Protein AF-A0AAE1E9Z6-F1 (afdb_monomer_lite)

Organism: NCBI:txid231223

Radius of gyration: 25.45 Å; chains: 1; bounding box: 71×46×64 Å

Foldseek 3Di:
DLLVLQCVLCVVLVDPQLNVLSPDQDPDLQDVVNLVSLVSNLVSLLPRDDDPPDPNLVSSLSSNVVSLLSNLVNVLSNLVLQFQLVLSLVSVCLSCVCLDCVNCVPHDPVSVVVVVVSVVVVVVSVVVNPDDNVLLVVVVVVCCVDPLVHDVLAAEEEEDAALSNLVRSLVCQCPVPPPSSVQLNEDEAEDQPDDVSRNHAHPVRNVVQQVCCVVSSHRYYHYYPVVQDDDPRAAGQEYEHRQDDDALSSVVSSQVSNPPVNRDYYYDHDPVSVVRVVVRVVVNVVVVVVVVVLVPDDPVVNVVVVVVVVVVVVVVVVVVVVVVVVVCVVCVPDKDFDAFSNRRPTQATPVQWDDDPNFFIDGNDPPRPCPPVPGPDRPGD

Sequence (381 aa):
MVLAQTQQASRKQNDANVLHCAKHPCSSKKDPEYCHWVKRLHKAVMELKIEDGAQRTFEFRYLDIITDYLQAYHFSLETLALAQIEDVMKFLEQSFSSFSPETNPDTTEPEQNFYELFLTLKEMANRQRNFVNPNLEILAEKLRENVVNGRHDARAIVFVRTRVLAEAVASWLCKCGDVDLMRLNARKFTGSQASEEQGGTSAAEQKWVVENFRSGEVRVLIATSVAEEGIDIPECNLVIRYNYTRNEVSKVQTRGRSRTSGGISILLAMPAVFQLERKNCVRERLMESALHQISEMSSAQFSEKVNAHQRKLFQDWDLEAIINERRRSELENVKFSVLCCGCRKISVHSSEIRTINETHRISISRNLDLENQSYVLWIVM

pLDDT: mean 83.19, std 14.52, range [24.47, 97.88]

Structure (mmCIF, N/CA/C/O backbone):
data_AF-A0AAE1E9Z6-F1
#
_entry.id   AF-A0AAE1E9Z6-F1
#
loop_
_atom_site.group_PDB
_atom_site.id
_atom_site.type_symbol
_atom_site.label_atom_id
_atom_site.label_alt_id
_atom_site.label_comp_id
_atom_site.label_asym_id
_atom_site.label_entity_id
_atom_site.label_seq_id
_atom_site.pdbx_PDB_ins_code
_atom_site.Cartn_x
_atom_site.Cartn_y
_atom_site.Cartn_z
_atom_site.occupancy
_atom_site.B_iso_or_equiv
_atom_site.auth_seq_id
_atom_site.auth_comp_id
_atom_site.auth_asym_id
_atom_site.auth_atom_id
_atom_site.pdbx_PDB_model_num
ATOM 1 N N . MET A 1 1 ? 18.010 22.416 -11.884 1.00 46.94 1 MET A N 1
ATOM 2 C CA . MET A 1 1 ? 19.306 21.739 -12.081 1.00 46.94 1 MET A CA 1
ATOM 3 C C . MET A 1 1 ? 19.128 20.435 -12.850 1.00 46.94 1 MET A C 1
ATOM 5 O O . MET A 1 1 ? 19.424 20.447 -14.034 1.00 46.94 1 MET A O 1
ATOM 9 N N . VAL A 1 2 ? 18.490 19.413 -12.258 1.00 51.84 2 VAL A N 1
ATOM 10 C CA . VAL A 1 2 ? 18.180 18.115 -12.900 1.00 51.84 2 VAL A CA 1
ATOM 11 C C . VAL A 1 2 ? 17.572 18.271 -14.297 1.00 51.84 2 VAL A C 1
ATOM 13 O O . VAL A 1 2 ? 18.172 17.834 -15.258 1.00 51.84 2 VAL A O 1
ATOM 16 N N . LEU A 1 3 ? 16.468 19.010 -14.460 1.00 53.66 3 LEU A N 1
ATOM 17 C CA . LEU A 1 3 ? 15.828 19.200 -15.776 1.00 53.66 3 LEU A CA 1
ATOM 18 C C . LEU A 1 3 ? 16.727 19.869 -16.828 1.00 53.66 3 LEU A C 1
ATOM 20 O O . LEU A 1 3 ? 16.638 19.531 -18.002 1.00 53.66 3 LEU A O 1
ATOM 24 N N . ALA A 1 4 ? 17.595 20.801 -16.426 1.00 55.12 4 ALA A N 1
ATOM 25 C CA . ALA A 1 4 ? 18.513 21.471 -17.346 1.00 55.12 4 ALA A CA 1
ATOM 26 C C . ALA A 1 4 ? 19.635 20.518 -17.790 1.00 55.12 4 ALA A C 1
ATOM 28 O O . ALA A 1 4 ? 19.976 20.481 -18.968 1.00 55.12 4 ALA A O 1
ATOM 29 N N . GLN A 1 5 ? 20.138 19.690 -16.869 1.00 56.97 5 GLN A N 1
ATOM 30 C CA . GLN A 1 5 ? 21.137 18.660 -17.153 1.00 56.97 5 GLN A CA 1
ATOM 31 C C . GLN A 1 5 ? 20.536 17.480 -17.940 1.00 56.97 5 GLN A C 1
ATOM 33 O O . GLN A 1 5 ? 21.143 17.029 -18.904 1.00 56.97 5 GLN A O 1
ATOM 38 N N . THR A 1 6 ? 19.305 17.054 -17.635 1.00 54.75 6 THR A N 1
ATOM 39 C CA . THR A 1 6 ? 18.511 16.084 -18.412 1.00 54.75 6 THR A CA 1
ATOM 40 C C . THR A 1 6 ? 18.266 16.589 -19.833 1.00 54.75 6 THR A C 1
ATOM 42 O O . THR A 1 6 ? 18.446 15.842 -20.787 1.00 54.75 6 THR A O 1
ATOM 45 N N . GLN A 1 7 ? 17.900 17.864 -20.010 1.00 56.62 7 GLN A N 1
ATOM 46 C CA . GLN A 1 7 ? 17.721 18.465 -21.336 1.00 56.62 7 GLN A CA 1
ATOM 47 C C . GLN A 1 7 ? 19.048 18.599 -22.091 1.00 56.62 7 GLN A C 1
ATOM 49 O O . GLN A 1 7 ? 19.067 18.421 -23.306 1.00 56.62 7 GLN A O 1
ATOM 54 N N . GLN A 1 8 ? 20.155 18.884 -21.404 1.00 57.72 8 GLN A N 1
ATOM 55 C CA . GLN A 1 8 ? 21.486 18.950 -22.009 1.00 57.72 8 GLN A CA 1
ATOM 56 C C . GLN A 1 8 ? 21.994 17.560 -22.429 1.00 57.72 8 GLN A C 1
ATOM 58 O O . GLN A 1 8 ? 22.501 17.426 -23.539 1.00 57.72 8 GLN A O 1
ATOM 63 N N . ALA A 1 9 ? 21.796 16.530 -21.600 1.00 55.09 9 ALA A N 1
ATOM 64 C CA . ALA A 1 9 ? 22.112 15.135 -21.916 1.00 55.09 9 ALA A CA 1
ATOM 65 C C . ALA A 1 9 ? 21.221 14.595 -23.051 1.00 55.09 9 ALA A C 1
ATOM 67 O O . ALA A 1 9 ? 21.716 14.050 -24.030 1.00 55.09 9 ALA A O 1
ATOM 68 N N . SER A 1 10 ? 19.911 14.853 -23.000 1.00 52.97 10 SER A N 1
ATOM 69 C CA . SER A 1 10 ? 18.964 14.439 -24.046 1.00 52.97 10 SER A CA 1
ATOM 70 C C . SER A 1 10 ? 19.230 15.121 -25.396 1.00 52.97 10 SER A C 1
ATOM 72 O O . SER A 1 10 ? 19.138 14.476 -26.439 1.00 52.97 10 SER A O 1
ATOM 74 N N . ARG A 1 11 ? 19.632 16.404 -25.403 1.00 57.56 11 ARG A N 1
ATOM 75 C CA . ARG A 1 11 ? 20.050 17.110 -26.630 1.00 57.56 11 ARG A CA 1
ATOM 76 C C . ARG A 1 11 ? 21.314 16.513 -27.256 1.00 57.56 11 ARG A C 1
ATOM 78 O O . ARG A 1 11 ? 21.427 16.542 -28.476 1.00 57.56 11 ARG A O 1
ATOM 85 N N . LYS A 1 12 ? 22.235 15.962 -26.457 1.00 54.41 12 LYS A N 1
ATOM 86 C CA . LYS A 1 12 ? 23.425 15.248 -26.957 1.00 54.41 12 LYS A CA 1
ATOM 87 C C . LYS A 1 12 ? 23.088 13.870 -27.544 1.00 54.41 12 LYS A C 1
ATOM 89 O O . LYS A 1 12 ? 23.765 13.426 -28.465 1.00 54.41 12 LYS A O 1
ATOM 94 N N . GLN A 1 13 ? 22.015 13.237 -27.066 1.00 55.12 13 GLN A N 1
ATOM 95 C CA . GLN A 1 13 ? 21.568 11.907 -27.502 1.00 55.12 13 GLN A CA 1
ATOM 96 C C . GLN A 1 13 ? 20.666 11.906 -28.749 1.00 55.12 13 GLN A C 1
ATOM 98 O O . GLN A 1 13 ? 20.423 10.845 -29.315 1.00 55.12 13 GLN A O 1
ATOM 103 N N . ASN A 1 14 ? 20.190 13.075 -29.197 1.00 54.69 14 ASN A N 1
ATOM 104 C CA . ASN A 1 14 ? 19.317 13.244 -30.368 1.00 54.69 14 ASN A CA 1
ATOM 105 C C . ASN A 1 14 ? 18.021 12.396 -30.327 1.00 54.69 14 ASN A C 1
ATOM 107 O O . ASN A 1 14 ? 17.486 12.022 -31.370 1.00 54.69 14 ASN A O 1
ATOM 111 N N . ASP A 1 15 ? 17.505 12.102 -29.125 1.00 62.12 15 ASP A N 1
ATOM 112 C CA . ASP A 1 15 ? 16.269 11.336 -28.932 1.00 62.12 15 ASP A CA 1
ATOM 113 C C . ASP A 1 15 ? 15.092 12.260 -28.578 1.00 62.12 15 ASP A C 1
ATOM 115 O O . ASP A 1 15 ? 15.055 12.921 -27.531 1.00 62.12 15 ASP A O 1
ATOM 119 N N . ALA A 1 16 ? 14.111 12.317 -29.482 1.00 66.19 16 ALA A N 1
ATOM 120 C CA . ALA A 1 16 ? 12.943 13.180 -29.351 1.00 66.19 16 ALA A CA 1
ATOM 121 C C . ALA A 1 16 ? 11.994 12.755 -28.216 1.00 66.19 16 ALA A C 1
ATOM 123 O O . ALA A 1 16 ? 11.272 13.608 -27.696 1.00 66.19 16 ALA A O 1
ATOM 124 N N . ASN A 1 17 ? 11.991 11.478 -27.818 1.00 71.62 17 ASN A N 1
ATOM 125 C CA . ASN A 1 17 ? 11.063 10.917 -26.838 1.00 71.62 17 ASN A CA 1
ATOM 126 C C . ASN A 1 17 ? 11.465 11.302 -25.407 1.00 71.62 17 ASN A C 1
ATOM 128 O O . ASN A 1 17 ? 10.656 11.861 -24.662 1.00 71.62 17 ASN A O 1
ATOM 132 N N . VAL A 1 18 ? 12.742 11.129 -25.045 1.00 72.25 18 VAL A N 1
ATOM 133 C CA . VAL A 1 18 ? 13.258 11.594 -23.740 1.00 72.25 18 VAL A CA 1
ATOM 134 C C . VAL A 1 18 ? 13.125 13.112 -23.621 1.00 72.25 18 VAL A C 1
ATOM 136 O O . VAL A 1 18 ? 12.665 13.619 -22.593 1.00 72.25 18 VAL A O 1
ATOM 139 N N . LEU A 1 19 ? 13.432 13.849 -24.694 1.00 71.12 19 LEU A N 1
ATOM 140 C CA . LEU A 1 19 ? 13.292 15.303 -24.715 1.00 71.12 19 LEU A CA 1
ATOM 141 C C . LEU A 1 19 ? 11.827 15.740 -24.563 1.00 71.12 19 LEU A C 1
ATOM 143 O O . LEU A 1 19 ? 11.548 16.735 -23.895 1.00 71.12 19 LEU A O 1
ATOM 147 N N . HIS A 1 20 ? 10.888 15.019 -25.180 1.00 76.25 20 HIS A N 1
ATOM 148 C CA . HIS A 1 20 ? 9.456 15.279 -25.052 1.00 76.25 20 HIS A CA 1
ATOM 149 C C . HIS A 1 20 ? 8.975 15.052 -23.614 1.00 76.25 20 HIS A C 1
ATOM 151 O O . HIS A 1 20 ? 8.361 15.949 -23.029 1.00 76.25 20 HIS A O 1
ATOM 157 N N . CYS A 1 21 ? 9.334 13.913 -23.012 1.00 73.44 21 CYS A N 1
ATOM 158 C CA . CYS A 1 21 ? 9.027 13.601 -21.616 1.00 73.44 21 CYS A CA 1
ATOM 159 C C . CYS A 1 21 ? 9.618 14.642 -20.650 1.00 73.44 21 CYS A C 1
ATOM 161 O O . CYS A 1 21 ? 8.940 15.073 -19.719 1.00 73.44 21 CYS A O 1
ATOM 163 N N . ALA A 1 22 ? 10.842 15.120 -20.891 1.00 72.69 22 ALA A N 1
ATOM 164 C CA . ALA A 1 22 ? 11.531 16.072 -20.016 1.00 72.69 22 ALA A CA 1
ATOM 165 C C . ALA A 1 22 ? 11.025 17.530 -20.105 1.00 72.69 22 ALA A C 1
ATOM 167 O O . ALA A 1 22 ? 11.388 18.354 -19.262 1.00 72.69 22 ALA A O 1
ATOM 168 N N . LYS A 1 23 ? 10.217 17.892 -21.114 1.00 69.75 23 LYS A N 1
ATOM 169 C CA . LYS A 1 23 ? 9.780 19.286 -21.340 1.00 69.75 23 LYS A CA 1
ATOM 170 C C . LYS A 1 23 ? 8.653 19.757 -20.413 1.00 69.75 23 LYS A C 1
ATOM 172 O O . LYS A 1 23 ? 8.501 20.962 -20.246 1.00 69.75 23 LYS A O 1
ATOM 177 N N . HIS A 1 24 ? 7.892 18.843 -19.808 1.00 70.44 24 HIS A N 1
ATOM 178 C CA . HIS A 1 24 ? 6.686 19.189 -19.042 1.00 70.44 24 HIS A CA 1
ATOM 179 C C . HIS A 1 24 ? 6.581 18.373 -17.743 1.00 70.44 24 HIS A C 1
ATOM 181 O O . HIS A 1 24 ? 5.720 17.496 -17.634 1.00 70.44 24 HIS A O 1
ATOM 187 N N . PRO A 1 25 ? 7.46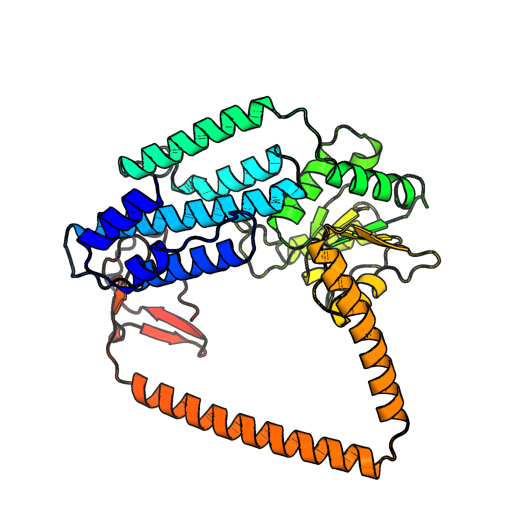3 18.609 -16.756 1.00 71.38 25 PRO A N 1
ATOM 188 C CA . PRO A 1 25 ? 7.265 18.044 -15.427 1.00 71.38 25 PRO A CA 1
ATOM 189 C C . PRO A 1 25 ? 5.957 18.571 -14.822 1.00 71.38 25 PRO A C 1
ATOM 191 O O . PRO A 1 25 ? 5.582 19.726 -15.034 1.00 71.38 25 PRO A O 1
ATOM 194 N N . CYS A 1 26 ? 5.274 17.728 -14.047 1.00 75.62 26 CYS A N 1
ATOM 195 C CA . CYS A 1 26 ? 4.107 18.156 -13.275 1.00 75.62 26 CYS A CA 1
ATOM 196 C C . CYS A 1 26 ? 4.506 19.287 -12.304 1.00 75.62 26 CYS A C 1
ATOM 198 O O . CYS A 1 26 ? 5.617 19.293 -11.765 1.00 75.62 26 CYS A O 1
ATOM 200 N N . SER A 1 27 ? 3.610 20.252 -12.090 1.00 73.88 27 SER A N 1
ATOM 201 C CA . SER A 1 27 ? 3.874 21.452 -11.284 1.00 73.88 27 SER A CA 1
ATOM 202 C C . SER A 1 27 ? 4.124 21.130 -9.806 1.00 73.88 27 SER A C 1
ATOM 204 O O . SER A 1 27 ? 4.985 21.746 -9.173 1.00 73.88 27 SER A O 1
ATOM 206 N N . SER A 1 28 ? 3.422 20.134 -9.262 1.00 82.62 28 SER A N 1
ATOM 207 C CA . SER A 1 28 ? 3.569 19.663 -7.885 1.00 82.62 28 SER A CA 1
ATOM 208 C C . SER A 1 28 ? 4.294 18.320 -7.842 1.00 82.62 28 SER A C 1
ATOM 210 O O . SER A 1 28 ? 3.858 17.329 -8.421 1.00 82.62 28 SER A O 1
ATOM 212 N N . LYS A 1 29 ? 5.385 18.257 -7.070 1.00 83.19 29 LYS A N 1
ATOM 213 C CA . LYS A 1 29 ? 6.143 17.011 -6.845 1.00 83.19 29 LYS A CA 1
ATOM 214 C C . LYS A 1 29 ? 5.407 16.003 -5.956 1.00 83.19 29 LYS A C 1
ATOM 216 O O . LYS A 1 29 ? 5.860 14.870 -5.833 1.00 83.19 29 LYS A O 1
ATOM 221 N N . LYS A 1 30 ? 4.312 16.416 -5.311 1.00 73.94 30 LYS A N 1
ATOM 222 C CA . LYS A 1 30 ? 3.494 15.578 -4.419 1.00 73.94 30 LYS A CA 1
ATOM 223 C C . LYS A 1 30 ? 2.349 14.886 -5.156 1.00 73.94 30 LYS A C 1
ATOM 225 O O . LYS A 1 30 ? 1.750 13.962 -4.614 1.00 73.94 30 LYS A O 1
ATOM 230 N N . ASP A 1 31 ? 2.041 15.324 -6.372 1.00 78.81 31 ASP A N 1
ATOM 231 C CA . ASP A 1 31 ? 0.854 14.861 -7.077 1.00 78.81 31 ASP A CA 1
ATOM 232 C C . ASP A 1 31 ? 1.092 13.476 -7.693 1.00 78.81 31 ASP A C 1
ATOM 234 O O . ASP A 1 31 ? 2.183 13.209 -8.204 1.00 78.81 31 ASP A O 1
ATOM 238 N N . PRO A 1 32 ? 0.080 12.590 -7.730 1.00 75.69 32 PRO A N 1
ATOM 239 C CA . PRO A 1 32 ? 0.213 11.274 -8.358 1.00 75.69 32 PRO A CA 1
ATOM 240 C C . PRO A 1 32 ? 0.633 11.335 -9.836 1.00 75.69 32 PRO A C 1
ATOM 242 O O . PRO A 1 32 ? 1.270 10.416 -10.349 1.00 75.69 32 PRO A O 1
ATOM 245 N N . GLU A 1 33 ? 0.299 12.419 -10.540 1.00 82.50 33 GLU A N 1
ATOM 246 C CA . GLU A 1 33 ? 0.737 12.658 -11.919 1.00 82.50 33 GLU A CA 1
ATOM 247 C C . GLU A 1 33 ? 2.256 12.805 -12.043 1.00 82.50 33 GLU A C 1
ATOM 249 O O . GLU A 1 33 ? 2.827 12.403 -13.059 1.00 82.50 33 GLU A O 1
ATOM 254 N N . TYR A 1 34 ? 2.925 13.301 -10.999 1.00 85.88 34 TYR A N 1
ATOM 255 C CA . TYR A 1 34 ? 4.379 13.370 -10.950 1.00 85.88 34 TYR A CA 1
ATOM 256 C C . TYR A 1 34 ? 4.999 11.968 -10.975 1.00 85.88 34 TYR A C 1
ATOM 258 O O . TYR A 1 34 ? 5.920 11.732 -11.751 1.00 85.88 34 TYR A O 1
ATOM 266 N N . CYS A 1 35 ? 4.448 11.007 -10.221 1.00 82.56 35 CYS A N 1
ATOM 267 C CA . CYS A 1 35 ? 4.890 9.607 -10.278 1.00 82.56 35 CYS A CA 1
ATOM 268 C C . CYS A 1 35 ? 4.767 9.035 -11.696 1.00 82.56 35 CYS A C 1
ATOM 270 O O . CYS A 1 35 ? 5.709 8.441 -12.219 1.00 82.56 35 CYS A O 1
ATOM 272 N N . HIS A 1 36 ? 3.619 9.247 -12.347 1.00 84.25 36 HIS A N 1
ATOM 273 C CA . HIS A 1 36 ? 3.409 8.797 -13.725 1.00 84.25 36 HIS A CA 1
ATOM 274 C C . HIS A 1 36 ? 4.380 9.464 -14.701 1.00 84.25 36 HIS A C 1
ATOM 276 O O . HIS A 1 36 ? 4.848 8.829 -15.644 1.00 84.25 36 HIS A O 1
ATOM 282 N N . TRP A 1 37 ? 4.697 10.741 -14.491 1.00 88.12 37 TRP A N 1
ATOM 283 C CA . TRP A 1 37 ? 5.704 11.445 -15.273 1.00 88.12 37 TRP A CA 1
ATOM 284 C C . TRP A 1 37 ? 7.106 10.847 -15.082 1.00 88.12 37 TRP A C 1
ATOM 286 O O . TRP A 1 37 ? 7.732 10.512 -16.085 1.00 88.12 37 TRP A O 1
ATOM 296 N N . VAL A 1 38 ? 7.556 10.616 -13.841 1.00 86.31 38 VAL A N 1
ATOM 297 C CA . VAL A 1 38 ? 8.865 9.988 -13.568 1.00 86.31 38 VAL A CA 1
ATOM 298 C C . VAL A 1 38 ? 8.939 8.588 -14.180 1.00 86.31 38 VAL A C 1
ATOM 300 O O . VAL A 1 38 ? 9.914 8.279 -14.853 1.00 86.31 38 VAL A O 1
ATOM 303 N N . LYS A 1 39 ? 7.888 7.767 -14.052 1.00 85.44 39 LYS A N 1
ATOM 304 C CA . LYS A 1 39 ? 7.845 6.424 -14.660 1.00 85.44 39 LYS A CA 1
ATOM 305 C C . LYS A 1 39 ? 7.909 6.455 -16.185 1.00 85.44 39 LYS A C 1
ATOM 307 O O . LYS A 1 39 ? 8.576 5.619 -16.786 1.00 85.44 39 LYS A O 1
ATOM 312 N N . ARG A 1 40 ? 7.226 7.411 -16.827 1.00 86.31 40 ARG A N 1
ATOM 313 C CA . ARG A 1 40 ? 7.324 7.606 -18.284 1.00 86.31 40 ARG A CA 1
ATOM 314 C C . ARG A 1 40 ? 8.723 8.045 -18.695 1.00 86.31 40 ARG A C 1
ATOM 316 O O . ARG A 1 40 ? 9.222 7.557 -19.702 1.00 86.31 40 ARG A O 1
ATOM 323 N N . LEU A 1 41 ? 9.348 8.930 -17.917 1.00 85.06 41 LEU A N 1
ATOM 324 C CA . LEU A 1 41 ? 10.724 9.354 -18.151 1.00 85.06 41 LEU A CA 1
ATOM 325 C C . LEU A 1 41 ? 11.691 8.173 -18.013 1.00 85.06 41 LEU A C 1
ATOM 327 O O . LEU A 1 41 ? 12.451 7.930 -18.940 1.00 85.06 41 LEU A O 1
ATOM 331 N N . HIS A 1 42 ? 11.604 7.402 -16.926 1.00 84.25 42 HIS A N 1
ATOM 332 C CA . HIS A 1 42 ? 12.418 6.204 -16.708 1.00 84.25 42 HIS A CA 1
ATOM 333 C C . HIS A 1 42 ? 12.251 5.194 -17.847 1.00 84.25 42 HIS A C 1
ATOM 335 O O . HIS A 1 42 ? 13.231 4.742 -18.426 1.00 84.25 42 HIS A O 1
ATOM 341 N N . LYS A 1 43 ? 11.007 4.913 -18.258 1.00 84.44 43 LYS A N 1
ATOM 342 C CA . LYS A 1 43 ? 10.735 4.041 -19.407 1.00 84.44 43 LYS A CA 1
ATOM 343 C C . LYS A 1 43 ? 11.380 4.566 -20.695 1.00 84.44 43 LYS A C 1
ATOM 345 O O . LYS A 1 43 ? 12.032 3.801 -21.394 1.00 84.44 43 LYS A O 1
ATOM 350 N N . ALA A 1 44 ? 11.239 5.859 -20.990 1.00 83.00 44 ALA A N 1
ATOM 351 C CA . ALA A 1 44 ? 11.851 6.462 -22.172 1.00 83.00 44 ALA A CA 1
ATOM 352 C C . ALA A 1 44 ? 13.389 6.381 -22.131 1.00 83.00 44 ALA A C 1
ATOM 354 O O . ALA A 1 44 ? 14.011 6.107 -23.151 1.00 83.00 44 ALA A O 1
ATOM 355 N N . VAL A 1 45 ? 13.998 6.562 -20.953 1.00 80.31 45 VAL A N 1
ATOM 356 C CA . VAL A 1 45 ? 15.443 6.380 -20.737 1.00 80.31 45 VAL A CA 1
ATOM 357 C C . VAL A 1 45 ? 15.843 4.921 -20.988 1.00 80.31 45 VAL A C 1
ATOM 359 O O . VAL A 1 45 ? 16.799 4.658 -21.717 1.00 80.31 45 VAL A O 1
ATOM 362 N N . MET A 1 46 ? 15.067 3.964 -20.474 1.00 76.94 46 MET A N 1
ATOM 363 C CA . MET A 1 46 ? 15.279 2.524 -20.663 1.00 76.94 46 MET A CA 1
ATOM 364 C C . MET A 1 46 ? 15.089 2.037 -22.104 1.00 76.94 46 MET A C 1
ATOM 366 O O . MET A 1 46 ? 15.617 0.983 -22.463 1.00 76.94 46 MET A O 1
ATOM 370 N N . GLU A 1 47 ? 14.419 2.807 -22.953 1.00 77.88 47 GLU A N 1
ATOM 371 C CA . GLU A 1 47 ? 14.220 2.504 -24.376 1.00 77.88 47 GLU A CA 1
ATOM 372 C C . GLU A 1 47 ? 15.249 3.188 -25.296 1.00 77.88 47 GLU A C 1
ATOM 374 O O . GLU A 1 47 ? 15.233 2.961 -26.508 1.00 77.88 47 GLU A O 1
ATOM 379 N N . LEU A 1 48 ? 16.174 3.987 -24.743 1.00 75.38 48 LEU A N 1
ATOM 380 C CA . LEU A 1 48 ? 17.235 4.635 -25.517 1.00 75.38 48 LEU A CA 1
ATOM 381 C C . LEU A 1 48 ? 18.091 3.602 -26.261 1.00 75.38 48 LEU A C 1
ATOM 383 O O . LEU A 1 48 ? 18.694 2.713 -25.653 1.00 75.38 48 LEU A O 1
ATOM 387 N N . LYS A 1 49 ? 18.188 3.760 -27.585 1.00 69.50 49 LYS A N 1
ATOM 388 C CA . LYS A 1 49 ? 19.064 2.948 -28.438 1.00 69.50 49 LYS A CA 1
ATOM 389 C C . LYS A 1 49 ? 20.509 3.418 -28.278 1.00 69.50 49 LYS A C 1
ATOM 391 O O . LYS A 1 49 ? 20.845 4.540 -28.652 1.00 69.50 49 LYS A O 1
ATOM 396 N N . ILE A 1 50 ? 21.361 2.556 -27.732 1.00 65.12 50 ILE A N 1
ATOM 397 C CA . ILE A 1 50 ? 22.783 2.836 -27.511 1.00 65.12 50 ILE A CA 1
ATOM 398 C C . ILE A 1 50 ? 23.589 1.964 -28.477 1.00 65.12 50 ILE A C 1
ATOM 400 O O . ILE A 1 50 ? 23.392 0.753 -28.526 1.00 65.12 50 ILE A O 1
ATOM 404 N N . GLU A 1 51 ? 24.459 2.589 -29.271 1.00 57.09 51 GLU A N 1
ATOM 405 C CA . GLU A 1 51 ? 25.439 1.874 -30.097 1.00 57.09 51 GLU A CA 1
ATOM 406 C C . GLU A 1 51 ? 26.562 1.327 -29.204 1.00 57.09 51 GLU A C 1
ATOM 408 O O . GLU A 1 51 ? 26.987 1.992 -28.254 1.00 57.09 51 GLU A O 1
ATOM 413 N N . ASP A 1 52 ? 27.012 0.107 -29.497 1.00 52.53 52 ASP A N 1
ATOM 414 C CA . ASP A 1 52 ? 27.962 -0.639 -28.671 1.00 52.53 52 ASP A CA 1
ATOM 415 C C . ASP A 1 52 ? 29.295 0.121 -28.500 1.00 52.53 52 ASP A C 1
ATOM 417 O O . ASP A 1 52 ? 29.861 0.645 -29.460 1.00 52.53 52 ASP A O 1
ATOM 421 N N . GLY A 1 53 ? 29.789 0.209 -27.262 1.00 53.22 53 GLY A N 1
ATOM 422 C CA . GLY A 1 53 ? 31.114 0.760 -26.945 1.00 53.22 53 GLY A CA 1
ATOM 423 C C . GLY A 1 53 ? 31.291 2.290 -26.927 1.00 53.22 53 GLY A C 1
ATOM 424 O O . GLY A 1 53 ? 32.405 2.748 -26.677 1.00 53.22 53 GLY A O 1
ATOM 425 N N . ALA A 1 54 ? 30.256 3.111 -27.139 1.00 50.72 54 ALA A N 1
ATOM 426 C CA . ALA A 1 54 ? 30.409 4.574 -27.144 1.00 50.72 54 ALA A CA 1
ATOM 427 C C . ALA A 1 54 ? 30.204 5.236 -25.761 1.00 50.72 54 ALA A C 1
ATOM 429 O O . ALA A 1 54 ? 29.397 4.789 -24.948 1.00 50.72 54 ALA A O 1
ATOM 430 N N . GLN A 1 55 ? 30.846 6.399 -25.560 1.00 50.47 55 GLN A N 1
ATOM 431 C CA . GLN A 1 55 ? 30.711 7.382 -24.455 1.00 50.47 55 GLN A CA 1
ATOM 432 C C . GLN A 1 55 ? 29.269 7.709 -23.980 1.00 50.47 55 GLN A C 1
ATOM 434 O O . GLN A 1 55 ? 29.092 8.375 -22.960 1.00 50.47 55 GLN A O 1
ATOM 439 N N . ARG A 1 56 ? 28.234 7.238 -24.689 1.00 52.50 56 ARG A N 1
ATOM 440 C CA . ARG A 1 56 ? 26.801 7.405 -24.385 1.00 52.50 56 ARG A CA 1
ATOM 441 C C . ARG A 1 56 ? 26.317 6.601 -23.169 1.00 52.50 56 ARG A C 1
ATOM 443 O O . ARG A 1 56 ? 25.229 6.877 -22.666 1.00 52.50 56 ARG A O 1
ATOM 450 N N . THR A 1 57 ? 27.107 5.654 -22.658 1.00 62.38 57 THR A N 1
ATOM 451 C CA . THR A 1 57 ? 26.813 4.929 -21.405 1.00 62.38 57 THR A CA 1
ATOM 452 C C . THR A 1 57 ? 26.746 5.855 -20.192 1.00 62.38 57 THR A C 1
ATOM 454 O O . THR A 1 57 ? 25.879 5.668 -19.344 1.00 62.38 57 THR A O 1
ATOM 457 N N . PHE A 1 58 ? 27.589 6.891 -20.131 1.00 65.56 58 PHE A N 1
ATOM 458 C CA . PHE A 1 58 ? 27.583 7.860 -19.029 1.00 65.56 58 PHE A CA 1
ATOM 459 C C . PHE A 1 58 ? 26.287 8.676 -18.979 1.00 65.56 58 PHE A C 1
ATOM 461 O O . PHE A 1 58 ? 25.694 8.855 -17.920 1.00 65.56 58 PHE A O 1
ATOM 468 N N . GLU A 1 59 ? 25.818 9.154 -20.132 1.00 67.38 59 GLU A N 1
ATOM 469 C CA . GLU A 1 59 ? 24.600 9.963 -20.222 1.00 67.38 59 GLU A CA 1
ATOM 470 C C . GLU A 1 59 ? 23.350 9.132 -19.917 1.00 67.38 59 GLU A C 1
ATOM 472 O O . GLU A 1 59 ? 22.439 9.619 -19.252 1.00 67.38 59 GLU A O 1
ATOM 477 N N . PHE A 1 60 ? 23.318 7.870 -20.359 1.00 72.62 60 PHE A N 1
ATOM 478 C CA . PHE A 1 60 ? 22.271 6.928 -19.970 1.00 72.62 60 PHE A CA 1
ATOM 479 C C . PHE A 1 60 ? 22.284 6.666 -18.455 1.00 72.62 60 PHE A C 1
ATOM 481 O O . PHE A 1 60 ? 21.254 6.851 -17.814 1.00 72.62 60 PHE A O 1
ATOM 488 N N . ARG A 1 61 ? 23.447 6.316 -17.880 1.00 76.38 61 ARG A N 1
ATOM 489 C CA . ARG A 1 61 ? 23.611 6.054 -16.437 1.00 76.38 61 ARG A CA 1
ATOM 490 C C . ARG A 1 61 ? 23.170 7.256 -15.602 1.00 76.38 61 ARG A C 1
ATOM 492 O O . ARG A 1 61 ? 22.431 7.107 -14.640 1.00 76.38 61 ARG A O 1
ATOM 499 N N . TYR A 1 62 ? 23.538 8.461 -16.024 1.00 77.25 62 TYR A N 1
ATOM 500 C CA . TYR A 1 62 ? 23.104 9.697 -15.379 1.00 77.25 62 TYR A CA 1
ATOM 501 C C . TYR A 1 62 ? 21.575 9.874 -15.381 1.00 77.25 62 TYR A C 1
ATOM 503 O O . TYR A 1 62 ? 20.988 10.244 -14.364 1.00 77.25 62 TYR A O 1
ATOM 511 N N . LEU A 1 63 ? 20.921 9.622 -16.521 1.00 78.00 63 LEU A N 1
ATOM 512 C CA . LEU A 1 63 ? 19.468 9.741 -16.647 1.00 78.00 63 LEU A CA 1
ATOM 513 C C . LEU A 1 63 ? 18.726 8.687 -15.822 1.00 78.00 63 LEU A C 1
ATOM 515 O O . LEU A 1 63 ? 17.721 9.021 -15.198 1.00 78.00 63 LEU A O 1
ATOM 519 N N . ASP A 1 64 ? 19.230 7.456 -15.808 1.00 77.69 64 ASP A N 1
ATOM 520 C CA . ASP A 1 64 ? 18.674 6.356 -15.024 1.00 77.69 64 ASP A CA 1
ATOM 521 C C . ASP A 1 64 ? 18.688 6.688 -13.525 1.00 77.69 64 ASP A C 1
ATOM 523 O O . ASP A 1 64 ? 17.640 6.775 -12.879 1.00 77.69 64 ASP A O 1
ATOM 527 N N . ILE A 1 65 ? 19.859 7.075 -13.017 1.00 80.94 65 ILE A N 1
ATOM 528 C CA . ILE A 1 65 ? 20.052 7.454 -11.615 1.00 80.94 65 ILE A CA 1
ATOM 529 C C . ILE A 1 65 ? 19.152 8.625 -11.232 1.00 80.94 65 ILE A C 1
ATOM 531 O O . ILE A 1 65 ? 18.484 8.589 -10.201 1.00 80.94 65 ILE A O 1
ATOM 535 N N . ILE A 1 66 ? 19.049 9.658 -12.075 1.00 83.75 66 ILE A N 1
ATOM 536 C CA . ILE A 1 66 ? 18.111 10.756 -11.818 1.00 83.75 66 ILE A CA 1
ATOM 537 C C . ILE A 1 66 ? 16.692 10.235 -11.622 1.00 83.75 66 ILE A C 1
ATOM 539 O O . ILE A 1 66 ? 15.993 10.706 -10.724 1.00 83.75 66 ILE A O 1
ATOM 543 N N . THR A 1 67 ? 16.235 9.313 -12.468 1.00 84.44 67 THR A N 1
ATOM 544 C CA . THR A 1 67 ? 14.866 8.812 -12.354 1.00 84.44 67 THR A CA 1
ATOM 545 C C . THR A 1 67 ? 14.634 8.047 -11.056 1.00 84.44 67 THR A C 1
ATOM 547 O O . THR A 1 67 ? 13.587 8.263 -10.438 1.00 84.44 67 THR A O 1
ATOM 550 N N . ASP A 1 68 ? 15.627 7.300 -10.572 1.00 84.06 68 ASP A N 1
ATOM 551 C CA . ASP A 1 68 ? 15.579 6.636 -9.266 1.00 84.06 68 ASP A CA 1
ATOM 552 C C . ASP A 1 68 ? 15.487 7.644 -8.114 1.00 84.06 68 ASP A C 1
ATOM 554 O O . ASP A 1 68 ? 14.587 7.550 -7.272 1.00 84.06 68 ASP A O 1
ATOM 558 N N . TYR A 1 69 ? 16.331 8.683 -8.118 1.00 88.56 69 TYR A N 1
ATOM 559 C CA . TYR A 1 69 ? 16.268 9.760 -7.122 1.00 88.56 69 TYR A CA 1
ATOM 560 C C . TYR A 1 69 ? 14.912 10.475 -7.140 1.00 88.56 69 TYR A C 1
ATOM 562 O O . TYR A 1 69 ? 14.295 10.678 -6.092 1.00 88.56 69 TYR A O 1
ATOM 570 N N . LEU A 1 70 ? 14.411 10.855 -8.320 1.00 88.88 70 LEU A N 1
ATOM 571 C CA . LEU A 1 70 ? 13.124 11.546 -8.449 1.00 88.88 70 LEU A CA 1
ATOM 572 C C . LEU A 1 70 ? 11.960 10.680 -7.957 1.00 88.88 70 LEU A C 1
ATOM 574 O O . LEU A 1 70 ? 11.030 11.207 -7.338 1.00 88.88 70 LEU A O 1
ATOM 578 N N . GLN A 1 71 ? 12.011 9.375 -8.219 1.00 86.94 71 GLN A N 1
ATOM 579 C CA . GLN A 1 71 ? 11.011 8.420 -7.766 1.00 86.94 71 GLN A CA 1
ATOM 580 C C . GLN A 1 71 ? 11.049 8.257 -6.241 1.00 86.94 71 GLN A C 1
ATOM 582 O O . GLN A 1 71 ? 10.005 8.385 -5.596 1.00 86.94 71 GLN A O 1
ATOM 587 N N . ALA A 1 72 ? 12.233 8.057 -5.657 1.00 89.25 72 ALA A N 1
ATOM 588 C CA . ALA A 1 72 ? 12.411 7.956 -4.210 1.00 89.25 72 ALA A CA 1
ATOM 589 C C . ALA A 1 72 ? 11.946 9.234 -3.492 1.00 89.25 72 ALA A C 1
ATOM 591 O O . ALA A 1 72 ? 11.152 9.164 -2.555 1.00 89.25 72 ALA A O 1
ATOM 592 N N . TYR A 1 73 ? 12.334 10.419 -3.978 1.00 91.12 73 TYR A N 1
ATOM 593 C CA . TYR A 1 73 ? 11.886 11.688 -3.397 1.00 91.12 73 TYR A CA 1
ATOM 594 C C . TYR A 1 73 ? 10.376 11.899 -3.498 1.00 91.12 73 TYR A C 1
ATOM 596 O O . TYR A 1 73 ? 9.774 12.411 -2.554 1.00 91.12 73 TYR A O 1
ATOM 604 N N . HIS A 1 74 ? 9.746 11.514 -4.611 1.00 88.62 74 HIS A N 1
ATOM 605 C CA . HIS A 1 74 ? 8.292 11.590 -4.736 1.00 88.62 74 HIS A CA 1
ATOM 606 C C . HIS A 1 74 ? 7.595 10.733 -3.670 1.00 88.62 74 HIS A C 1
ATOM 608 O O . HIS A 1 74 ? 6.738 11.240 -2.944 1.00 88.62 74 HIS A O 1
ATOM 614 N N . PHE A 1 75 ? 8.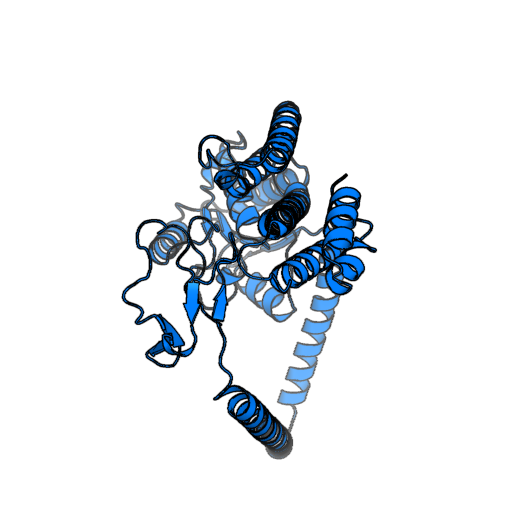003 9.467 -3.524 1.00 85.75 75 PHE A N 1
ATOM 615 C CA . PHE A 1 75 ? 7.437 8.575 -2.508 1.00 85.75 75 PHE A CA 1
ATOM 616 C C . PHE A 1 75 ? 7.682 9.080 -1.083 1.00 85.75 75 PHE A C 1
ATOM 618 O O . PHE A 1 75 ? 6.787 9.002 -0.237 1.00 85.75 75 PHE A O 1
ATOM 625 N N . SER A 1 76 ? 8.850 9.666 -0.822 1.00 90.44 76 SER A N 1
ATOM 626 C CA . SER A 1 76 ? 9.163 10.301 0.459 1.00 90.44 76 SER A CA 1
ATOM 627 C C . SER A 1 76 ? 8.267 11.495 0.752 1.00 90.44 76 SER A C 1
ATOM 629 O O . SER A 1 76 ? 7.784 11.633 1.871 1.00 90.44 76 SER A O 1
ATOM 631 N N . LEU A 1 77 ? 7.979 12.335 -0.243 1.00 89.12 77 LEU A N 1
ATOM 632 C CA . LEU A 1 77 ? 7.068 13.468 -0.080 1.00 89.12 77 LEU A CA 1
ATOM 633 C C . LEU A 1 77 ? 5.616 13.031 0.162 1.00 89.12 77 LEU A C 1
ATOM 635 O O . LEU A 1 77 ? 4.925 13.678 0.950 1.00 89.12 77 LEU A O 1
ATOM 639 N N . GLU A 1 78 ? 5.157 11.957 -0.490 1.00 83.94 78 GLU A N 1
ATOM 640 C CA . GLU A 1 78 ? 3.837 11.361 -0.228 1.00 83.94 78 GLU A CA 1
ATOM 641 C C . GLU A 1 78 ? 3.767 10.805 1.205 1.00 83.94 78 GLU A C 1
ATOM 643 O O . GLU A 1 78 ? 2.802 11.054 1.930 1.00 83.94 78 GLU A O 1
ATOM 648 N N . THR A 1 79 ? 4.821 10.110 1.638 1.00 89.12 79 THR A N 1
ATOM 649 C CA . THR A 1 79 ? 4.900 9.467 2.958 1.00 89.12 79 THR A CA 1
ATOM 650 C C . THR A 1 79 ? 5.056 10.487 4.089 1.00 89.12 79 THR A C 1
ATOM 652 O O . THR A 1 79 ? 4.438 10.329 5.139 1.00 89.12 79 THR A O 1
ATOM 655 N N . LEU A 1 80 ? 5.800 11.578 3.873 1.00 91.44 80 LEU A N 1
ATOM 656 C CA . LEU A 1 80 ? 6.051 12.631 4.867 1.00 91.44 80 LEU A CA 1
ATOM 657 C C . LEU A 1 80 ? 4.769 13.293 5.381 1.00 91.44 80 LEU A C 1
ATOM 659 O O . LEU A 1 80 ? 4.729 13.750 6.517 1.00 91.44 80 LEU A O 1
ATOM 663 N N . ALA A 1 81 ? 3.701 13.322 4.580 1.00 90.44 81 ALA A N 1
ATOM 664 C CA . ALA A 1 81 ? 2.412 13.831 5.039 1.00 90.44 81 ALA A CA 1
ATOM 665 C C . ALA A 1 81 ? 1.803 12.975 6.165 1.00 90.44 81 ALA A C 1
ATOM 667 O O . ALA A 1 81 ? 0.995 13.479 6.939 1.00 90.44 81 ALA A O 1
ATOM 668 N N . LEU A 1 82 ? 2.184 11.700 6.272 1.00 94.19 82 LEU A N 1
ATOM 669 C CA . LEU A 1 82 ? 1.537 10.695 7.119 1.00 94.19 82 LEU A CA 1
ATOM 670 C C . LEU A 1 82 ? 2.487 10.018 8.116 1.00 94.19 82 LEU A C 1
ATOM 672 O O . LEU A 1 82 ? 2.011 9.293 8.986 1.00 94.19 82 LEU A O 1
ATOM 676 N N . ALA A 1 83 ? 3.794 10.230 7.985 1.00 94.38 83 ALA A N 1
ATOM 677 C CA . ALA A 1 83 ? 4.835 9.603 8.789 1.00 94.38 83 ALA A CA 1
ATOM 678 C C . ALA A 1 83 ? 5.760 10.639 9.440 1.00 94.38 83 ALA A C 1
ATOM 680 O O . ALA A 1 83 ? 5.735 11.827 9.099 1.00 94.38 83 ALA A O 1
ATOM 681 N N . GLN A 1 84 ? 6.597 10.171 10.364 1.00 93.25 84 GLN A N 1
ATOM 682 C CA . GLN A 1 84 ? 7.631 10.980 10.991 1.00 93.25 84 GLN A CA 1
ATOM 683 C C . GLN A 1 84 ? 8.812 11.163 10.031 1.00 93.25 84 GLN A C 1
ATOM 685 O O . GLN A 1 84 ? 9.137 10.272 9.244 1.00 93.25 84 GLN A O 1
ATOM 690 N N . ILE A 1 85 ? 9.473 12.324 10.098 1.00 92.31 85 ILE A N 1
ATOM 691 C CA . ILE A 1 85 ? 10.584 12.658 9.193 1.00 92.31 85 ILE A CA 1
ATOM 692 C C . ILE A 1 85 ? 11.725 11.633 9.260 1.00 92.31 85 ILE A C 1
ATOM 694 O O . ILE A 1 85 ? 12.309 11.304 8.234 1.00 92.31 85 ILE A O 1
ATOM 698 N N . GLU A 1 86 ? 12.000 11.081 10.444 1.00 91.44 86 GLU A N 1
ATOM 699 C CA . GLU A 1 86 ? 13.046 10.078 10.656 1.00 91.44 86 GLU A CA 1
ATOM 700 C C . GLU A 1 86 ? 12.806 8.797 9.848 1.00 91.44 86 GLU A C 1
ATOM 702 O O . GLU A 1 86 ? 13.727 8.297 9.204 1.00 91.44 86 GLU A O 1
ATOM 707 N N . ASP A 1 87 ? 11.568 8.299 9.805 1.00 91.25 87 ASP A N 1
ATOM 708 C CA . ASP A 1 87 ? 11.242 7.094 9.040 1.00 91.25 87 ASP A CA 1
ATOM 709 C C . ASP A 1 87 ? 11.307 7.350 7.523 1.00 91.25 87 ASP A C 1
ATOM 711 O O . ASP A 1 87 ? 11.725 6.481 6.757 1.00 91.25 87 ASP A O 1
ATOM 715 N N . VAL A 1 88 ? 10.963 8.566 7.080 1.00 92.06 88 VAL A N 1
ATOM 716 C CA . VAL A 1 88 ? 11.115 8.979 5.674 1.00 92.06 88 VAL A CA 1
ATOM 717 C C . VAL A 1 88 ? 12.591 9.081 5.284 1.00 92.06 88 VAL A C 1
ATOM 719 O O . VAL A 1 88 ? 12.968 8.640 4.198 1.00 92.06 88 VAL A O 1
ATOM 722 N N . MET A 1 89 ? 13.441 9.621 6.163 1.00 92.75 89 MET A N 1
ATOM 723 C CA . MET A 1 89 ? 14.885 9.668 5.925 1.00 92.75 89 MET A CA 1
ATOM 724 C C . MET A 1 89 ? 15.489 8.267 5.883 1.00 92.75 89 MET A C 1
ATOM 726 O O . MET A 1 89 ? 16.254 7.983 4.967 1.00 92.75 89 MET A O 1
ATOM 730 N N . LYS A 1 90 ? 15.080 7.363 6.782 1.00 91.06 90 LYS A N 1
ATOM 731 C CA . LYS A 1 90 ? 15.500 5.954 6.751 1.00 91.06 90 LYS A CA 1
ATOM 732 C C . LYS A 1 90 ? 15.173 5.292 5.407 1.00 91.06 90 LYS A C 1
ATOM 734 O O . LYS A 1 90 ? 16.014 4.590 4.852 1.00 91.06 90 LYS A O 1
ATOM 739 N N . PHE A 1 91 ? 13.983 5.542 4.858 1.00 90.50 91 PHE A N 1
ATOM 740 C CA . PHE A 1 91 ? 13.610 5.043 3.532 1.00 90.50 91 PHE A CA 1
ATOM 741 C C . PHE A 1 91 ? 14.502 5.611 2.413 1.00 90.50 91 PHE A C 1
ATOM 743 O O . PHE A 1 91 ? 14.929 4.861 1.534 1.00 90.50 91 PHE A O 1
ATOM 750 N N . LEU A 1 92 ? 14.817 6.912 2.443 1.00 92.25 92 LEU A N 1
ATOM 751 C CA . LEU A 1 92 ? 15.732 7.516 1.467 1.00 92.25 92 LEU A CA 1
ATOM 752 C C . LEU A 1 92 ? 17.156 6.958 1.589 1.00 92.25 92 LEU A C 1
ATOM 754 O O . LEU A 1 92 ? 17.773 6.669 0.572 1.00 92.25 92 LEU A O 1
ATOM 758 N N . GLU A 1 93 ? 17.657 6.753 2.808 1.00 91.00 93 GLU A N 1
ATOM 759 C CA . GLU A 1 93 ? 18.971 6.141 3.057 1.00 91.00 93 GLU A CA 1
ATOM 760 C C . GLU A 1 93 ? 19.065 4.741 2.457 1.00 91.00 93 GLU A C 1
ATOM 762 O O . GLU A 1 93 ? 20.031 4.425 1.770 1.00 91.00 93 GLU A O 1
ATOM 767 N N . GLN A 1 94 ? 18.034 3.919 2.659 1.00 88.62 94 GLN A N 1
ATOM 768 C CA . GLN A 1 94 ? 17.961 2.591 2.055 1.00 88.62 94 GLN A CA 1
ATOM 769 C C . GLN A 1 94 ? 17.899 2.677 0.526 1.00 88.62 94 GLN A C 1
ATOM 771 O O . GLN A 1 94 ? 18.647 1.977 -0.155 1.00 88.62 94 GLN A O 1
ATOM 776 N N . SER A 1 95 ? 17.070 3.582 -0.005 1.00 87.81 95 SER A N 1
ATOM 777 C CA . SER A 1 95 ? 16.899 3.786 -1.451 1.00 87.81 95 SER A CA 1
ATOM 778 C C . SER A 1 95 ? 18.176 4.260 -2.144 1.00 87.81 95 SER A C 1
ATOM 780 O O . SER A 1 95 ? 18.354 3.993 -3.327 1.00 87.81 95 SER A O 1
ATOM 782 N N . PHE A 1 96 ? 19.054 4.970 -1.429 1.00 89.06 96 PHE A N 1
ATOM 783 C CA . PHE A 1 96 ? 20.295 5.517 -1.979 1.00 89.06 96 PHE A CA 1
ATOM 784 C C . PHE A 1 96 ? 21.553 4.777 -1.527 1.00 89.06 96 PHE A C 1
ATOM 786 O O . PHE A 1 96 ? 22.661 5.196 -1.857 1.00 89.06 96 PHE A O 1
ATOM 793 N N . SER A 1 97 ? 21.402 3.662 -0.811 1.00 84.06 97 SER A N 1
ATOM 794 C CA . SER A 1 97 ? 22.522 2.878 -0.285 1.00 84.06 97 SER A CA 1
ATOM 795 C C . SER A 1 97 ? 23.475 2.384 -1.378 1.00 84.06 97 SER A C 1
ATOM 797 O O . SER A 1 97 ? 24.683 2.374 -1.162 1.00 84.06 97 SER A O 1
ATOM 799 N N . SER A 1 98 ? 22.967 2.059 -2.571 1.00 78.56 98 SER A N 1
ATOM 800 C CA . SER A 1 98 ? 23.757 1.657 -3.747 1.00 78.56 98 SER A CA 1
ATOM 801 C C . SER A 1 98 ? 24.529 2.804 -4.410 1.00 78.56 98 SER A C 1
ATOM 803 O O . SER A 1 98 ? 25.395 2.555 -5.248 1.00 78.56 98 SER A O 1
ATOM 805 N N . PHE A 1 99 ? 24.213 4.055 -4.066 1.00 80.19 99 PHE A N 1
ATOM 806 C CA . PHE A 1 99 ? 24.897 5.251 -4.566 1.00 80.19 99 PHE A CA 1
ATOM 807 C C . PHE A 1 99 ? 25.917 5.807 -3.564 1.00 80.19 99 PHE A C 1
ATOM 809 O O . PHE A 1 99 ? 26.577 6.801 -3.863 1.00 80.19 99 PHE A O 1
ATOM 816 N N . SER A 1 100 ? 26.052 5.187 -2.386 1.00 81.00 100 SER A N 1
ATOM 817 C CA . SER A 1 100 ? 27.061 5.582 -1.404 1.00 81.00 100 SER A CA 1
ATOM 818 C C . SER A 1 100 ? 28.472 5.348 -1.963 1.00 81.00 100 SER A C 1
ATOM 820 O O . SER A 1 100 ? 28.739 4.269 -2.498 1.00 81.00 100 SER A O 1
ATOM 822 N N . PRO A 1 101 ? 29.413 6.293 -1.786 1.00 77.88 101 PRO A N 1
ATOM 823 C CA . PRO A 1 101 ? 30.815 6.083 -2.150 1.00 77.88 101 PRO A CA 1
ATOM 824 C C . PRO A 1 101 ? 31.454 4.858 -1.471 1.00 77.88 101 PRO A C 1
ATOM 826 O O . PRO A 1 101 ? 32.407 4.293 -1.997 1.00 77.88 101 PRO A O 1
ATOM 829 N N . GLU A 1 102 ? 30.928 4.432 -0.317 1.00 78.31 102 GLU A N 1
ATOM 830 C CA . GLU A 1 102 ? 31.401 3.242 0.406 1.00 78.31 102 GLU A CA 1
ATOM 831 C C . GLU A 1 102 ? 31.012 1.930 -0.290 1.00 78.31 102 GLU A C 1
ATOM 833 O O . GLU A 1 102 ? 31.767 0.960 -0.252 1.00 78.31 102 GLU A O 1
ATOM 838 N N . THR A 1 103 ? 29.832 1.883 -0.914 1.00 76.31 103 THR A N 1
ATOM 839 C CA . THR A 1 103 ? 29.293 0.683 -1.576 1.00 76.31 103 THR A CA 1
ATOM 840 C C . THR A 1 103 ? 29.615 0.651 -3.067 1.00 76.31 103 THR A C 1
ATOM 842 O O . THR A 1 103 ? 29.653 -0.427 -3.659 1.00 76.31 103 THR A O 1
ATOM 845 N N . ASN A 1 104 ? 29.868 1.813 -3.672 1.00 72.38 104 ASN A N 1
ATOM 846 C CA . ASN A 1 104 ? 30.200 1.962 -5.081 1.00 72.38 104 ASN A CA 1
ATOM 847 C C . ASN A 1 104 ? 31.424 2.890 -5.254 1.00 72.38 104 ASN A C 1
ATOM 849 O O . ASN A 1 104 ? 31.270 4.105 -5.412 1.00 72.38 104 ASN A O 1
ATOM 853 N N . PRO A 1 105 ? 32.653 2.339 -5.227 1.00 69.75 105 PRO A N 1
ATOM 854 C CA . PRO A 1 105 ? 33.873 3.133 -5.373 1.00 69.75 105 PRO A CA 1
ATOM 855 C C . PRO A 1 105 ? 34.031 3.731 -6.783 1.00 69.75 105 PRO A C 1
ATOM 857 O O . PRO A 1 105 ? 34.673 4.768 -6.934 1.00 69.75 105 PRO A O 1
ATOM 860 N N . ASP A 1 106 ? 33.383 3.147 -7.798 1.00 71.88 106 ASP A N 1
ATOM 861 C CA . ASP A 1 106 ? 33.389 3.618 -9.191 1.00 71.88 106 ASP A CA 1
ATOM 862 C C . ASP A 1 106 ? 32.246 4.618 -9.473 1.00 71.88 106 ASP A C 1
ATOM 864 O O . ASP A 1 106 ? 31.590 4.593 -10.529 1.00 71.88 106 ASP A O 1
ATOM 868 N N . THR A 1 107 ? 31.964 5.492 -8.502 1.00 75.12 107 THR A N 1
ATOM 869 C CA . THR A 1 107 ? 30.968 6.558 -8.656 1.00 75.12 107 THR A CA 1
ATOM 870 C C . THR A 1 107 ? 31.476 7.666 -9.565 1.00 75.12 107 THR A C 1
ATOM 872 O O . THR A 1 107 ? 32.641 8.061 -9.549 1.00 75.12 107 THR A O 1
ATOM 875 N N . THR A 1 108 ? 30.573 8.198 -10.380 1.00 76.06 108 THR A N 1
ATOM 876 C CA . THR A 1 108 ? 30.867 9.350 -11.232 1.00 76.06 108 THR A CA 1
ATOM 877 C C . THR A 1 108 ? 30.724 10.663 -10.457 1.00 76.06 108 THR A C 1
ATOM 879 O O . THR A 1 108 ? 29.979 10.738 -9.482 1.00 76.06 108 THR A O 1
ATOM 882 N N . GLU A 1 109 ? 31.381 11.739 -10.907 1.00 78.44 109 GLU A N 1
ATOM 883 C CA . GLU A 1 109 ? 31.257 13.071 -10.282 1.00 78.44 109 GLU A CA 1
ATOM 884 C C . GLU A 1 109 ? 29.785 13.525 -10.107 1.00 78.44 109 GLU A C 1
ATOM 886 O O . GLU A 1 109 ? 29.435 14.027 -9.037 1.00 78.44 109 GLU A O 1
ATOM 891 N 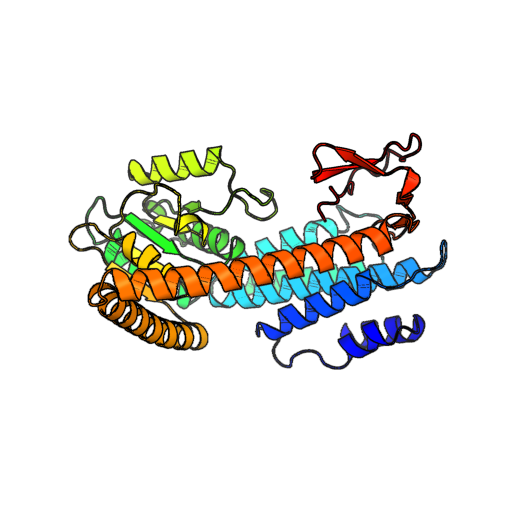N . PRO A 1 110 ? 28.862 13.324 -11.075 1.00 74.31 110 PRO A N 1
ATOM 892 C CA . PRO A 1 110 ? 27.455 13.654 -10.856 1.00 74.31 110 PRO A CA 1
ATOM 893 C C . PRO A 1 110 ? 26.756 12.795 -9.795 1.00 74.31 110 PRO A C 1
ATOM 895 O O . PRO A 1 110 ? 25.885 13.307 -9.097 1.00 74.31 110 PRO A O 1
ATOM 898 N N . GLU A 1 111 ? 27.114 11.517 -9.664 1.00 78.75 111 GLU A N 1
ATOM 899 C CA . GLU A 1 111 ? 26.558 10.623 -8.636 1.00 78.75 111 GLU A CA 1
ATOM 900 C C . GLU A 1 111 ? 26.968 11.075 -7.241 1.00 78.75 111 GLU A C 1
ATOM 902 O O . GLU A 1 111 ? 26.116 11.211 -6.364 1.00 78.75 111 GLU A O 1
ATOM 907 N N . GLN A 1 112 ? 28.250 11.407 -7.077 1.00 82.81 112 GLN A N 1
ATOM 908 C CA . GLN A 1 112 ? 28.777 11.979 -5.841 1.00 82.81 112 GLN A CA 1
ATOM 909 C C . GLN A 1 112 ? 28.041 13.277 -5.498 1.00 82.81 112 GLN A C 1
ATOM 911 O O . GLN A 1 112 ? 27.526 13.420 -4.394 1.00 82.81 112 GLN A O 1
ATOM 916 N N . ASN A 1 113 ? 27.868 14.177 -6.472 1.00 84.69 113 ASN A N 1
ATOM 917 C CA . ASN A 1 113 ? 27.124 15.421 -6.270 1.00 84.69 113 ASN A CA 1
ATOM 918 C C . ASN A 1 113 ? 25.667 15.189 -5.818 1.00 84.69 113 ASN A C 1
ATOM 920 O O . ASN A 1 113 ? 25.171 15.910 -4.951 1.00 84.69 113 ASN A O 1
ATOM 924 N N . PHE A 1 114 ? 24.953 14.206 -6.379 1.00 85.19 114 PHE A N 1
ATOM 925 C CA . PHE A 1 114 ? 23.588 13.891 -5.935 1.00 85.19 114 PHE A CA 1
ATOM 926 C C . PHE A 1 114 ? 23.547 13.285 -4.535 1.00 85.19 114 PHE A C 1
ATOM 928 O O . PHE A 1 114 ? 22.653 13.618 -3.752 1.00 85.19 114 PHE A O 1
ATOM 935 N N . TYR A 1 115 ? 24.509 12.425 -4.209 1.00 88.38 115 TYR A N 1
ATOM 936 C CA . TYR A 1 115 ? 24.623 11.844 -2.880 1.00 88.38 115 TYR A CA 1
ATOM 937 C C . TYR A 1 115 ? 24.944 12.913 -1.820 1.00 88.38 115 TYR A C 1
ATOM 939 O O . TYR A 1 115 ? 24.277 12.963 -0.789 1.00 88.38 115 TYR A O 1
ATOM 947 N N . GLU A 1 116 ? 25.841 13.857 -2.108 1.00 89.50 116 GLU A N 1
ATOM 948 C CA . GLU A 1 116 ? 26.148 15.000 -1.229 1.00 89.50 116 GLU A CA 1
ATOM 949 C C . GLU A 1 116 ? 24.928 15.905 -0.973 1.00 89.50 116 GLU A C 1
ATOM 951 O O . GLU A 1 116 ? 24.668 16.340 0.155 1.00 89.50 116 GLU A O 1
ATOM 956 N N . LEU A 1 117 ? 24.102 16.149 -1.999 1.00 90.94 117 LEU A N 1
ATOM 957 C CA . LEU A 1 117 ? 22.830 16.863 -1.823 1.00 90.94 117 LEU A CA 1
ATOM 958 C C . LEU A 1 117 ? 21.875 16.108 -0.890 1.00 90.94 117 LEU A C 1
ATOM 960 O O . LEU A 1 117 ? 21.166 16.724 -0.088 1.00 90.94 117 LEU A O 1
ATOM 964 N N . PHE A 1 118 ? 21.852 14.779 -0.980 1.00 92.31 118 PHE A N 1
ATOM 965 C CA . PHE A 1 118 ? 21.083 13.941 -0.072 1.00 92.31 118 PHE A CA 1
ATOM 966 C C . PHE A 1 118 ? 21.624 13.993 1.367 1.00 92.31 118 PHE A C 1
ATOM 968 O O . PHE A 1 118 ? 20.826 14.132 2.297 1.00 92.31 118 PHE A O 1
ATOM 975 N N . LEU A 1 119 ? 22.945 13.963 1.567 1.00 92.12 119 LEU A N 1
ATOM 976 C CA . LEU A 1 119 ? 23.559 14.119 2.890 1.00 92.12 119 LEU A CA 1
ATOM 977 C C . LEU A 1 119 ? 23.209 15.476 3.513 1.00 92.12 119 LEU A C 1
ATOM 979 O O . LEU A 1 119 ? 22.773 15.535 4.664 1.00 92.12 119 LEU A O 1
ATOM 983 N N . THR A 1 120 ? 23.264 16.549 2.722 1.00 93.06 120 THR A N 1
ATOM 984 C CA . THR A 1 120 ? 22.833 17.888 3.155 1.00 93.06 120 THR A CA 1
ATOM 985 C C . THR A 1 120 ? 21.364 17.885 3.599 1.00 93.06 120 THR A C 1
ATOM 987 O O . THR A 1 120 ? 21.018 18.421 4.654 1.00 93.06 120 THR A O 1
ATOM 990 N N . LEU A 1 121 ? 20.478 17.237 2.832 1.00 92.38 121 LEU A N 1
ATOM 991 C CA . LEU A 1 121 ? 19.069 17.088 3.204 1.00 92.38 121 LEU A CA 1
ATOM 992 C C . LEU A 1 121 ? 18.903 16.306 4.516 1.00 92.38 121 LEU A C 1
ATOM 994 O O . LEU A 1 121 ? 18.087 16.692 5.353 1.00 92.38 121 LEU A O 1
ATOM 998 N N . LYS A 1 122 ? 19.672 15.230 4.710 1.00 92.19 122 LYS A N 1
ATOM 999 C CA . LYS A 1 122 ? 19.661 14.417 5.933 1.00 92.19 122 LYS A CA 1
ATOM 1000 C C . LYS A 1 122 ? 20.073 15.234 7.154 1.00 92.19 122 LYS A C 1
ATOM 1002 O O . LYS A 1 122 ? 19.396 15.180 8.181 1.00 92.19 122 LYS A O 1
ATOM 1007 N N . GLU A 1 123 ? 21.111 16.056 7.042 1.00 91.75 123 GLU A N 1
ATOM 1008 C CA . GLU A 1 123 ? 21.505 16.975 8.113 1.00 91.75 123 GLU A CA 1
ATOM 1009 C C . GLU A 1 123 ? 20.407 17.989 8.447 1.00 91.75 123 GLU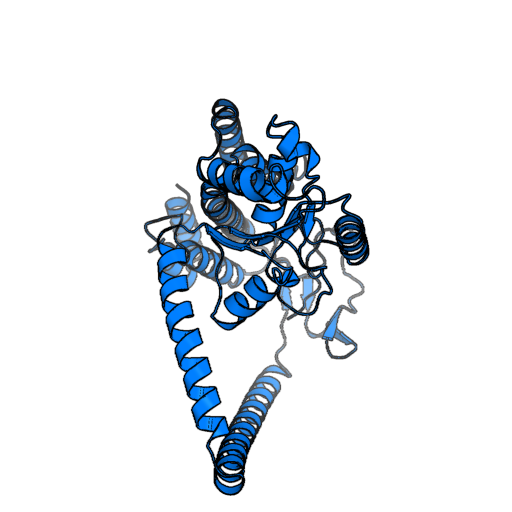 A C 1
ATOM 1011 O O . GLU A 1 123 ? 20.118 18.232 9.621 1.00 91.75 123 GLU A O 1
ATOM 1016 N N . MET A 1 124 ? 19.758 18.561 7.429 1.00 91.06 124 MET A N 1
ATOM 1017 C CA . MET A 1 124 ? 18.640 19.485 7.625 1.00 91.06 124 MET A CA 1
ATOM 1018 C C . MET A 1 124 ? 17.450 18.801 8.310 1.00 91.06 124 MET A C 1
ATOM 1020 O O . MET A 1 124 ? 16.865 19.371 9.232 1.00 91.06 124 MET A O 1
ATOM 1024 N N . ALA A 1 125 ? 17.114 17.577 7.898 1.00 89.56 125 ALA A N 1
ATOM 1025 C CA . ALA A 1 125 ? 16.035 16.785 8.482 1.00 89.56 125 ALA A CA 1
ATOM 1026 C C . ALA A 1 125 ? 16.305 16.439 9.955 1.00 89.56 125 ALA A C 1
ATOM 1028 O O . ALA A 1 125 ? 15.411 16.561 10.794 1.00 89.56 125 ALA A O 1
ATOM 1029 N N . ASN A 1 126 ? 17.552 16.103 10.299 1.00 87.94 126 ASN A N 1
ATOM 1030 C CA . ASN A 1 126 ? 17.961 15.813 11.676 1.00 87.94 126 ASN A CA 1
ATOM 1031 C C . ASN A 1 126 ? 17.745 16.998 12.627 1.00 87.94 126 ASN A C 1
ATOM 1033 O O . ASN A 1 126 ? 17.461 16.795 13.806 1.00 87.94 126 ASN A O 1
ATOM 1037 N N . ARG A 1 127 ? 17.812 18.240 12.132 1.00 87.31 127 ARG A N 1
ATOM 1038 C CA . ARG A 1 127 ? 17.523 19.438 12.942 1.00 87.31 127 ARG A CA 1
ATOM 1039 C C . ARG A 1 127 ? 16.038 19.585 13.291 1.00 87.31 127 ARG A C 1
ATOM 1041 O O . ARG A 1 127 ? 15.709 20.342 14.197 1.00 87.31 127 ARG A O 1
ATOM 1048 N N . GLN A 1 128 ? 15.143 18.870 12.606 1.00 83.31 128 GLN A N 1
ATOM 1049 C CA . GLN A 1 128 ? 13.693 18.908 12.835 1.00 83.31 128 GLN A CA 1
ATOM 1050 C C . GLN A 1 128 ? 13.147 17.676 13.570 1.00 83.31 128 GLN A C 1
ATOM 1052 O O . GLN A 1 128 ? 11.935 17.484 13.630 1.00 83.31 128 GLN A O 1
ATOM 1057 N N . ARG A 1 129 ? 14.016 16.854 14.174 1.00 76.44 129 ARG A N 1
ATOM 1058 C CA . ARG A 1 129 ? 13.643 15.560 14.778 1.00 76.44 129 ARG A CA 1
ATOM 1059 C C . ARG A 1 129 ? 12.542 15.640 15.845 1.00 76.44 129 ARG A C 1
ATOM 1061 O O . ARG A 1 129 ? 11.798 14.682 16.014 1.00 76.44 129 ARG A O 1
ATOM 1068 N N . ASN A 1 130 ? 12.415 16.786 16.516 1.00 81.38 130 ASN A N 1
ATOM 1069 C CA . ASN A 1 130 ? 11.455 17.000 17.604 1.00 81.38 130 ASN A CA 1
ATOM 1070 C C . ASN A 1 130 ? 10.030 17.336 17.130 1.00 81.38 130 ASN A C 1
ATOM 1072 O O . ASN A 1 130 ? 9.117 17.382 17.950 1.00 81.38 130 ASN A O 1
ATOM 1076 N N . PHE A 1 131 ? 9.818 17.616 15.841 1.00 86.88 131 PHE A N 1
ATOM 1077 C CA . PHE A 1 131 ? 8.485 17.935 15.333 1.00 86.88 131 PHE A CA 1
ATOM 1078 C C . PHE A 1 131 ? 7.691 16.652 15.093 1.00 86.88 131 PHE A C 1
ATOM 1080 O O . PHE A 1 131 ? 8.017 15.903 14.176 1.00 86.88 131 PHE A O 1
ATOM 1087 N N . VAL A 1 132 ? 6.644 16.402 15.879 1.00 88.81 132 VAL A N 1
ATOM 1088 C CA . VAL A 1 132 ? 5.760 15.248 15.663 1.00 88.81 132 VAL A CA 1
ATOM 1089 C C . VAL A 1 132 ? 4.721 15.570 14.593 1.00 88.81 132 VAL A C 1
ATOM 1091 O O . VAL A 1 132 ? 4.097 16.632 14.610 1.00 88.81 132 VAL A O 1
ATOM 1094 N N . ASN A 1 133 ? 4.524 14.650 13.649 1.00 93.81 133 ASN A N 1
ATOM 1095 C CA . ASN A 1 133 ? 3.534 14.816 12.591 1.00 93.81 133 ASN A CA 1
ATOM 1096 C C . ASN A 1 133 ? 2.093 14.867 13.165 1.00 93.81 133 ASN A C 1
ATOM 1098 O O . ASN A 1 133 ? 1.658 13.894 13.785 1.00 93.81 133 ASN A O 1
ATOM 1102 N N . PRO A 1 134 ? 1.300 15.925 12.894 1.00 94.81 134 PRO A N 1
ATOM 1103 C CA . PRO A 1 134 ? -0.072 16.041 13.398 1.00 94.81 134 PRO A CA 1
ATOM 1104 C C . PRO A 1 134 ? -1.003 14.887 12.997 1.00 94.81 134 PRO A C 1
ATOM 1106 O O . PRO A 1 134 ? -1.882 14.510 13.764 1.00 94.81 134 PRO A O 1
ATOM 1109 N N . ASN A 1 135 ? -0.819 14.296 11.812 1.00 95.69 135 ASN A N 1
ATOM 1110 C CA . ASN A 1 135 ? -1.644 13.167 11.373 1.00 95.69 135 ASN A CA 1
ATOM 1111 C C . ASN A 1 135 ? -1.328 11.885 12.162 1.00 95.69 135 ASN A C 1
ATOM 1113 O O . ASN A 1 135 ? -2.235 11.086 12.405 1.00 95.69 135 ASN A O 1
ATOM 1117 N N . LEU A 1 136 ? -0.074 11.714 12.602 1.00 96.00 136 LEU A N 1
ATOM 1118 C CA . LEU A 1 136 ? 0.307 10.626 13.505 1.00 96.00 136 LEU A CA 1
ATOM 1119 C C . LEU A 1 136 ? -0.287 10.828 14.899 1.00 96.00 136 LEU A C 1
ATOM 1121 O O . LEU A 1 136 ? -0.762 9.861 15.484 1.00 96.00 136 LEU A O 1
ATOM 1125 N N . GLU A 1 137 ? -0.340 12.065 15.396 1.00 95.94 137 GLU A N 1
ATOM 1126 C CA . GLU A 1 137 ? -1.007 12.362 16.671 1.00 95.94 137 GLU A CA 1
ATOM 1127 C C . GLU A 1 137 ? -2.506 12.058 16.624 1.00 95.94 137 GLU A C 1
ATOM 1129 O O . GLU A 1 137 ? -3.031 11.431 17.540 1.00 95.94 137 GLU A O 1
ATOM 1134 N N . ILE A 1 138 ? -3.192 12.394 15.525 1.00 97.31 138 ILE A N 1
ATOM 1135 C CA . ILE A 1 138 ? -4.607 12.031 15.338 1.00 97.31 138 ILE A CA 1
ATOM 1136 C C . ILE A 1 138 ? -4.779 10.504 15.316 1.00 97.31 138 ILE A C 1
ATOM 1138 O O . ILE A 1 138 ? -5.714 9.968 15.914 1.00 97.31 138 ILE A O 1
ATOM 1142 N N . LEU A 1 139 ? -3.884 9.776 14.637 1.00 97.88 139 LEU A N 1
ATOM 1143 C CA . LEU A 1 139 ? -3.901 8.312 14.647 1.00 97.88 139 LEU A CA 1
ATOM 1144 C C . LEU A 1 139 ? -3.698 7.764 16.069 1.00 97.88 139 LEU A C 1
ATOM 1146 O O . LEU A 1 139 ? -4.453 6.894 16.504 1.00 97.88 139 LEU A O 1
ATOM 1150 N N . ALA A 1 140 ? -2.709 8.288 16.792 1.00 97.38 140 ALA A N 1
ATOM 1151 C CA . ALA A 1 140 ? -2.408 7.920 18.167 1.00 97.38 140 ALA A CA 1
ATOM 1152 C C . ALA A 1 140 ? -3.576 8.202 19.113 1.00 97.38 140 ALA A C 1
ATOM 1154 O O . ALA A 1 140 ? -3.932 7.335 19.903 1.00 97.38 140 ALA A O 1
ATOM 1155 N N . GLU A 1 141 ? -4.227 9.358 19.000 1.00 97.19 141 GLU A N 1
ATOM 1156 C CA . GLU A 1 141 ? -5.443 9.693 19.742 1.00 97.19 141 GLU A CA 1
ATOM 1157 C C . GLU A 1 141 ? -6.524 8.623 19.542 1.00 97.19 141 GLU A C 1
ATOM 1159 O O . GLU A 1 141 ? -7.049 8.089 20.519 1.00 97.19 141 GLU A O 1
ATOM 1164 N N . LYS A 1 142 ? -6.795 8.213 18.295 1.00 97.31 142 LYS A N 1
ATOM 1165 C CA . LYS A 1 142 ? -7.813 7.183 18.020 1.00 97.31 142 LYS A CA 1
ATOM 1166 C C . LYS A 1 142 ? -7.426 5.799 18.519 1.00 97.31 142 LYS A C 1
ATOM 1168 O O . LYS A 1 142 ? -8.311 5.050 18.939 1.00 97.31 142 LYS A O 1
ATOM 1173 N N . LEU A 1 143 ? -6.138 5.467 18.545 1.00 97.25 143 LEU A N 1
ATOM 1174 C CA . LEU A 1 143 ? -5.652 4.247 19.192 1.00 97.25 143 LEU A CA 1
ATOM 1175 C C . LEU A 1 143 ? -5.789 4.321 20.720 1.00 97.25 143 LEU A C 1
ATOM 1177 O O . LEU A 1 143 ? -6.238 3.350 21.330 1.00 97.25 143 LEU A O 1
ATOM 1181 N N . ARG A 1 144 ? -5.479 5.464 21.345 1.00 96.12 144 ARG A N 1
ATOM 1182 C CA . ARG A 1 144 ? -5.647 5.659 22.794 1.00 96.12 144 ARG A CA 1
ATOM 1183 C C . ARG A 1 144 ? -7.107 5.509 23.203 1.00 96.12 144 ARG A C 1
ATOM 1185 O O . ARG A 1 144 ? -7.417 4.703 24.072 1.00 96.12 144 ARG A O 1
ATOM 1192 N N . GLU A 1 145 ? -8.005 6.226 22.533 1.00 95.31 145 GLU A N 1
ATOM 1193 C CA . GLU A 1 145 ? -9.443 6.208 22.820 1.00 95.31 145 GLU A CA 1
ATOM 1194 C C . GLU A 1 145 ? -10.045 4.799 22.753 1.00 95.31 145 GLU A C 1
ATOM 1196 O O . GLU A 1 145 ? -10.816 4.415 23.628 1.00 95.31 145 GLU A O 1
ATOM 1201 N N . ASN A 1 146 ? -9.694 4.024 21.723 1.00 94.19 146 ASN A N 1
ATOM 1202 C CA . ASN A 1 146 ? -10.422 2.799 21.383 1.00 94.19 146 ASN A CA 1
ATOM 1203 C C . ASN A 1 146 ? -9.691 1.504 21.774 1.00 94.19 146 ASN A C 1
ATOM 1205 O O . ASN A 1 146 ? -10.327 0.454 21.869 1.00 94.19 146 ASN A O 1
ATOM 1209 N N . VAL A 1 147 ? -8.371 1.551 21.984 1.00 93.94 147 VAL A N 1
ATOM 1210 C CA . VAL A 1 147 ? -7.543 0.365 22.273 1.00 93.94 147 VAL A CA 1
ATOM 1211 C C . VAL A 1 147 ? -6.932 0.435 23.668 1.00 93.94 147 VAL A C 1
ATOM 1213 O O . VAL A 1 147 ? -7.055 -0.526 24.425 1.00 93.94 147 VAL A O 1
ATOM 1216 N N . VAL A 1 148 ? -6.304 1.561 24.025 1.00 94.25 148 VAL A N 1
ATOM 1217 C CA . VAL A 1 148 ? -5.684 1.741 25.353 1.00 94.25 148 VAL A CA 1
ATOM 1218 C C . VAL A 1 148 ? -6.763 1.896 26.424 1.00 94.25 148 VAL A C 1
ATOM 1220 O O . VAL A 1 148 ? -6.803 1.123 27.375 1.00 94.25 148 VAL A O 1
ATOM 1223 N N . ASN A 1 149 ? -7.672 2.851 26.223 1.00 92.75 149 ASN A N 1
ATOM 1224 C CA . ASN A 1 149 ? -8.765 3.171 27.146 1.00 92.75 149 ASN A CA 1
ATOM 1225 C C . ASN A 1 149 ? -10.017 2.310 26.906 1.00 92.75 149 ASN A C 1
ATOM 1227 O O . ASN A 1 149 ? -11.008 2.437 27.623 1.00 92.75 149 ASN A O 1
ATOM 1231 N N . GLY A 1 150 ? -9.985 1.472 25.867 1.00 86.62 150 GLY A N 1
ATOM 1232 C CA . GLY A 1 150 ? -11.059 0.554 25.514 1.00 86.62 150 GLY A CA 1
ATOM 1233 C C . GLY A 1 150 ? -11.053 -0.719 26.364 1.00 86.62 150 GLY A C 1
ATOM 1234 O O . GLY A 1 150 ? -10.657 -0.739 27.528 1.00 86.62 150 GLY A O 1
ATOM 1235 N N . ARG A 1 151 ? -11.503 -1.829 25.768 1.00 83.25 151 ARG A N 1
ATOM 1236 C CA . ARG A 1 151 ? -11.437 -3.148 26.419 1.00 83.25 151 ARG A CA 1
ATOM 1237 C C . ARG A 1 151 ? -9.977 -3.597 26.563 1.00 83.25 151 ARG A C 1
ATOM 1239 O O . ARG A 1 151 ? -9.150 -3.311 25.701 1.00 83.25 151 ARG A O 1
ATOM 1246 N N . HIS A 1 152 ? -9.668 -4.356 27.614 1.00 82.75 152 HIS A N 1
ATOM 1247 C CA . HIS A 1 152 ? -8.302 -4.839 27.865 1.00 82.75 152 HIS A CA 1
ATOM 1248 C C . HIS A 1 152 ? -7.756 -5.712 26.720 1.00 82.75 152 HIS A C 1
ATOM 1250 O O . HIS A 1 152 ? -6.568 -5.681 26.418 1.00 82.75 152 HIS A O 1
ATOM 1256 N N . ASP A 1 153 ? -8.629 -6.464 26.052 1.00 87.81 153 ASP A N 1
ATOM 1257 C CA . ASP A 1 153 ? -8.309 -7.303 24.898 1.00 87.81 153 ASP A CA 1
ATOM 1258 C C . ASP A 1 153 ? -8.513 -6.585 23.555 1.00 87.81 153 ASP A C 1
ATOM 1260 O O . ASP A 1 153 ? -8.446 -7.226 22.505 1.00 87.81 153 ASP A O 1
ATOM 1264 N N . ALA A 1 154 ? -8.766 -5.268 23.565 1.00 91.69 154 ALA A N 1
ATOM 1265 C CA . ALA A 1 154 ? -9.027 -4.520 22.348 1.00 91.69 154 ALA A CA 1
ATOM 1266 C C . ALA A 1 154 ? -7.824 -4.581 21.404 1.00 91.69 154 ALA A C 1
ATOM 1268 O O . ALA A 1 154 ? -6.675 -4.387 21.824 1.00 91.69 154 ALA A O 1
ATOM 1269 N N . ARG A 1 155 ? -8.116 -4.818 20.124 1.00 93.62 155 ARG A N 1
ATOM 1270 C CA . ARG A 1 155 ? -7.144 -4.874 19.031 1.00 93.62 155 ARG A CA 1
ATOM 1271 C C . ARG A 1 155 ? -7.565 -3.974 17.879 1.00 93.62 155 ARG A C 1
ATOM 1273 O O . ARG A 1 155 ? -8.764 -3.807 17.632 1.00 93.62 155 ARG A O 1
ATOM 1280 N N . ALA A 1 156 ? -6.589 -3.448 17.145 1.00 95.50 156 ALA A N 1
ATOM 1281 C CA . ALA A 1 156 ? -6.826 -2.605 15.982 1.00 95.50 156 ALA A CA 1
ATOM 1282 C C . ALA A 1 156 ? -6.072 -3.064 14.732 1.00 95.50 156 ALA A C 1
ATOM 1284 O O . ALA A 1 156 ? -4.961 -3.588 14.806 1.00 95.50 156 ALA A O 1
ATOM 1285 N N . ILE A 1 157 ? -6.671 -2.796 13.573 1.00 95.81 157 ILE A N 1
ATOM 1286 C CA . ILE A 1 157 ? -6.019 -2.903 12.267 1.00 95.81 157 ILE A CA 1
ATOM 1287 C C . ILE A 1 157 ? -6.018 -1.515 11.626 1.00 95.81 157 ILE A C 1
ATOM 1289 O O . ILE A 1 157 ? -7.074 -0.920 11.410 1.00 95.81 157 ILE A O 1
ATOM 1293 N N . VAL A 1 158 ? -4.833 -1.003 11.314 1.00 97.00 158 VAL A N 1
ATOM 1294 C CA . VAL A 1 158 ? -4.621 0.269 10.627 1.00 97.00 158 VAL A CA 1
ATOM 1295 C C . VAL A 1 158 ? -4.218 -0.018 9.185 1.00 97.00 158 VAL A C 1
ATOM 1297 O O . VAL A 1 158 ? -3.099 -0.448 8.918 1.00 97.00 158 VAL A O 1
ATOM 1300 N N . PHE A 1 159 ? -5.126 0.216 8.244 1.00 96.00 159 PHE A N 1
ATOM 1301 C CA . PHE A 1 159 ? -4.860 0.079 6.818 1.00 96.00 159 PHE A CA 1
ATOM 1302 C C . PHE A 1 159 ? -4.150 1.312 6.267 1.00 96.00 159 PHE A C 1
ATOM 1304 O O . PHE A 1 159 ? -4.635 2.436 6.412 1.00 96.00 159 PHE A O 1
ATOM 1311 N N . VAL A 1 160 ? -3.038 1.080 5.575 1.00 95.00 160 VAL A N 1
ATOM 1312 C CA . VAL A 1 160 ? -2.221 2.094 4.906 1.00 95.00 160 VAL A CA 1
ATOM 1313 C C . VAL A 1 160 ? -1.972 1.720 3.448 1.00 95.00 160 VAL A C 1
ATOM 1315 O O . VAL A 1 160 ? -2.044 0.557 3.050 1.00 95.00 160 VAL A O 1
ATOM 1318 N N . ARG A 1 161 ? -1.656 2.724 2.625 1.00 90.56 161 ARG A N 1
ATOM 1319 C CA . ARG A 1 161 ? -1.490 2.539 1.178 1.00 90.56 161 ARG A CA 1
ATOM 1320 C C . ARG A 1 161 ? -0.237 1.748 0.798 1.00 90.56 161 ARG A C 1
ATOM 1322 O O . ARG A 1 161 ? -0.291 0.949 -0.134 1.00 90.56 161 ARG A O 1
ATOM 1329 N N . THR A 1 162 ? 0.892 2.012 1.452 1.00 88.44 162 THR A N 1
ATOM 1330 C CA . THR A 1 162 ? 2.212 1.534 1.015 1.00 88.44 162 THR A CA 1
ATOM 1331 C C . THR A 1 162 ? 2.922 0.757 2.118 1.00 88.44 162 THR A C 1
ATOM 1333 O O . THR A 1 162 ? 2.674 0.964 3.305 1.00 88.44 162 THR A O 1
ATOM 1336 N N . ARG A 1 163 ? 3.844 -0.129 1.720 1.00 88.00 163 ARG A N 1
ATOM 1337 C CA . ARG A 1 163 ? 4.688 -0.886 2.657 1.00 88.00 163 ARG A CA 1
ATOM 1338 C C . ARG A 1 163 ? 5.611 0.023 3.467 1.00 88.00 163 ARG A C 1
ATOM 1340 O O . ARG A 1 163 ? 5.764 -0.181 4.664 1.00 88.00 163 ARG A O 1
ATOM 1347 N N . VAL A 1 164 ? 6.157 1.052 2.818 1.00 88.38 164 VAL A N 1
ATOM 1348 C CA . VAL A 1 164 ? 7.010 2.067 3.454 1.00 88.38 164 VAL A CA 1
ATOM 1349 C C . VAL A 1 164 ? 6.252 2.778 4.573 1.00 88.38 164 VAL A C 1
ATOM 1351 O O . VAL A 1 164 ? 6.763 2.891 5.681 1.00 88.38 164 VAL A O 1
ATOM 1354 N N . LEU A 1 165 ? 5.002 3.186 4.325 1.00 93.69 165 LEU A N 1
ATOM 1355 C CA . LEU A 1 165 ? 4.176 3.805 5.360 1.00 93.69 165 LEU A CA 1
ATOM 1356 C C . LEU A 1 165 ? 3.816 2.814 6.477 1.00 93.69 165 LEU A C 1
ATOM 1358 O O . LEU A 1 165 ? 3.748 3.213 7.635 1.00 93.69 165 LEU A O 1
ATOM 1362 N N . ALA A 1 166 ? 3.617 1.531 6.155 1.00 94.50 166 ALA A N 1
ATOM 1363 C CA . ALA A 1 166 ? 3.344 0.508 7.164 1.00 94.50 166 ALA A CA 1
ATOM 1364 C C . ALA A 1 166 ? 4.515 0.329 8.140 1.00 94.50 166 ALA A C 1
ATOM 1366 O O . ALA A 1 166 ? 4.311 0.322 9.352 1.00 94.50 166 ALA A O 1
ATOM 1367 N N . GLU A 1 167 ? 5.735 0.237 7.606 1.00 92.50 167 GLU A N 1
ATOM 1368 C CA . GLU A 1 167 ? 6.971 0.205 8.392 1.00 92.50 167 GLU A CA 1
ATOM 1369 C C . GLU A 1 167 ? 7.138 1.490 9.212 1.00 92.50 167 GLU A C 1
ATOM 1371 O O . GLU A 1 167 ? 7.389 1.414 10.411 1.00 92.50 167 GLU A O 1
ATOM 1376 N N . ALA A 1 168 ? 6.948 2.660 8.595 1.00 94.38 168 ALA A N 1
ATOM 1377 C CA . ALA A 1 168 ? 7.123 3.950 9.256 1.00 94.38 168 ALA A CA 1
ATOM 1378 C C . ALA A 1 168 ? 6.164 4.138 10.443 1.00 94.38 168 ALA A C 1
ATOM 1380 O O . ALA A 1 168 ? 6.588 4.489 11.539 1.00 94.38 168 ALA A O 1
ATOM 1381 N N . VAL A 1 169 ? 4.872 3.851 10.259 1.00 96.69 169 VAL A N 1
ATOM 1382 C CA . VAL A 1 169 ? 3.874 3.976 11.334 1.00 96.69 169 VAL A CA 1
ATOM 1383 C C . VAL A 1 169 ? 4.137 2.961 12.451 1.00 96.69 169 VAL A C 1
ATOM 1385 O O . VAL A 1 169 ? 4.036 3.315 13.625 1.00 96.69 169 VAL A O 1
ATOM 1388 N N . ALA A 1 170 ? 4.506 1.718 12.117 1.00 96.31 170 ALA A N 1
ATOM 1389 C CA . ALA A 1 170 ? 4.851 0.711 13.122 1.00 96.31 170 ALA A CA 1
ATOM 1390 C C . ALA A 1 170 ? 6.108 1.109 13.920 1.00 96.31 170 ALA A C 1
ATOM 1392 O O . ALA A 1 170 ? 6.094 1.061 15.149 1.00 96.31 170 ALA A O 1
ATOM 1393 N N . SER A 1 171 ? 7.163 1.560 13.230 1.00 94.94 171 SER A N 1
ATOM 1394 C CA . SER A 1 171 ? 8.406 2.072 13.828 1.00 94.94 171 SER A CA 1
ATOM 1395 C C . SER A 1 171 ? 8.127 3.238 14.775 1.00 94.94 171 SER A C 1
ATOM 1397 O O . SER A 1 171 ? 8.594 3.221 15.916 1.00 94.94 171 SER A O 1
ATOM 1399 N N . TRP A 1 172 ? 7.314 4.208 14.344 1.00 95.75 172 TRP A N 1
ATOM 1400 C CA . TRP A 1 172 ? 6.946 5.359 15.161 1.00 95.75 172 TRP A CA 1
ATOM 1401 C C . TRP A 1 172 ? 6.153 4.962 16.411 1.00 95.75 172 TRP A C 1
ATOM 1403 O O . TRP A 1 172 ? 6.525 5.368 17.509 1.00 95.75 172 TRP A O 1
ATOM 1413 N N . LEU A 1 173 ? 5.123 4.113 16.294 1.00 96.69 173 LEU A N 1
ATOM 1414 C CA . LEU A 1 173 ? 4.343 3.651 17.455 1.00 96.69 173 LEU A CA 1
ATOM 1415 C C . LEU A 1 173 ? 5.217 2.937 18.497 1.00 96.69 173 LEU A C 1
ATOM 1417 O O . LEU A 1 173 ? 4.993 3.087 19.695 1.00 96.69 173 LEU A O 1
ATOM 1421 N N . CYS A 1 174 ? 6.256 2.220 18.061 1.00 94.44 174 CYS A N 1
ATOM 1422 C CA . CYS A 1 174 ? 7.215 1.575 18.956 1.00 94.44 174 CYS A CA 1
ATOM 1423 C C . CYS A 1 174 ? 8.232 2.534 19.603 1.00 94.44 174 CYS A C 1
ATOM 1425 O O . CYS A 1 174 ? 8.938 2.110 20.515 1.00 94.44 174 CYS A O 1
ATOM 1427 N N . LYS A 1 175 ? 8.346 3.789 19.146 1.00 93.06 175 LYS A N 1
ATOM 1428 C CA . LYS A 1 175 ? 9.390 4.743 19.579 1.00 93.06 175 LYS A CA 1
ATOM 1429 C C . LYS A 1 175 ? 8.865 6.125 19.979 1.00 93.06 175 LYS A C 1
ATOM 1431 O O . LYS A 1 175 ? 9.662 6.989 20.328 1.00 93.06 175 LYS A O 1
ATOM 1436 N N . CYS A 1 176 ? 7.553 6.350 19.942 1.00 91.19 176 CYS A N 1
ATOM 1437 C CA . CYS A 1 176 ? 6.924 7.660 20.146 1.00 91.19 176 CYS A CA 1
ATOM 1438 C C . CYS A 1 176 ? 7.067 8.242 21.567 1.00 91.19 176 CYS A C 1
ATOM 1440 O O . CYS A 1 176 ? 6.588 9.342 21.822 1.00 91.19 176 CYS A O 1
ATOM 1442 N N . GLY A 1 177 ? 7.712 7.529 22.497 1.00 90.56 177 GLY A N 1
ATOM 1443 C CA . GLY A 1 177 ? 7.909 7.961 23.886 1.00 90.56 177 GLY A CA 1
ATOM 1444 C C . GLY A 1 177 ? 6.661 7.835 24.767 1.00 90.56 177 GLY A C 1
ATOM 1445 O O . GLY A 1 177 ? 6.764 7.951 25.985 1.00 90.56 177 GLY A O 1
ATOM 1446 N N . ASP A 1 178 ? 5.501 7.551 24.174 1.00 94.31 178 ASP A N 1
ATOM 1447 C CA . ASP A 1 178 ? 4.264 7.228 24.878 1.00 94.31 178 ASP A CA 1
ATOM 1448 C C . ASP A 1 178 ? 4.255 5.740 25.258 1.00 94.31 178 ASP A C 1
ATOM 1450 O O . ASP A 1 178 ? 4.133 4.849 24.412 1.00 94.31 178 ASP A O 1
ATOM 1454 N N . VAL A 1 179 ? 4.396 5.476 26.557 1.00 95.12 179 VAL A N 1
ATOM 1455 C CA . VAL A 1 179 ? 4.507 4.121 27.114 1.00 95.12 179 VAL A CA 1
ATOM 1456 C C . VAL A 1 179 ? 3.270 3.275 26.808 1.00 95.12 179 VAL A C 1
ATOM 1458 O O . VAL A 1 179 ? 3.405 2.075 26.556 1.00 95.12 179 VAL A O 1
ATOM 1461 N N . ASP A 1 180 ? 2.079 3.868 26.799 1.00 95.44 180 ASP A N 1
ATOM 1462 C CA . ASP A 1 180 ? 0.840 3.127 26.576 1.00 95.44 180 ASP A CA 1
ATOM 1463 C C . ASP A 1 180 ? 0.673 2.749 25.105 1.00 95.44 180 ASP A C 1
ATOM 1465 O O . ASP A 1 180 ? 0.282 1.620 24.801 1.00 95.44 180 ASP A O 1
ATOM 1469 N N . LEU A 1 181 ? 1.057 3.637 24.182 1.00 96.12 181 LEU A N 1
ATOM 1470 C CA . LEU A 1 181 ? 1.108 3.307 22.754 1.00 96.12 181 LEU A CA 1
ATOM 1471 C C . LEU A 1 181 ? 2.175 2.256 22.443 1.00 96.12 181 LEU A C 1
ATOM 1473 O O . LEU A 1 181 ? 1.913 1.320 21.687 1.00 96.12 181 LEU A O 1
ATOM 1477 N N . MET A 1 182 ? 3.355 2.358 23.055 1.00 96.25 182 MET A N 1
ATOM 1478 C CA . MET A 1 182 ? 4.431 1.383 22.860 1.00 96.25 182 MET A CA 1
ATOM 1479 C C . MET A 1 182 ? 4.026 -0.022 23.335 1.00 96.25 182 MET A C 1
ATOM 1481 O O . MET A 1 182 ? 4.374 -1.017 22.694 1.00 96.25 182 MET A O 1
ATOM 1485 N N . ARG A 1 183 ? 3.226 -0.118 24.407 1.00 95.12 183 ARG A N 1
ATOM 1486 C CA . ARG A 1 183 ? 2.653 -1.382 24.912 1.00 95.12 183 ARG A CA 1
ATOM 1487 C C . ARG A 1 183 ? 1.652 -2.036 23.963 1.00 95.12 183 ARG A C 1
ATOM 1489 O O . ARG A 1 183 ? 1.369 -3.220 24.121 1.00 95.12 183 ARG A O 1
ATOM 1496 N N . LEU A 1 184 ? 1.136 -1.314 22.966 1.00 95.38 184 LEU A N 1
ATOM 1497 C CA . LEU A 1 184 ? 0.289 -1.911 21.932 1.00 95.38 184 LEU A CA 1
ATOM 1498 C C . LEU A 1 184 ? 1.065 -2.853 21.000 1.00 95.38 184 LEU A C 1
ATOM 1500 O O . LEU A 1 184 ? 0.438 -3.598 20.245 1.00 95.38 184 LEU A O 1
ATOM 1504 N N . ASN A 1 185 ? 2.404 -2.819 21.047 1.00 95.81 185 ASN A N 1
ATOM 1505 C CA . ASN A 1 185 ? 3.293 -3.693 20.286 1.00 95.81 185 ASN A CA 1
ATOM 1506 C C . ASN A 1 185 ? 2.915 -3.738 18.796 1.00 95.81 185 ASN A C 1
ATOM 1508 O O . ASN A 1 185 ? 2.581 -4.786 18.244 1.00 95.81 185 ASN A O 1
ATOM 1512 N N . ALA A 1 186 ? 2.903 -2.566 18.156 1.00 96.94 186 ALA A N 1
ATOM 1513 C CA . ALA A 1 186 ? 2.501 -2.448 16.763 1.00 96.94 186 ALA A CA 1
ATOM 1514 C C . ALA A 1 186 ? 3.431 -3.250 15.832 1.00 96.94 186 ALA A C 1
ATOM 1516 O O . ALA A 1 186 ? 4.659 -3.243 15.982 1.00 96.94 186 ALA A O 1
ATOM 1517 N N . ARG A 1 187 ? 2.848 -3.935 14.842 1.00 95.88 187 ARG A N 1
ATOM 1518 C CA . ARG A 1 187 ? 3.593 -4.693 13.823 1.00 95.88 187 ARG A CA 1
ATOM 1519 C C . ARG A 1 187 ? 3.048 -4.435 12.427 1.00 95.88 187 ARG A C 1
ATOM 1521 O O . ARG A 1 187 ? 1.838 -4.323 12.235 1.00 95.88 187 ARG A O 1
ATOM 1528 N N . LYS A 1 188 ? 3.948 -4.348 11.444 1.00 93.94 188 LYS A N 1
ATOM 1529 C CA . LYS A 1 188 ? 3.564 -4.261 10.031 1.00 93.94 188 LYS A CA 1
ATOM 1530 C C . LYS A 1 188 ? 3.013 -5.598 9.537 1.00 93.94 188 LYS A C 1
ATOM 1532 O O . LYS A 1 188 ? 3.419 -6.659 10.001 1.00 93.94 188 LYS A O 1
ATOM 1537 N N . PHE A 1 189 ? 2.137 -5.533 8.544 1.00 91.88 189 PHE A N 1
ATOM 1538 C CA . PHE A 1 189 ? 1.606 -6.697 7.853 1.00 91.88 189 PHE A CA 1
ATOM 1539 C C . PHE A 1 189 ? 1.441 -6.396 6.355 1.00 91.88 189 PHE A C 1
ATOM 1541 O O . PHE A 1 189 ? 0.502 -5.714 5.925 1.00 91.88 189 PHE A O 1
ATOM 1548 N N . THR A 1 190 ? 2.389 -6.856 5.533 1.00 88.44 190 THR A N 1
ATOM 1549 C CA . THR A 1 190 ? 2.402 -6.577 4.087 1.00 88.44 190 THR A CA 1
ATOM 1550 C C . THR A 1 190 ? 2.518 -7.844 3.244 1.00 88.44 190 THR A C 1
ATOM 1552 O O . THR A 1 190 ? 2.759 -8.923 3.770 1.00 88.44 190 THR A O 1
ATOM 1555 N N . GLY A 1 191 ? 2.293 -7.742 1.930 1.00 79.56 191 GLY A N 1
ATOM 1556 C CA . GLY A 1 191 ? 2.311 -8.896 1.021 1.00 79.56 191 GLY A CA 1
ATOM 1557 C C . GLY A 1 191 ? 3.702 -9.480 0.781 1.00 79.56 191 GLY A C 1
ATOM 1558 O O . GLY A 1 191 ? 4.673 -8.730 0.683 1.00 79.56 191 GLY A O 1
ATOM 1559 N N . SER A 1 192 ? 3.754 -10.797 0.581 1.00 71.00 192 SER A N 1
ATOM 1560 C CA . SER A 1 192 ? 4.966 -11.623 0.464 1.00 71.00 192 SER A CA 1
ATOM 1561 C C . SER A 1 192 ? 5.648 -11.614 -0.909 1.00 71.00 192 SER A C 1
ATOM 1563 O O . SER A 1 192 ? 6.727 -12.171 -1.056 1.00 71.00 192 SER A O 1
ATOM 1565 N N . GLN A 1 193 ? 5.047 -10.983 -1.924 1.00 63.84 193 GLN A N 1
ATOM 1566 C CA . GLN A 1 193 ? 5.575 -10.978 -3.298 1.00 63.84 193 GLN A CA 1
ATOM 1567 C C . GLN A 1 193 ? 6.776 -10.048 -3.533 1.00 63.84 193 GLN A C 1
ATOM 1569 O O . GLN A 1 193 ? 7.301 -10.015 -4.639 1.00 63.84 193 GLN A O 1
ATOM 1574 N N . ALA A 1 194 ? 7.190 -9.257 -2.544 1.00 61.31 194 ALA A N 1
ATOM 1575 C CA . ALA A 1 194 ? 8.375 -8.413 -2.674 1.00 61.31 194 ALA A CA 1
ATOM 1576 C C . ALA A 1 194 ? 9.463 -8.866 -1.713 1.00 61.31 194 ALA A C 1
ATOM 1578 O O . ALA A 1 194 ? 9.156 -9.447 -0.671 1.00 61.31 194 ALA A O 1
ATOM 1579 N N . SER A 1 195 ? 10.713 -8.569 -2.067 1.00 58.44 195 SER A N 1
ATOM 1580 C CA . SER A 1 195 ? 11.854 -8.821 -1.195 1.00 58.44 195 SER A CA 1
ATOM 1581 C C . SER A 1 195 ? 11.706 -8.077 0.135 1.00 58.44 195 SER A C 1
ATOM 1583 O O . SER A 1 195 ? 10.988 -7.075 0.248 1.00 58.44 195 SER A O 1
ATOM 1585 N N . GLU A 1 196 ? 12.405 -8.568 1.155 1.00 57.59 196 GLU A N 1
ATOM 1586 C CA . GLU A 1 196 ? 12.461 -7.937 2.476 1.00 57.59 196 GLU A CA 1
ATOM 1587 C C . GLU A 1 196 ? 13.009 -6.500 2.387 1.00 57.59 196 GLU A C 1
ATOM 1589 O O . GLU A 1 196 ? 12.473 -5.591 3.020 1.00 57.59 196 GLU A O 1
ATOM 1594 N N . GLU A 1 197 ? 13.973 -6.264 1.488 1.00 56.78 197 GLU A N 1
ATOM 1595 C CA . GLU A 1 197 ? 14.515 -4.937 1.151 1.00 56.78 197 GLU A CA 1
ATOM 1596 C C . GLU A 1 197 ? 13.446 -3.965 0.626 1.00 56.78 197 GLU A C 1
ATOM 1598 O O . GLU A 1 197 ? 13.509 -2.763 0.869 1.00 56.78 197 GLU A O 1
ATOM 1603 N N . GLN A 1 198 ? 12.413 -4.480 -0.046 1.00 59.72 198 GLN A N 1
ATOM 1604 C CA . GLN A 1 198 ? 11.263 -3.704 -0.525 1.00 59.72 198 GLN A CA 1
ATOM 1605 C C . GLN A 1 198 ? 10.116 -3.645 0.504 1.00 59.72 198 GLN A C 1
ATOM 1607 O O . GLN A 1 198 ? 8.985 -3.252 0.184 1.00 59.72 198 GLN A O 1
ATOM 1612 N N . GLY A 1 199 ? 10.389 -4.054 1.746 1.00 61.88 199 GLY A N 1
ATOM 1613 C CA . GLY A 1 199 ? 9.451 -4.053 2.862 1.00 61.88 199 GLY A CA 1
ATOM 1614 C C . GLY A 1 199 ? 8.421 -5.183 2.825 1.00 61.88 199 GLY A C 1
ATOM 1615 O O . GLY A 1 199 ? 7.399 -5.075 3.508 1.00 61.88 199 GLY A O 1
ATOM 1616 N N . GLY A 1 200 ? 8.641 -6.225 2.012 1.00 68.19 200 GLY A N 1
ATOM 1617 C CA . GLY A 1 200 ? 7.817 -7.434 2.004 1.00 68.19 200 GLY A CA 1
ATOM 1618 C C . GLY A 1 200 ? 7.932 -8.211 3.317 1.00 68.19 200 GLY A C 1
ATOM 1619 O O . GLY A 1 200 ? 8.974 -8.201 3.962 1.00 68.19 200 GLY A O 1
ATOM 1620 N N . THR A 1 201 ? 6.844 -8.864 3.723 1.00 72.38 201 THR A N 1
ATOM 1621 C CA . THR A 1 201 ? 6.798 -9.730 4.912 1.00 72.38 201 THR A CA 1
ATOM 1622 C C . THR A 1 201 ? 6.836 -11.182 4.442 1.00 72.38 201 THR A C 1
ATOM 1624 O O . THR A 1 201 ? 6.018 -11.572 3.602 1.00 72.38 201 THR A O 1
ATOM 1627 N N . SER A 1 202 ? 7.766 -11.995 4.953 1.00 82.38 202 SER A N 1
ATOM 1628 C CA . SER A 1 202 ? 7.832 -13.417 4.575 1.00 82.38 202 SER A CA 1
ATOM 1629 C C . SER A 1 202 ? 6.573 -14.167 5.033 1.00 82.38 202 SER A C 1
ATOM 1631 O O . SER A 1 202 ? 5.909 -13.756 5.983 1.00 82.38 202 SER A O 1
ATOM 1633 N N . ALA A 1 203 ? 6.230 -15.297 4.404 1.00 83.25 203 ALA A N 1
ATOM 1634 C CA . ALA A 1 203 ? 5.062 -16.083 4.825 1.00 83.25 203 ALA A CA 1
ATOM 1635 C C . ALA A 1 203 ? 5.172 -16.569 6.288 1.00 83.25 203 ALA A C 1
ATOM 1637 O O . ALA A 1 203 ? 4.175 -16.626 7.009 1.00 83.25 203 ALA A O 1
ATOM 1638 N N . ALA A 1 204 ? 6.391 -16.883 6.741 1.00 85.81 204 ALA A N 1
ATOM 1639 C CA . ALA A 1 204 ? 6.659 -17.265 8.125 1.00 85.81 204 ALA A CA 1
ATOM 1640 C C . ALA A 1 204 ? 6.437 -16.092 9.092 1.00 85.81 204 ALA A C 1
ATOM 1642 O O . ALA A 1 204 ? 5.775 -16.255 10.116 1.00 85.81 204 ALA A O 1
ATOM 1643 N N . GLU A 1 205 ? 6.927 -14.902 8.740 1.00 86.88 205 GLU A N 1
ATOM 1644 C CA . GLU A 1 205 ? 6.734 -13.684 9.529 1.00 86.88 205 GLU A CA 1
ATOM 1645 C C . GLU A 1 205 ? 5.259 -13.264 9.556 1.00 86.88 205 GLU A C 1
ATOM 1647 O O . GLU A 1 205 ? 4.735 -12.960 10.622 1.00 86.88 205 GLU A O 1
ATOM 1652 N N . GLN A 1 206 ? 4.542 -13.341 8.430 1.00 87.62 206 GLN A N 1
ATOM 1653 C CA . GLN A 1 206 ? 3.095 -13.107 8.384 1.00 87.62 206 GLN A CA 1
ATOM 1654 C C . GLN A 1 206 ? 2.350 -14.031 9.351 1.00 87.62 206 GLN A C 1
ATOM 1656 O O . GLN A 1 206 ? 1.511 -13.567 10.122 1.00 87.62 206 GLN A O 1
ATOM 1661 N N . LYS A 1 207 ? 2.672 -15.332 9.339 1.00 89.06 207 LYS A N 1
ATOM 1662 C CA . LYS A 1 207 ? 2.067 -16.311 10.249 1.00 89.06 207 LYS A CA 1
ATOM 1663 C C . LYS A 1 207 ? 2.376 -15.981 11.710 1.00 89.06 207 LYS A C 1
ATOM 1665 O O . LYS A 1 207 ? 1.471 -16.031 12.538 1.00 89.06 207 LYS A O 1
ATOM 1670 N N . TRP A 1 208 ? 3.621 -15.615 12.013 1.00 91.69 208 TRP A N 1
ATOM 1671 C CA . TRP A 1 208 ? 4.026 -15.194 13.354 1.00 91.69 208 TRP A CA 1
ATOM 1672 C C . TRP A 1 208 ? 3.248 -13.951 13.802 1.00 91.69 208 TRP A C 1
ATOM 1674 O O . TRP A 1 208 ? 2.640 -13.967 14.868 1.00 91.69 208 TRP A O 1
ATOM 1684 N N . VAL A 1 209 ? 3.181 -12.903 12.978 1.00 92.75 209 VAL A N 1
ATOM 1685 C CA . VAL A 1 209 ? 2.458 -11.662 13.297 1.00 92.75 209 VAL A CA 1
ATOM 1686 C C . VAL A 1 209 ? 0.966 -11.927 13.528 1.00 92.75 209 VAL A C 1
ATOM 1688 O O . VAL A 1 209 ? 0.400 -11.411 14.489 1.00 92.75 209 VAL A O 1
ATOM 1691 N N . VAL A 1 210 ? 0.329 -12.752 12.690 1.00 91.31 210 VAL A N 1
ATOM 1692 C CA . VAL A 1 210 ? -1.094 -13.105 12.840 1.00 91.31 210 VAL A CA 1
ATOM 1693 C C . VAL A 1 210 ? -1.347 -13.891 14.126 1.00 91.31 210 VAL A C 1
ATOM 1695 O O . VAL A 1 210 ? -2.324 -13.612 14.818 1.00 91.31 210 VAL A O 1
ATOM 1698 N N . GLU A 1 211 ? -0.475 -14.836 14.479 1.00 93.00 211 GLU A N 1
ATOM 1699 C CA . GLU A 1 211 ? -0.631 -15.616 15.711 1.00 93.00 211 GLU A CA 1
ATOM 1700 C C . GLU A 1 211 ? -0.456 -14.748 16.962 1.00 93.00 211 GLU A C 1
ATOM 1702 O O . GLU A 1 211 ? -1.265 -14.819 17.883 1.00 93.00 211 GLU A O 1
ATOM 1707 N N . ASN A 1 212 ? 0.524 -13.843 16.958 1.00 94.62 212 ASN A N 1
ATOM 1708 C CA . ASN A 1 212 ? 0.716 -12.892 18.054 1.00 94.62 212 ASN A CA 1
ATOM 1709 C C . ASN A 1 212 ? -0.412 -11.858 18.140 1.00 94.62 212 ASN A C 1
ATOM 1711 O O . ASN A 1 212 ? -0.749 -11.378 19.222 1.00 94.62 212 ASN A O 1
ATOM 1715 N N . PHE A 1 213 ? -1.038 -11.521 17.013 1.00 94.44 213 PHE A N 1
ATOM 1716 C CA . PHE A 1 213 ? -2.244 -10.702 17.027 1.00 94.44 213 PHE A CA 1
ATOM 1717 C C . PHE A 1 213 ? -3.437 -11.460 17.615 1.00 94.44 213 PHE A C 1
ATOM 1719 O O . PHE A 1 213 ? -4.222 -10.893 18.372 1.00 94.44 213 PHE A O 1
ATOM 1726 N N . ARG A 1 214 ? -3.557 -12.759 17.314 1.00 91.19 214 ARG A N 1
ATOM 1727 C CA . ARG A 1 214 ? -4.599 -13.634 17.866 1.00 91.19 214 ARG A CA 1
ATOM 1728 C C . ARG A 1 214 ? -4.444 -13.827 19.376 1.00 91.19 214 ARG A C 1
ATOM 1730 O O . ARG A 1 214 ? -5.450 -13.787 20.079 1.00 91.19 214 ARG A O 1
ATOM 1737 N N . SER A 1 215 ? -3.215 -13.987 19.871 1.00 92.38 215 SER A N 1
ATOM 1738 C CA . SER A 1 215 ? -2.926 -14.111 21.308 1.00 92.38 215 SER A CA 1
ATOM 1739 C C . SER A 1 215 ? -3.088 -12.794 22.080 1.00 92.38 215 SER A C 1
ATOM 1741 O O . SER A 1 215 ? -3.238 -12.812 23.300 1.00 92.38 215 SER A O 1
ATOM 1743 N N . GLY A 1 216 ? -3.081 -11.653 21.380 1.00 92.06 216 GLY A N 1
ATOM 1744 C CA . GLY A 1 216 ? -3.137 -10.315 21.971 1.00 92.06 216 GLY A CA 1
ATOM 1745 C C . GLY A 1 216 ? -1.771 -9.736 22.348 1.00 92.06 216 GLY A C 1
ATOM 1746 O O . GLY A 1 216 ? -1.724 -8.618 22.857 1.00 92.06 216 GLY A O 1
ATOM 1747 N N . GLU A 1 217 ? -0.671 -10.446 22.073 1.00 94.50 217 GLU A N 1
ATOM 1748 C CA . GLU A 1 217 ? 0.691 -9.920 22.237 1.00 94.50 217 GLU A CA 1
ATOM 1749 C C . GLU A 1 217 ? 0.956 -8.743 21.289 1.00 94.50 217 GLU A C 1
ATOM 1751 O O . GLU A 1 217 ? 1.581 -7.755 21.673 1.00 94.50 217 GLU A O 1
ATOM 1756 N N . VAL A 1 218 ? 0.446 -8.821 20.059 1.00 96.00 218 VAL A N 1
ATOM 1757 C CA . VAL A 1 218 ? 0.367 -7.695 19.122 1.00 96.00 218 VAL A CA 1
ATOM 1758 C C . VAL A 1 218 ? -1.050 -7.142 19.196 1.00 96.00 218 VAL A C 1
ATOM 1760 O O . VAL A 1 218 ? -2.011 -7.840 18.879 1.00 96.00 218 VAL A O 1
ATOM 1763 N N . ARG A 1 219 ? -1.214 -5.878 19.595 1.00 95.44 219 ARG A N 1
ATOM 1764 C CA . ARG A 1 219 ? -2.545 -5.251 19.703 1.00 95.44 219 ARG A CA 1
ATOM 1765 C C . ARG A 1 219 ? -2.885 -4.358 18.518 1.00 95.44 219 ARG A C 1
ATOM 1767 O O . ARG A 1 219 ? -4.059 -4.060 18.304 1.00 95.44 219 ARG A O 1
ATOM 1774 N N . VAL A 1 220 ? -1.890 -3.953 17.730 1.00 97.12 220 VAL A N 1
ATOM 1775 C CA . VAL A 1 220 ? -2.076 -3.106 16.545 1.00 97.12 220 VAL A CA 1
ATOM 1776 C C . VAL A 1 220 ? -1.351 -3.699 15.340 1.00 97.12 220 VAL A C 1
ATOM 1778 O O . VAL A 1 220 ? -0.130 -3.848 15.346 1.00 97.12 220 VAL A O 1
ATOM 1781 N N . LEU A 1 221 ? -2.099 -3.982 14.274 1.00 96.00 221 LEU A N 1
ATOM 1782 C CA . LEU A 1 221 ? -1.539 -4.352 12.974 1.00 96.00 221 LEU A CA 1
ATOM 1783 C C . LEU A 1 221 ? -1.571 -3.166 12.023 1.00 96.00 221 LEU A C 1
ATOM 1785 O O . LEU A 1 221 ? -2.637 -2.617 11.760 1.00 96.00 221 LEU A O 1
ATOM 1789 N N . ILE A 1 222 ? -0.421 -2.808 11.459 1.00 96.50 222 ILE A N 1
ATOM 1790 C CA . ILE A 1 222 ? -0.328 -1.816 10.388 1.00 96.50 222 ILE A CA 1
ATOM 1791 C C . ILE A 1 222 ? -0.271 -2.555 9.058 1.00 96.50 222 ILE A C 1
ATOM 1793 O O . ILE A 1 222 ? 0.766 -3.096 8.672 1.00 96.50 222 ILE A O 1
ATOM 1797 N N . ALA A 1 223 ? -1.400 -2.618 8.364 1.00 93.25 223 ALA A N 1
ATOM 1798 C CA . ALA A 1 223 ? -1.574 -3.499 7.227 1.00 93.25 223 ALA A CA 1
ATOM 1799 C C . ALA A 1 223 ? -1.702 -2.753 5.899 1.00 93.25 223 ALA A C 1
ATOM 1801 O O . ALA A 1 223 ? -2.260 -1.662 5.812 1.00 93.25 223 ALA A O 1
ATOM 1802 N N . THR A 1 224 ? -1.217 -3.382 4.834 1.00 92.19 224 THR A N 1
ATOM 1803 C CA . THR A 1 224 ? -1.544 -2.966 3.460 1.00 92.19 224 THR A CA 1
ATOM 1804 C C . THR A 1 224 ? -2.807 -3.680 2.971 1.00 92.19 224 THR A C 1
ATOM 1806 O O . THR A 1 224 ? -3.414 -4.475 3.691 1.00 92.19 224 THR A O 1
ATOM 1809 N N . SER A 1 225 ? -3.169 -3.444 1.712 1.00 86.44 225 SER A N 1
ATOM 1810 C CA . SER A 1 225 ? -4.228 -4.131 0.962 1.00 86.44 225 SER A CA 1
ATOM 1811 C C . SER A 1 225 ? -4.319 -5.649 1.147 1.00 86.44 225 SER A C 1
ATOM 1813 O O . SER A 1 225 ? -5.392 -6.221 0.989 1.00 86.44 225 SER A O 1
ATOM 1815 N N . VAL A 1 226 ? -3.203 -6.305 1.454 1.00 82.06 226 VAL A N 1
ATOM 1816 C CA . VAL A 1 226 ? -3.096 -7.760 1.630 1.00 82.06 226 VAL A CA 1
ATOM 1817 C C . VAL A 1 226 ? -3.939 -8.280 2.800 1.00 82.06 226 VAL A C 1
ATOM 1819 O O . VAL A 1 226 ? -4.372 -9.423 2.775 1.00 82.06 226 VAL A O 1
ATOM 1822 N N . ALA A 1 227 ? -4.220 -7.448 3.804 1.00 77.25 227 ALA A N 1
ATOM 1823 C CA . ALA A 1 227 ? -5.090 -7.817 4.923 1.00 77.25 227 ALA A CA 1
ATOM 1824 C C . ALA A 1 227 ? -6.595 -7.690 4.619 1.00 77.25 227 ALA A C 1
ATOM 1826 O O . ALA A 1 227 ? -7.423 -8.047 5.459 1.00 77.25 227 ALA A O 1
ATOM 1827 N N . GLU A 1 228 ? -6.980 -7.154 3.457 1.00 75.56 228 GLU A N 1
ATOM 1828 C CA . GLU A 1 228 ? -8.398 -6.979 3.120 1.00 75.56 228 GLU A CA 1
ATOM 1829 C C . GLU A 1 228 ? -9.062 -8.316 2.809 1.00 75.56 228 GLU A C 1
ATOM 1831 O O . GLU A 1 228 ? -10.101 -8.645 3.387 1.00 75.56 228 GLU A O 1
ATOM 1836 N N . GLU A 1 229 ? -8.421 -9.121 1.965 1.00 70.00 229 GLU A N 1
ATOM 1837 C CA . GLU A 1 229 ? -8.986 -10.330 1.373 1.00 70.00 229 GLU A CA 1
ATOM 1838 C C . GLU A 1 229 ? -8.117 -11.560 1.651 1.00 70.00 229 GLU A C 1
ATOM 1840 O O . GLU A 1 229 ? -6.894 -11.478 1.725 1.00 70.00 229 GLU A O 1
ATOM 1845 N N . GLY A 1 230 ? -8.757 -12.724 1.786 1.00 61.91 230 GLY A N 1
ATOM 1846 C CA . GLY A 1 230 ? -8.098 -14.034 1.700 1.00 61.91 230 GLY A CA 1
ATOM 1847 C C . GLY A 1 230 ? -7.231 -14.463 2.888 1.00 61.91 230 GLY A C 1
ATOM 1848 O O . GLY A 1 230 ? -7.007 -15.658 3.050 1.00 61.91 230 GLY A O 1
ATOM 1849 N N . ILE A 1 231 ? -6.783 -13.540 3.743 1.00 69.94 231 ILE A N 1
ATOM 1850 C CA . ILE A 1 231 ? -6.021 -13.870 4.954 1.00 69.94 231 ILE A CA 1
ATOM 1851 C C . ILE A 1 231 ? -6.953 -13.913 6.171 1.00 69.94 231 ILE A C 1
ATOM 1853 O O . ILE A 1 231 ? -7.742 -12.989 6.417 1.00 69.94 231 ILE A O 1
ATOM 1857 N N . ASP A 1 232 ? -6.851 -15.006 6.933 1.00 71.94 232 ASP A N 1
ATOM 1858 C CA . ASP A 1 232 ? -7.551 -15.220 8.202 1.00 71.94 232 ASP A CA 1
ATOM 1859 C C . ASP A 1 232 ? -6.898 -14.406 9.330 1.00 71.94 232 ASP A C 1
ATOM 1861 O O . ASP A 1 232 ? -6.133 -14.914 10.152 1.00 71.94 232 ASP A O 1
ATOM 1865 N N . ILE A 1 233 ? -7.151 -13.098 9.318 1.00 76.81 233 ILE A N 1
ATOM 1866 C CA . ILE A 1 233 ? -6.821 -12.205 10.429 1.00 76.81 233 ILE A CA 1
ATOM 1867 C C . ILE A 1 233 ? -8.022 -12.183 11.386 1.00 76.81 233 ILE A C 1
ATOM 1869 O O . ILE A 1 233 ? -9.133 -11.903 10.919 1.00 76.81 233 ILE A O 1
ATOM 1873 N N . PRO A 1 234 ? -7.812 -12.430 12.697 1.00 77.31 234 PRO A N 1
ATOM 1874 C CA . PRO A 1 234 ? -8.856 -12.340 13.713 1.00 77.31 234 PRO A CA 1
ATOM 1875 C C . PRO A 1 234 ? -9.645 -11.030 13.652 1.00 77.31 234 PRO A C 1
ATOM 1877 O O . PRO A 1 234 ? -9.085 -9.969 13.361 1.00 77.31 234 PRO A O 1
ATOM 1880 N N . GLU A 1 235 ? -10.935 -11.091 13.990 1.00 80.00 235 GLU A N 1
ATOM 1881 C CA . GLU A 1 235 ? -11.758 -9.890 14.139 1.00 80.00 235 GLU A CA 1
ATOM 1882 C C . GLU A 1 235 ? -11.158 -8.937 15.186 1.00 80.00 235 GLU A C 1
ATOM 1884 O O . GLU A 1 235 ? -10.612 -9.353 16.219 1.00 80.00 235 GLU A O 1
ATOM 1889 N N . CYS A 1 236 ? -11.259 -7.638 14.907 1.00 86.81 236 CYS A N 1
ATOM 1890 C CA . CYS A 1 236 ? -10.712 -6.582 15.744 1.00 86.81 236 CYS A CA 1
ATOM 1891 C C . CYS A 1 236 ? -11.793 -5.590 16.194 1.00 86.81 236 CYS A C 1
ATOM 1893 O O . CYS A 1 236 ? -12.888 -5.496 15.640 1.00 86.81 236 CYS A O 1
ATOM 1895 N N . ASN A 1 237 ? -11.490 -4.819 17.231 1.00 91.25 237 ASN A N 1
ATOM 1896 C CA . ASN A 1 237 ? -12.424 -3.849 17.802 1.00 91.25 237 ASN A CA 1
ATOM 1897 C C . ASN A 1 237 ? -12.387 -2.518 17.051 1.00 91.25 237 ASN A C 1
ATOM 1899 O O . ASN A 1 237 ? -13.341 -1.749 17.115 1.00 91.25 237 ASN A O 1
ATOM 1903 N N . LEU A 1 238 ? -11.290 -2.254 16.343 1.00 94.56 238 LEU A N 1
ATOM 1904 C CA . LEU A 1 238 ? -11.077 -1.010 15.631 1.00 94.56 238 LEU A CA 1
ATOM 1905 C C . LEU A 1 238 ? -10.407 -1.259 14.280 1.00 94.56 238 LEU A C 1
ATOM 1907 O O . LEU A 1 238 ? -9.313 -1.813 14.199 1.00 94.56 238 LEU A O 1
ATOM 1911 N N . VAL A 1 239 ? -11.027 -0.765 13.217 1.00 95.25 239 VAL A N 1
ATOM 1912 C CA . VAL A 1 239 ? -10.394 -0.631 11.905 1.00 95.25 239 VAL A CA 1
ATOM 1913 C C . VAL A 1 239 ? -10.180 0.846 11.628 1.00 95.25 239 VAL A C 1
ATOM 1915 O O . VAL A 1 239 ? -11.133 1.620 11.598 1.00 95.25 239 VAL A O 1
ATOM 1918 N N . ILE A 1 240 ? -8.936 1.248 11.386 1.00 97.00 240 ILE A N 1
ATOM 1919 C CA . ILE A 1 240 ? -8.605 2.597 10.929 1.00 97.00 240 ILE A CA 1
ATOM 1920 C C . ILE A 1 240 ? -8.097 2.497 9.501 1.00 97.00 240 ILE A C 1
ATOM 1922 O O . ILE A 1 240 ? -7.110 1.828 9.231 1.00 97.00 240 ILE A O 1
ATOM 1926 N N . ARG A 1 241 ? -8.726 3.200 8.569 1.00 96.44 241 ARG A N 1
ATOM 1927 C CA . ARG A 1 241 ? -8.145 3.447 7.250 1.00 96.44 241 ARG A CA 1
ATOM 1928 C C . ARG A 1 241 ? -7.387 4.764 7.307 1.00 96.44 241 ARG A C 1
ATOM 1930 O O . ARG A 1 241 ? -8.003 5.828 7.358 1.00 96.44 241 ARG A O 1
ATOM 1937 N N . TYR A 1 242 ? -6.061 4.694 7.349 1.00 97.12 242 TYR A N 1
ATOM 1938 C CA . TYR A 1 242 ? -5.188 5.851 7.505 1.00 97.12 242 TYR A CA 1
ATOM 1939 C C . TYR A 1 242 ? -4.748 6.374 6.134 1.00 97.12 242 TYR A C 1
ATOM 1941 O O . TYR A 1 242 ? -3.903 5.801 5.447 1.00 97.12 242 TYR A O 1
ATOM 1949 N N . ASN A 1 243 ? -5.421 7.443 5.715 1.00 95.19 243 ASN A N 1
ATOM 1950 C CA . ASN A 1 243 ? -5.395 8.058 4.393 1.00 95.19 243 ASN A CA 1
ATOM 1951 C C . ASN A 1 243 ? -5.487 7.032 3.252 1.00 95.19 243 ASN A C 1
ATOM 1953 O O . ASN A 1 243 ? -4.751 7.088 2.266 1.00 95.19 243 ASN A O 1
ATOM 1957 N N . TYR A 1 244 ? -6.398 6.070 3.408 1.00 93.06 244 TYR A N 1
ATOM 1958 C CA . TYR A 1 244 ? -6.472 4.898 2.551 1.00 93.06 244 TYR A CA 1
ATOM 1959 C C . TYR A 1 244 ? -7.910 4.570 2.124 1.00 93.06 244 TYR A C 1
ATOM 1961 O O . TYR A 1 244 ? -8.790 4.324 2.946 1.00 93.06 244 TYR A O 1
ATOM 1969 N N . THR A 1 245 ? -8.153 4.545 0.814 1.00 91.56 245 THR A N 1
ATOM 1970 C CA . THR A 1 245 ? -9.384 4.011 0.213 1.00 91.56 245 THR A CA 1
ATOM 1971 C C . THR A 1 245 ? -9.099 3.575 -1.226 1.00 91.56 245 THR A C 1
ATOM 1973 O O . THR A 1 245 ? -8.344 4.251 -1.929 1.00 91.56 245 THR A O 1
ATOM 1976 N N . ARG A 1 246 ? -9.666 2.444 -1.669 1.00 88.31 246 ARG A N 1
ATOM 1977 C CA . ARG A 1 246 ? -9.532 1.946 -3.053 1.00 88.31 246 ARG A CA 1
ATOM 1978 C C . ARG A 1 246 ? -10.856 2.011 -3.800 1.00 88.31 246 ARG A C 1
ATOM 1980 O O . ARG A 1 246 ? -11.045 2.883 -4.644 1.00 88.31 246 ARG A O 1
ATOM 1987 N N . ASN A 1 247 ? -11.771 1.110 -3.476 1.00 90.44 247 ASN A N 1
ATOM 1988 C CA . ASN A 1 247 ? -13.091 1.001 -4.089 1.00 90.44 247 ASN A CA 1
ATOM 1989 C C . ASN A 1 247 ? -14.142 0.643 -3.024 1.00 90.44 247 ASN A C 1
ATOM 1991 O O . ASN A 1 247 ? -13.823 0.434 -1.851 1.00 90.44 247 ASN A O 1
ATOM 1995 N N . GLU A 1 248 ? -15.406 0.604 -3.430 1.00 90.12 248 GLU A N 1
ATOM 1996 C CA . GLU A 1 248 ? -16.542 0.245 -2.581 1.00 90.12 248 GLU A CA 1
ATOM 1997 C C . GLU A 1 248 ? -16.436 -1.171 -1.998 1.00 90.12 248 GLU A C 1
ATOM 1999 O O . GLU A 1 248 ? -16.802 -1.375 -0.843 1.00 90.12 248 GLU A O 1
ATOM 2004 N N . VAL A 1 249 ? -15.853 -2.123 -2.732 1.00 86.81 249 VAL A N 1
ATOM 2005 C CA . VAL A 1 249 ? -15.654 -3.505 -2.264 1.00 86.81 249 VAL A CA 1
ATOM 2006 C C . VAL A 1 249 ? -14.648 -3.549 -1.109 1.00 86.81 249 VAL A C 1
ATOM 2008 O O . VAL A 1 249 ? -14.962 -4.033 -0.023 1.00 86.81 249 VAL A O 1
ATOM 2011 N N . SER A 1 250 ? -13.482 -2.933 -1.298 1.00 85.19 250 SER A N 1
ATOM 2012 C CA . SER A 1 250 ? -12.421 -2.776 -0.297 1.00 85.19 250 SER A CA 1
ATOM 2013 C C . SER A 1 250 ? -12.928 -2.066 0.962 1.00 85.19 250 SER A C 1
ATOM 2015 O O . SER A 1 250 ? -12.611 -2.461 2.086 1.00 85.19 250 SER A O 1
ATOM 2017 N N . LYS A 1 251 ? -13.798 -1.058 0.811 1.00 87.38 251 LYS A N 1
ATOM 2018 C CA . LYS A 1 251 ? -14.464 -0.393 1.940 1.00 87.38 251 LYS A CA 1
ATOM 2019 C C . LYS A 1 251 ? -15.336 -1.367 2.743 1.00 87.38 251 LYS A C 1
ATOM 2021 O O . LYS A 1 251 ? -15.269 -1.370 3.972 1.00 87.38 251 LYS A O 1
ATOM 2026 N N . VAL A 1 252 ? -16.145 -2.190 2.074 1.00 85.12 252 VAL A N 1
ATOM 2027 C CA . VAL A 1 252 ? -17.017 -3.172 2.741 1.00 85.12 252 VAL A CA 1
ATOM 2028 C C . VAL A 1 252 ? -16.185 -4.255 3.435 1.00 85.12 252 VAL A C 1
ATOM 2030 O O . VAL A 1 252 ? -16.481 -4.621 4.572 1.00 85.12 252 VAL A O 1
ATOM 2033 N N . GLN A 1 253 ? -15.113 -4.723 2.796 1.00 86.31 253 GLN A N 1
ATOM 2034 C CA . GLN A 1 253 ? -14.224 -5.756 3.334 1.00 86.31 253 GLN A CA 1
ATOM 2035 C C . GLN A 1 253 ? -13.423 -5.274 4.542 1.00 86.31 253 GLN A C 1
ATOM 2037 O O . GLN A 1 253 ? -13.400 -5.949 5.569 1.00 86.31 253 GLN A O 1
ATOM 2042 N N . THR A 1 254 ? -12.818 -4.085 4.455 1.00 83.62 254 THR A N 1
ATOM 2043 C CA . THR A 1 254 ? -12.084 -3.482 5.580 1.00 83.62 254 THR A CA 1
ATOM 2044 C C . THR A 1 254 ? -13.009 -3.243 6.770 1.00 83.62 254 THR A C 1
ATOM 2046 O O . THR A 1 254 ? -12.675 -3.645 7.882 1.00 83.62 254 THR A O 1
ATOM 2049 N N . ARG A 1 255 ? -14.216 -2.699 6.545 1.00 84.75 255 ARG A N 1
ATOM 2050 C CA . ARG A 1 255 ? -15.254 -2.565 7.587 1.00 84.75 255 ARG A CA 1
ATOM 2051 C C . ARG A 1 255 ? -15.628 -3.919 8.197 1.00 84.75 255 ARG A C 1
ATOM 2053 O O . ARG A 1 255 ? -15.831 -4.015 9.402 1.00 84.75 255 ARG A O 1
ATOM 2060 N N . GLY A 1 256 ? -15.676 -4.972 7.381 1.00 82.81 256 GLY A N 1
ATOM 2061 C CA . GLY A 1 256 ? -15.959 -6.341 7.809 1.00 82.81 256 GLY A CA 1
ATOM 2062 C C . GLY A 1 256 ? -14.934 -6.949 8.772 1.00 82.81 256 GLY A C 1
ATOM 2063 O O . GLY A 1 256 ? -15.242 -7.967 9.380 1.00 82.81 256 GLY A O 1
ATOM 2064 N N . ARG A 1 257 ? -13.754 -6.342 8.961 1.00 81.62 257 ARG A N 1
ATOM 2065 C CA . ARG A 1 257 ? -12.767 -6.795 9.958 1.00 81.62 257 ARG A CA 1
ATOM 2066 C C . ARG A 1 257 ? -13.082 -6.333 11.383 1.00 81.62 257 ARG A C 1
ATOM 2068 O O . ARG A 1 257 ? -12.520 -6.886 12.323 1.00 81.62 257 ARG A O 1
ATOM 2075 N N . SER A 1 258 ? -14.022 -5.396 11.549 1.00 80.38 258 SER A N 1
ATOM 2076 C CA . SER A 1 258 ? -14.520 -4.955 12.856 1.00 80.38 258 SER A CA 1
ATOM 2077 C C . SER A 1 258 ? -15.942 -5.445 13.147 1.00 80.38 258 SER A C 1
ATOM 2079 O O . SER A 1 258 ? -16.858 -4.656 13.362 1.00 80.38 258 SER A O 1
ATOM 2081 N N . ARG A 1 259 ? -16.151 -6.766 13.091 1.00 75.50 259 ARG A N 1
ATOM 2082 C CA . ARG A 1 259 ? -17.462 -7.407 13.319 1.00 75.50 259 ARG A CA 1
ATOM 2083 C C . ARG A 1 259 ? -17.749 -7.774 14.777 1.00 75.50 259 ARG A C 1
ATOM 2085 O O . ARG A 1 259 ? -18.888 -8.115 15.095 1.00 75.50 259 ARG A O 1
ATOM 2092 N N . THR A 1 260 ? -16.776 -7.622 15.674 1.00 72.94 260 THR A N 1
ATOM 2093 C CA . THR A 1 260 ? -16.977 -7.800 17.115 1.00 72.94 260 THR A CA 1
ATOM 2094 C C . THR A 1 260 ? -18.066 -6.854 17.635 1.00 72.94 260 THR A C 1
ATOM 2096 O O . THR A 1 260 ? -18.171 -5.713 17.190 1.00 72.94 260 THR A O 1
ATOM 2099 N N . SER A 1 261 ? -18.864 -7.283 18.619 1.00 71.69 261 SER A N 1
ATOM 2100 C CA . SER A 1 261 ? -19.879 -6.419 19.246 1.00 71.69 261 SER A CA 1
ATOM 2101 C C . SER A 1 261 ? -19.255 -5.127 19.800 1.00 71.69 261 SER A C 1
ATOM 2103 O O . SER A 1 261 ? -18.428 -5.173 20.724 1.00 71.69 261 SER A O 1
ATOM 2105 N N . GLY A 1 262 ? -19.654 -3.984 19.227 1.00 76.56 262 GLY A N 1
ATOM 2106 C CA . GLY A 1 262 ? -19.085 -2.659 19.507 1.00 76.56 262 GLY A CA 1
ATOM 2107 C C . GLY A 1 262 ? -17.880 -2.271 18.640 1.00 76.56 262 GLY A C 1
ATOM 2108 O O . GLY A 1 262 ? -17.166 -1.345 19.007 1.00 76.56 262 GLY A O 1
ATOM 2109 N N . GLY A 1 263 ? -17.626 -2.981 17.537 1.00 85.44 263 GLY A N 1
ATOM 2110 C CA . GLY A 1 263 ? -16.558 -2.683 16.586 1.00 85.44 263 GLY A CA 1
ATOM 2111 C C . GLY A 1 263 ? -16.737 -1.337 15.880 1.00 85.44 263 GLY A C 1
ATOM 2112 O O . GLY A 1 263 ? -17.854 -0.937 15.543 1.00 85.44 263 GLY A O 1
ATOM 2113 N N . ILE A 1 264 ? -15.631 -0.625 15.662 1.00 91.81 264 ILE A N 1
ATOM 2114 C CA . ILE A 1 264 ? -15.610 0.726 15.094 1.00 91.81 264 ILE A CA 1
ATOM 2115 C C . ILE A 1 264 ? -14.745 0.735 13.831 1.00 91.81 264 ILE A C 1
ATOM 2117 O O . ILE A 1 264 ? -13.637 0.206 13.806 1.00 91.81 264 ILE A O 1
ATOM 2121 N N . SER A 1 265 ? -15.230 1.390 12.774 1.00 93.19 265 SER A N 1
ATOM 2122 C CA . SER A 1 265 ? -14.468 1.629 11.544 1.00 93.19 265 SER A CA 1
ATOM 2123 C C . SER A 1 265 ? -14.309 3.129 11.303 1.00 93.19 265 SER A C 1
ATOM 2125 O O . SER A 1 265 ? -15.292 3.823 11.048 1.00 93.19 265 SER A O 1
ATOM 2127 N N . ILE A 1 266 ? -13.071 3.621 11.305 1.00 95.31 266 ILE A N 1
ATOM 2128 C CA . ILE A 1 266 ? -12.716 5.037 11.138 1.00 95.31 266 ILE A CA 1
ATOM 2129 C C . ILE A 1 266 ? -11.966 5.234 9.818 1.00 95.31 266 ILE A C 1
ATOM 2131 O O . ILE A 1 266 ? -11.122 4.425 9.436 1.00 95.31 266 ILE A O 1
ATOM 2135 N N . LEU A 1 267 ? -12.251 6.332 9.118 1.00 96.44 267 LEU A N 1
ATOM 2136 C CA . LEU A 1 267 ? -11.422 6.833 8.023 1.00 96.44 267 LEU A CA 1
ATOM 2137 C C . LEU A 1 267 ? -10.762 8.138 8.468 1.00 96.44 267 LEU A C 1
ATOM 2139 O O . LEU A 1 267 ? -11.452 9.128 8.699 1.00 96.44 267 LEU A O 1
ATOM 2143 N N . LEU A 1 268 ? -9.434 8.145 8.532 1.00 97.19 268 LEU A N 1
ATOM 2144 C CA . LEU A 1 268 ? -8.641 9.363 8.668 1.00 97.19 268 LEU A CA 1
ATOM 2145 C C . LEU A 1 268 ? -8.168 9.730 7.264 1.00 97.19 268 LEU A C 1
ATOM 2147 O O . LEU A 1 268 ? -7.408 8.973 6.676 1.00 97.19 268 LEU A O 1
ATOM 2151 N N . ALA A 1 269 ? -8.648 10.823 6.675 1.00 95.00 269 ALA A N 1
ATOM 2152 C CA . ALA A 1 269 ? -8.386 11.112 5.266 1.00 95.00 269 ALA A CA 1
ATOM 2153 C C . ALA A 1 269 ? -8.047 12.576 5.011 1.00 95.00 269 ALA A C 1
ATOM 2155 O O . ALA A 1 269 ? -8.729 13.483 5.481 1.00 95.00 269 ALA A O 1
ATOM 2156 N N . MET A 1 270 ? -7.045 12.784 4.158 1.00 92.38 270 MET A N 1
ATOM 2157 C CA . MET A 1 270 ? -6.827 14.066 3.502 1.00 92.38 270 MET A CA 1
ATOM 2158 C C . MET A 1 270 ? -7.929 14.332 2.457 1.00 92.38 270 MET A C 1
ATOM 2160 O O . MET A 1 270 ? -8.593 13.387 2.006 1.00 92.38 270 MET A O 1
ATOM 2164 N N . PRO A 1 271 ? -8.115 15.589 2.003 1.00 92.25 271 PRO A N 1
ATOM 2165 C CA . PRO A 1 271 ? -9.235 15.966 1.138 1.00 92.25 271 PRO A CA 1
ATOM 2166 C C . PRO A 1 271 ? -9.422 15.081 -0.103 1.00 92.25 271 PRO A C 1
ATOM 2168 O O . PRO A 1 271 ? -10.547 14.693 -0.409 1.00 92.25 271 PRO A O 1
ATOM 2171 N N . ALA A 1 272 ? -8.341 14.701 -0.793 1.00 89.12 272 ALA A N 1
ATOM 2172 C CA . ALA A 1 272 ? -8.422 13.863 -1.992 1.00 89.12 272 ALA A CA 1
ATOM 2173 C C . ALA A 1 272 ? -9.006 12.465 -1.705 1.00 89.12 272 ALA A C 1
ATOM 2175 O O . ALA A 1 272 ? -9.918 12.011 -2.400 1.00 89.12 272 ALA A O 1
ATOM 2176 N N . VAL A 1 273 ? -8.525 11.807 -0.645 1.00 92.25 273 VAL A N 1
ATOM 2177 C CA . VAL A 1 273 ? -9.005 10.486 -0.208 1.00 92.25 273 VAL A CA 1
ATOM 2178 C C . VAL A 1 273 ? -10.442 10.580 0.299 1.00 92.25 273 VAL A C 1
ATOM 2180 O O . VAL A 1 273 ? -11.259 9.715 -0.009 1.00 92.25 273 VAL A O 1
ATOM 2183 N N . PHE A 1 274 ? -10.791 11.662 0.997 1.00 94.75 274 PHE A N 1
ATOM 2184 C CA . PHE A 1 274 ? -12.157 11.893 1.462 1.00 94.75 274 PHE A CA 1
ATOM 2185 C C . PHE A 1 274 ? -13.157 12.013 0.300 1.00 94.75 274 PHE A C 1
ATOM 2187 O O . PHE A 1 274 ? -14.226 11.403 0.335 1.00 94.75 274 PHE A O 1
ATOM 2194 N N . GLN A 1 275 ? -12.813 12.740 -0.771 1.00 94.06 275 GLN A N 1
ATOM 2195 C CA . GLN A 1 275 ? -13.684 12.831 -1.951 1.00 94.06 275 GLN A CA 1
ATOM 2196 C C . GLN A 1 275 ? -13.843 11.483 -2.664 1.00 94.06 275 GLN A C 1
ATOM 2198 O O . GLN A 1 275 ? -14.937 11.165 -3.137 1.00 94.06 275 GLN A O 1
ATOM 2203 N N . LEU A 1 276 ? -12.778 10.678 -2.734 1.00 93.56 276 LEU A N 1
ATOM 2204 C CA . LEU A 1 276 ? -12.861 9.326 -3.287 1.00 93.56 276 LEU A CA 1
ATOM 2205 C C . LEU A 1 276 ? -13.775 8.432 -2.437 1.00 93.56 276 LEU A C 1
ATOM 2207 O O . LEU A 1 276 ? -14.633 7.744 -2.986 1.00 93.56 276 LEU A O 1
ATOM 2211 N N . GLU A 1 277 ? -13.675 8.511 -1.110 1.00 95.06 277 GLU A N 1
ATOM 2212 C CA . GLU A 1 277 ? -14.557 7.765 -0.212 1.00 95.06 277 GLU A CA 1
ATOM 2213 C C . GLU A 1 277 ? -16.029 8.130 -0.417 1.00 95.06 277 GLU A C 1
ATOM 2215 O O . GLU A 1 277 ? -16.884 7.246 -0.470 1.00 95.06 277 GLU A O 1
ATOM 2220 N N . ARG A 1 278 ? -16.345 9.419 -0.599 1.00 95.56 278 ARG A N 1
ATOM 2221 C CA . ARG A 1 278 ? -17.722 9.850 -0.888 1.00 95.56 278 ARG A CA 1
ATOM 2222 C C . ARG A 1 278 ? -18.269 9.194 -2.153 1.00 95.56 278 ARG A C 1
ATOM 2224 O O . ARG A 1 278 ? -19.425 8.772 -2.155 1.00 95.56 278 ARG A O 1
ATOM 2231 N N . LYS A 1 279 ? -17.449 9.065 -3.202 1.00 95.56 279 LYS A N 1
ATOM 2232 C CA . LYS A 1 279 ? -17.826 8.341 -4.427 1.00 95.56 279 LYS A CA 1
ATOM 2233 C C . LYS A 1 279 ? -18.047 6.854 -4.141 1.00 95.56 279 LYS A C 1
ATOM 2235 O O . LYS A 1 279 ? -19.047 6.302 -4.589 1.00 95.56 279 LYS A O 1
ATOM 2240 N N . ASN A 1 280 ? -17.181 6.233 -3.342 1.00 95.19 280 ASN A N 1
ATOM 2241 C CA . ASN A 1 280 ? -17.315 4.827 -2.955 1.00 95.19 280 ASN A CA 1
ATOM 2242 C C . ASN A 1 280 ? -18.594 4.573 -2.133 1.00 95.19 280 ASN A C 1
ATOM 2244 O O . ASN A 1 280 ? -19.276 3.583 -2.365 1.00 95.19 280 ASN A O 1
ATOM 2248 N N . CYS A 1 281 ? -19.002 5.497 -1.255 1.00 94.38 281 CYS A N 1
ATOM 2249 C CA . CYS A 1 281 ? -20.286 5.419 -0.542 1.00 94.38 281 CYS A CA 1
ATOM 2250 C C . CYS A 1 281 ? -21.507 5.444 -1.472 1.00 94.38 281 CYS A C 1
ATOM 2252 O O . CYS A 1 281 ? -22.544 4.879 -1.132 1.00 94.38 281 CYS A O 1
ATOM 2254 N N . VAL A 1 282 ? -21.422 6.147 -2.603 1.00 96.25 282 VAL A N 1
ATOM 2255 C CA . VAL A 1 282 ? -22.493 6.154 -3.610 1.00 96.25 282 VAL A CA 1
ATOM 2256 C C . VAL A 1 282 ? -22.476 4.844 -4.396 1.00 96.25 282 VAL A C 1
ATOM 2258 O O . VAL A 1 282 ? -23.528 4.245 -4.590 1.00 96.25 282 VAL A O 1
ATOM 2261 N N . ARG A 1 283 ? -21.291 4.362 -4.790 1.00 95.69 283 ARG A N 1
ATOM 2262 C CA . ARG A 1 283 ? -21.132 3.082 -5.496 1.00 95.69 283 ARG A CA 1
ATOM 2263 C C . ARG A 1 283 ? -21.622 1.887 -4.678 1.00 95.69 283 ARG A C 1
ATOM 2265 O O . ARG A 1 283 ? -22.292 1.035 -5.241 1.00 95.69 283 ARG A O 1
ATOM 2272 N N . GLU A 1 284 ? -21.376 1.868 -3.368 1.00 94.44 284 GLU A N 1
ATOM 2273 C CA . GLU A 1 284 ? -21.897 0.837 -2.453 1.00 94.44 284 GLU A CA 1
ATOM 2274 C C . GLU A 1 284 ? -23.434 0.775 -2.492 1.00 94.44 284 GLU A C 1
ATOM 2276 O O . GLU A 1 284 ? -23.999 -0.294 -2.692 1.00 94.44 284 GLU A O 1
ATOM 2281 N N . ARG A 1 285 ? -24.121 1.926 -2.428 1.00 95.62 285 ARG A N 1
ATOM 2282 C CA . ARG A 1 285 ? -25.593 1.978 -2.523 1.00 95.62 285 ARG A CA 1
ATOM 2283 C C . ARG A 1 285 ? -26.116 1.542 -3.890 1.00 95.62 285 ARG A C 1
ATOM 2285 O O . ARG A 1 285 ? -27.150 0.888 -3.981 1.00 95.62 285 ARG A O 1
ATOM 2292 N N . LEU A 1 286 ? -25.418 1.919 -4.963 1.00 96.62 286 LEU A N 1
ATOM 2293 C CA . LEU A 1 286 ? -25.768 1.477 -6.315 1.00 96.62 286 LEU A CA 1
ATOM 2294 C C . LEU A 1 286 ? -25.594 -0.038 -6.463 1.00 96.62 286 LEU A C 1
ATOM 2296 O O . LEU A 1 286 ? -26.429 -0.679 -7.093 1.00 96.62 286 LEU A O 1
ATOM 2300 N N . MET A 1 287 ? -24.552 -0.607 -5.854 1.00 95.06 287 MET A N 1
ATOM 2301 C CA . MET A 1 287 ? -24.320 -2.048 -5.816 1.00 95.06 287 MET A CA 1
ATOM 2302 C C . MET A 1 287 ? -25.447 -2.772 -5.070 1.00 95.06 287 MET A C 1
ATOM 2304 O O . MET A 1 287 ? -25.994 -3.735 -5.598 1.00 95.06 287 MET A O 1
ATOM 2308 N N . GLU A 1 288 ? -25.852 -2.285 -3.894 1.00 93.94 288 GLU A N 1
ATOM 2309 C CA . GLU A 1 288 ? -26.989 -2.839 -3.141 1.00 93.94 288 GLU A CA 1
ATOM 2310 C C . GLU A 1 288 ? -28.295 -2.779 -3.948 1.00 93.94 288 GLU A C 1
ATOM 2312 O O . GLU A 1 288 ? -29.020 -3.769 -4.037 1.00 93.94 288 GLU A O 1
ATOM 2317 N N . SER A 1 289 ? -28.567 -1.648 -4.606 1.00 96.19 289 SER A N 1
ATOM 2318 C CA . SER A 1 289 ? -29.743 -1.502 -5.472 1.00 96.19 289 SER A CA 1
ATOM 2319 C C . SER A 1 289 ? -29.706 -2.455 -6.670 1.00 96.19 289 SER A C 1
ATOM 2321 O O . SER A 1 289 ? -30.723 -3.064 -7.000 1.00 96.19 289 SER A O 1
ATOM 2323 N N . ALA A 1 290 ? -28.542 -2.633 -7.298 1.00 95.25 290 ALA A N 1
ATOM 2324 C CA . ALA A 1 290 ? -28.377 -3.573 -8.401 1.00 95.25 290 ALA A CA 1
ATOM 2325 C C . ALA A 1 290 ? -28.604 -5.026 -7.951 1.00 95.25 290 ALA A C 1
ATOM 2327 O O . ALA A 1 290 ? -29.274 -5.781 -8.654 1.00 95.25 290 ALA A O 1
ATOM 2328 N N . LEU A 1 291 ? -28.108 -5.411 -6.769 1.00 94.69 291 LEU A N 1
ATOM 2329 C CA . LEU A 1 291 ? -28.347 -6.740 -6.194 1.00 94.69 291 LEU A CA 1
ATOM 2330 C C . LEU A 1 291 ? -29.831 -6.977 -5.903 1.00 94.69 291 LEU A C 1
ATOM 2332 O O . LEU A 1 291 ? -30.339 -8.051 -6.217 1.00 94.69 291 LEU A O 1
ATOM 2336 N N . HIS A 1 292 ? -30.538 -5.972 -5.379 1.00 95.19 292 HIS A N 1
ATOM 2337 C CA . HIS A 1 292 ? -31.984 -6.054 -5.175 1.00 95.19 292 HIS A CA 1
ATOM 2338 C C . HIS A 1 292 ? -32.723 -6.287 -6.497 1.00 95.19 292 HIS A C 1
ATOM 2340 O O . HIS A 1 292 ? -33.493 -7.236 -6.614 1.00 95.19 292 HIS A O 1
ATOM 2346 N N . GLN A 1 293 ? -32.417 -5.491 -7.526 1.00 95.06 293 GLN A N 1
ATOM 2347 C CA . GLN A 1 293 ? -33.024 -5.653 -8.848 1.00 95.06 293 GLN A CA 1
ATOM 2348 C C . GLN A 1 293 ? -32.771 -7.043 -9.433 1.00 95.06 293 GLN A C 1
ATOM 2350 O O . GLN A 1 293 ? -33.668 -7.607 -10.047 1.00 95.06 293 GLN A O 1
ATOM 2355 N N . ILE A 1 294 ? -31.566 -7.598 -9.252 1.00 94.38 294 ILE A N 1
ATOM 2356 C CA . ILE A 1 294 ? -31.240 -8.967 -9.676 1.00 94.38 294 ILE A CA 1
ATOM 2357 C C . ILE A 1 294 ? -32.073 -9.988 -8.895 1.00 94.38 294 ILE A C 1
ATOM 2359 O O . ILE A 1 294 ? -32.596 -10.920 -9.501 1.00 94.38 294 ILE A O 1
ATOM 2363 N N . SER A 1 295 ? -32.227 -9.806 -7.580 1.00 94.00 295 SER A N 1
ATOM 2364 C CA . SER A 1 295 ? -32.995 -10.721 -6.727 1.00 94.00 295 SER A CA 1
ATOM 2365 C C . SER A 1 295 ? -34.492 -10.758 -7.053 1.00 94.00 295 SER A C 1
ATOM 2367 O O . SER A 1 295 ? -35.137 -11.779 -6.831 1.00 94.00 295 SER A O 1
ATOM 2369 N N . GLU A 1 296 ? -35.031 -9.680 -7.626 1.00 95.38 296 GLU A N 1
ATOM 2370 C CA . GLU A 1 296 ? -36.426 -9.589 -8.073 1.00 95.38 296 GLU A CA 1
ATOM 2371 C C . GLU A 1 296 ? -36.657 -10.154 -9.485 1.00 95.38 296 GLU A C 1
ATOM 2373 O O . GLU A 1 296 ? -37.804 -10.290 -9.916 1.00 95.38 296 GLU A O 1
ATOM 2378 N N . MET A 1 297 ? -35.598 -10.484 -10.237 1.00 94.94 297 MET A N 1
ATOM 2379 C CA . MET A 1 297 ? -35.753 -11.040 -11.584 1.00 94.94 297 MET A CA 1
ATOM 2380 C C . MET A 1 297 ? -36.308 -12.462 -11.534 1.00 94.94 297 MET A C 1
ATOM 2382 O O . MET A 1 297 ? -35.909 -13.290 -10.715 1.00 94.94 297 MET A O 1
ATOM 2386 N N . SER A 1 298 ? -37.172 -12.791 -12.496 1.00 96.62 298 SER A N 1
ATOM 2387 C CA . SER A 1 298 ? -37.539 -14.189 -12.720 1.00 96.62 298 SER A CA 1
ATOM 2388 C C . SER A 1 298 ? -36.323 -15.003 -13.179 1.00 96.62 298 SER A C 1
ATOM 2390 O O . SER A 1 298 ? -35.430 -14.494 -13.864 1.00 96.62 298 SER A O 1
ATOM 2392 N N . SER A 1 299 ? -36.316 -16.301 -12.864 1.00 95.75 299 SER A N 1
ATOM 2393 C CA . SER A 1 299 ? -35.237 -17.215 -13.269 1.00 95.75 299 SER A CA 1
ATOM 2394 C C . SER A 1 299 ? -34.990 -17.198 -14.788 1.00 95.75 299 SER A C 1
ATOM 2396 O O . SER A 1 299 ? -33.839 -17.206 -15.225 1.00 95.75 299 SER A O 1
ATOM 2398 N N . ALA A 1 300 ? -36.055 -17.076 -15.591 1.00 96.12 300 ALA A N 1
ATOM 2399 C CA . ALA A 1 300 ? -35.961 -16.985 -17.047 1.00 96.12 300 ALA A CA 1
ATOM 2400 C C . ALA A 1 300 ? -35.227 -15.713 -17.509 1.00 96.12 300 ALA A C 1
ATOM 2402 O O . ALA A 1 300 ? -34.275 -15.803 -18.282 1.00 96.12 300 ALA A O 1
ATOM 2403 N N . GLN A 1 301 ? -35.610 -14.540 -16.990 1.00 95.31 301 GLN A N 1
ATOM 2404 C CA . GLN A 1 301 ? -34.970 -13.262 -17.334 1.00 95.31 301 GLN A CA 1
ATOM 2405 C C . GLN A 1 301 ? -33.507 -13.209 -16.886 1.00 95.31 301 GLN A C 1
ATOM 2407 O O . GLN A 1 301 ? -32.647 -12.704 -17.611 1.00 95.31 301 GLN A O 1
ATOM 2412 N N . PHE A 1 302 ? -33.217 -13.728 -15.690 1.00 95.06 302 PHE A N 1
ATOM 2413 C CA . PHE A 1 302 ? -31.852 -13.800 -15.183 1.00 95.06 302 PHE A CA 1
ATOM 2414 C C . PHE A 1 302 ? -30.982 -14.689 -16.079 1.00 95.06 302 PHE A C 1
ATOM 2416 O O . PHE A 1 302 ? -29.922 -14.254 -16.530 1.00 95.06 302 PHE A O 1
ATOM 2423 N N . SER A 1 303 ? -31.460 -15.895 -16.408 1.00 96.25 303 SER A N 1
ATOM 2424 C CA . SER A 1 303 ? -30.748 -16.827 -17.289 1.00 96.25 303 SER A CA 1
ATOM 2425 C C . SER A 1 303 ? -30.504 -16.230 -18.677 1.00 96.25 303 SER A C 1
ATOM 2427 O O . SER A 1 303 ? -29.390 -16.311 -19.192 1.00 96.25 303 SER A O 1
ATOM 2429 N N . GLU A 1 304 ? -31.497 -15.560 -19.266 1.00 97.00 304 GLU A N 1
ATOM 2430 C CA . GLU A 1 304 ? -31.351 -14.898 -20.564 1.00 97.00 304 GLU A CA 1
ATOM 2431 C C . GLU A 1 304 ? -30.231 -13.845 -20.554 1.00 97.00 304 GLU A C 1
ATOM 2433 O O . GLU A 1 304 ? -29.357 -13.862 -21.428 1.00 97.00 304 GLU A O 1
ATOM 2438 N N . LYS A 1 305 ? -30.206 -12.970 -19.538 1.00 95.62 305 LYS A N 1
ATOM 2439 C CA . LYS A 1 305 ? -29.163 -11.943 -19.387 1.00 95.62 305 LYS A CA 1
ATOM 2440 C C . LYS A 1 305 ? -27.781 -12.544 -19.151 1.00 95.62 305 LYS A C 1
ATOM 2442 O O . LYS A 1 305 ? -26.819 -12.090 -19.772 1.00 95.62 305 LYS A O 1
ATOM 2447 N N . VAL A 1 306 ? -27.675 -13.558 -18.290 1.00 96.25 306 VAL A N 1
ATOM 2448 C CA . VAL A 1 306 ? -26.407 -14.257 -18.028 1.00 96.25 306 VAL A CA 1
ATOM 2449 C C . VAL A 1 306 ? -25.884 -14.897 -19.310 1.00 96.25 306 VAL A C 1
ATOM 2451 O O . VAL A 1 306 ? -24.734 -14.665 -19.672 1.00 96.25 306 VAL A O 1
ATOM 2454 N N . ASN A 1 307 ? -26.735 -15.609 -20.051 1.00 97.25 307 ASN A N 1
ATOM 2455 C CA . ASN A 1 307 ? -26.360 -16.241 -21.315 1.00 97.25 307 ASN A CA 1
ATOM 2456 C C . ASN A 1 307 ? -25.925 -15.209 -22.365 1.00 97.25 307 ASN A C 1
ATOM 2458 O O . ASN A 1 307 ? -24.960 -15.430 -23.095 1.00 97.25 307 ASN A O 1
ATOM 2462 N N . ALA A 1 308 ? -26.611 -14.065 -22.451 1.00 96.69 308 ALA A N 1
ATOM 2463 C CA . ALA A 1 308 ? -26.212 -12.979 -23.341 1.00 96.69 308 ALA A CA 1
ATOM 2464 C C . ALA A 1 308 ? -24.837 -12.401 -22.965 1.00 96.69 308 ALA A C 1
ATOM 2466 O O . ALA A 1 308 ? -24.011 -12.168 -23.848 1.00 96.69 308 ALA A O 1
ATOM 2467 N N . HIS A 1 309 ? -24.571 -12.218 -21.669 1.00 95.88 309 HIS A N 1
ATOM 2468 C CA . HIS A 1 309 ? -23.283 -11.722 -21.189 1.00 95.88 309 HIS A CA 1
ATOM 2469 C C . HIS A 1 309 ? -22.154 -12.734 -21.416 1.00 95.88 309 HIS A C 1
ATOM 2471 O O . HIS A 1 309 ? -21.097 -12.362 -21.915 1.00 95.88 309 HIS A O 1
ATOM 2477 N N . GLN A 1 310 ? -22.397 -14.018 -21.136 1.00 97.31 310 GLN A N 1
ATOM 2478 C CA . GLN A 1 310 ? -21.448 -15.102 -21.392 1.00 97.31 310 GLN A CA 1
ATOM 2479 C C . GLN A 1 310 ? -21.082 -15.197 -22.872 1.00 97.31 310 GLN A C 1
ATOM 2481 O O . GLN A 1 310 ? -19.902 -15.246 -23.195 1.00 97.31 310 GLN A O 1
ATOM 2486 N N . ARG A 1 311 ? -22.065 -15.143 -23.785 1.00 97.06 311 ARG A N 1
ATOM 2487 C CA . ARG A 1 311 ? -21.793 -15.133 -25.234 1.00 97.06 311 ARG A CA 1
ATOM 2488 C C . ARG A 1 311 ? -20.856 -13.998 -25.636 1.00 97.06 311 ARG A C 1
ATOM 2490 O O . ARG A 1 311 ? -19.937 -14.230 -26.411 1.00 97.06 311 ARG A O 1
ATOM 2497 N N . LYS A 1 312 ? -21.074 -12.795 -25.098 1.00 96.56 312 LYS A N 1
ATOM 2498 C CA . LYS A 1 312 ? -20.199 -11.651 -25.364 1.00 96.56 312 LYS A CA 1
ATOM 2499 C C . LYS A 1 312 ? -18.790 -11.871 -24.802 1.00 96.56 312 LYS A C 1
ATOM 2501 O O . LYS A 1 312 ? -17.827 -11.638 -25.516 1.00 96.56 312 LYS A O 1
ATOM 2506 N N . LEU A 1 313 ? -18.671 -12.358 -23.565 1.00 96.38 313 LEU A N 1
ATOM 2507 C CA . LEU A 1 313 ? -17.371 -12.655 -22.952 1.00 96.38 313 LEU A CA 1
ATOM 2508 C C . LEU A 1 313 ? -16.572 -13.675 -23.769 1.00 96.38 313 LEU A C 1
ATOM 2510 O O . LEU A 1 313 ? -15.390 -13.457 -24.005 1.00 96.38 313 LEU A O 1
ATOM 2514 N N . PHE A 1 314 ? -17.216 -14.745 -24.246 1.00 96.31 314 PHE A N 1
ATOM 2515 C CA . PHE A 1 314 ? -16.555 -15.731 -25.103 1.00 96.31 314 PHE A CA 1
ATOM 2516 C C . PHE A 1 314 ? -16.090 -15.120 -26.430 1.00 96.31 314 PHE A C 1
ATOM 2518 O O . PHE A 1 314 ? -14.960 -15.360 -26.835 1.00 96.31 314 PHE A O 1
ATOM 2525 N N . GLN A 1 315 ? -16.906 -14.268 -27.060 1.00 95.94 315 GLN A N 1
ATOM 2526 C CA . GLN A 1 315 ? -16.501 -13.550 -28.275 1.00 95.94 315 GLN A CA 1
ATOM 2527 C C . GLN A 1 315 ? -15.297 -12.631 -28.034 1.00 95.94 315 GLN A C 1
ATOM 2529 O O . GLN A 1 315 ? -14.374 -12.606 -28.846 1.00 95.94 315 GLN A O 1
ATOM 2534 N N . ASP A 1 316 ? -15.293 -11.892 -26.923 1.00 95.12 316 ASP A N 1
ATOM 2535 C CA . ASP A 1 316 ? -14.182 -11.011 -26.558 1.00 95.12 316 ASP A CA 1
ATOM 2536 C C . ASP A 1 316 ? -12.896 -11.831 -26.307 1.00 95.12 316 ASP A C 1
ATOM 2538 O O . ASP A 1 316 ? -11.821 -11.446 -26.770 1.00 95.12 316 ASP A O 1
ATOM 2542 N N . TRP A 1 317 ? -13.001 -12.998 -25.656 1.00 95.81 317 TRP A N 1
ATOM 2543 C CA . TRP A 1 317 ? -11.873 -13.916 -25.445 1.00 95.81 317 TRP A CA 1
ATOM 2544 C C . TRP A 1 317 ? -11.339 -14.526 -26.742 1.00 95.81 317 TRP A C 1
ATOM 2546 O O . TRP A 1 317 ? -10.123 -14.571 -26.923 1.00 95.81 317 TRP A O 1
ATOM 2556 N N . ASP A 1 318 ? -12.217 -14.948 -27.655 1.00 95.88 318 ASP A N 1
ATOM 2557 C CA . ASP A 1 318 ? -11.819 -15.480 -28.963 1.00 95.88 318 ASP A CA 1
ATOM 2558 C C . ASP A 1 318 ? -11.052 -14.420 -29.771 1.00 95.88 318 ASP A C 1
ATOM 2560 O O . ASP A 1 318 ? -10.002 -14.699 -30.354 1.00 95.88 318 ASP A O 1
ATOM 2564 N N . LEU A 1 319 ? -11.533 -13.171 -29.762 1.00 94.75 319 LEU A N 1
ATOM 2565 C CA . LEU A 1 319 ? -10.853 -12.050 -30.413 1.00 94.75 319 LEU A CA 1
ATOM 2566 C C . LEU A 1 319 ? -9.480 -11.772 -29.791 1.00 94.75 319 LEU A C 1
ATOM 2568 O O . LEU A 1 319 ? -8.502 -11.574 -30.517 1.00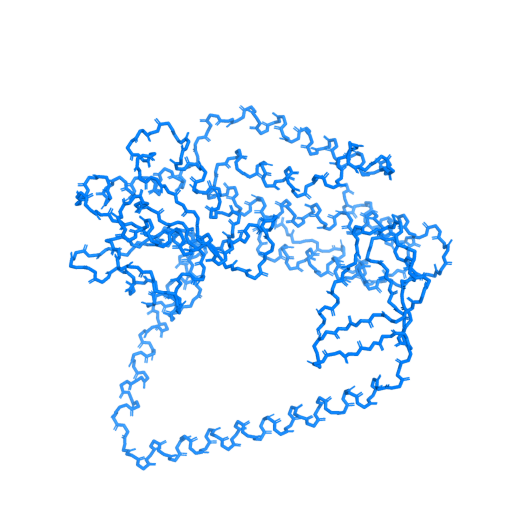 94.75 319 LEU A O 1
ATOM 2572 N N . GLU A 1 320 ? -9.386 -11.763 -28.462 1.00 94.31 320 GLU A N 1
ATOM 2573 C CA . GLU A 1 320 ? -8.124 -11.525 -27.762 1.00 94.31 320 GLU A CA 1
ATOM 2574 C C . GLU A 1 320 ? -7.112 -12.657 -27.998 1.00 94.31 320 GLU A C 1
ATOM 2576 O O . GLU A 1 320 ? -5.924 -12.386 -28.194 1.00 94.31 320 GLU A O 1
ATOM 2581 N N . ALA A 1 321 ? -7.573 -13.909 -28.087 1.00 94.06 321 ALA A N 1
ATOM 2582 C CA . ALA A 1 321 ? -6.745 -15.051 -28.466 1.00 94.06 321 ALA A CA 1
ATOM 2583 C C . ALA A 1 321 ? -6.157 -14.882 -29.876 1.00 94.06 321 ALA A C 1
ATOM 2585 O O . ALA A 1 321 ? -4.940 -14.989 -30.042 1.00 94.06 321 ALA A O 1
ATOM 2586 N N . ILE A 1 322 ? -6.981 -14.509 -30.864 1.00 94.25 322 ILE A N 1
ATOM 2587 C CA . ILE A 1 322 ? -6.533 -14.258 -32.245 1.00 94.25 322 ILE A CA 1
ATOM 2588 C C . ILE A 1 322 ? -5.498 -13.122 -32.296 1.00 94.25 322 ILE A C 1
ATOM 2590 O O . ILE A 1 322 ? -4.475 -13.233 -32.976 1.00 94.25 322 ILE A O 1
ATOM 2594 N N . ILE A 1 323 ? -5.733 -12.021 -31.571 1.00 93.00 323 ILE A N 1
ATOM 2595 C CA . ILE A 1 323 ? -4.796 -10.886 -31.514 1.00 93.00 323 ILE A CA 1
ATOM 2596 C C . ILE A 1 323 ? -3.461 -11.313 -30.893 1.00 93.00 323 ILE A C 1
ATOM 2598 O O . ILE A 1 323 ? -2.397 -10.959 -31.413 1.00 93.00 323 ILE A O 1
ATOM 2602 N N . ASN A 1 324 ? -3.499 -12.064 -29.793 1.00 89.75 324 ASN A N 1
ATOM 2603 C CA . ASN A 1 324 ? -2.299 -12.520 -29.099 1.00 89.75 324 ASN A CA 1
ATOM 2604 C C . ASN A 1 324 ? -1.506 -13.540 -29.924 1.00 89.75 324 ASN A C 1
ATOM 2606 O O . ASN A 1 324 ? -0.276 -13.474 -29.946 1.00 89.75 324 ASN A O 1
ATOM 2610 N N . GLU A 1 325 ? -2.180 -14.431 -30.650 1.00 91.06 325 GLU A N 1
ATOM 2611 C CA . GLU A 1 325 ? -1.539 -15.389 -31.554 1.00 91.06 325 GLU A CA 1
ATOM 2612 C C . GLU A 1 325 ? -0.879 -14.696 -32.751 1.00 91.06 325 GLU A C 1
ATOM 2614 O O . GLU A 1 325 ? 0.266 -15.002 -33.097 1.00 91.06 325 GLU A O 1
ATOM 2619 N N . ARG A 1 326 ? -1.534 -13.673 -33.315 1.00 91.12 326 ARG A N 1
ATOM 2620 C CA . ARG A 1 326 ? -0.940 -12.832 -34.360 1.00 91.12 326 ARG A CA 1
ATOM 2621 C C . ARG A 1 326 ? 0.323 -12.125 -33.870 1.00 91.12 326 ARG A C 1
ATOM 2623 O O . ARG A 1 326 ? 1.362 -12.225 -34.517 1.00 91.12 326 ARG A O 1
ATOM 2630 N N . ARG A 1 327 ? 0.262 -11.472 -32.702 1.00 87.56 327 ARG A N 1
ATOM 2631 C CA . ARG A 1 327 ? 1.426 -10.809 -32.081 1.00 87.56 327 ARG A CA 1
ATOM 2632 C C . ARG A 1 327 ? 2.565 -11.788 -31.805 1.00 87.56 327 ARG A C 1
ATOM 2634 O O . ARG A 1 327 ? 3.723 -11.443 -32.009 1.00 87.56 327 ARG A O 1
ATOM 2641 N N . ARG A 1 328 ? 2.253 -13.004 -31.343 1.00 85.06 328 ARG A N 1
ATOM 2642 C CA . ARG A 1 328 ? 3.257 -14.052 -31.108 1.00 85.06 328 ARG A CA 1
ATOM 2643 C C . ARG A 1 328 ? 3.930 -14.471 -32.414 1.00 85.06 328 ARG A C 1
ATOM 2645 O O . ARG A 1 328 ? 5.153 -14.517 -32.457 1.00 85.06 328 ARG A O 1
ATOM 2652 N N . SER A 1 329 ? 3.147 -14.689 -33.470 1.00 86.25 329 SER A N 1
ATOM 2653 C CA . SER A 1 329 ? 3.645 -15.077 -34.799 1.00 86.25 329 SER A CA 1
ATOM 2654 C C . SER A 1 329 ? 4.552 -14.005 -35.417 1.00 86.25 329 SER A C 1
ATOM 2656 O O . SER A 1 329 ? 5.577 -14.320 -36.015 1.00 86.25 329 SER A O 1
ATOM 2658 N N . GLU A 1 330 ? 4.219 -12.724 -35.231 1.00 86.94 330 GLU A N 1
ATOM 2659 C CA . GLU A 1 330 ? 5.050 -11.594 -35.679 1.00 86.94 330 GLU A CA 1
ATOM 2660 C C . GLU A 1 330 ? 6.415 -11.534 -34.968 1.00 86.94 330 GLU A C 1
ATOM 2662 O O . GLU A 1 330 ? 7.379 -11.016 -35.530 1.00 86.94 330 GLU A O 1
ATOM 2667 N N . LEU A 1 331 ? 6.510 -12.071 -33.746 1.00 83.44 331 LEU A N 1
ATOM 2668 C CA . LEU A 1 331 ? 7.704 -12.008 -32.897 1.00 83.44 331 LEU A CA 1
ATOM 2669 C C . LEU A 1 331 ? 8.512 -13.315 -32.849 1.00 83.44 331 LEU A C 1
ATOM 2671 O O . LEU A 1 331 ? 9.654 -13.292 -32.393 1.00 83.44 331 LEU A O 1
ATOM 2675 N N . GLU A 1 332 ? 7.965 -14.436 -33.325 1.00 78.38 332 GLU A N 1
ATOM 2676 C CA . GLU A 1 332 ? 8.524 -15.787 -33.137 1.00 78.38 332 GLU A CA 1
ATOM 2677 C C . GLU A 1 332 ? 9.953 -15.947 -33.681 1.00 78.38 332 GLU A C 1
ATOM 2679 O O . GLU A 1 332 ? 10.780 -16.631 -33.082 1.00 78.38 332 GLU A O 1
ATOM 2684 N N . ASN A 1 333 ? 10.276 -15.256 -34.776 1.00 79.31 333 ASN A N 1
ATOM 2685 C CA . ASN A 1 333 ? 11.589 -15.324 -35.426 1.00 79.31 333 ASN A CA 1
ATOM 2686 C C . ASN A 1 333 ? 12.390 -14.018 -35.327 1.00 79.31 333 ASN A C 1
ATOM 2688 O O . ASN A 1 333 ? 13.399 -13.842 -36.020 1.00 79.31 333 ASN A O 1
ATOM 2692 N N . VAL A 1 334 ? 11.959 -13.087 -34.475 1.00 85.88 334 VAL A N 1
ATOM 2693 C CA . VAL A 1 334 ? 12.664 -11.821 -34.281 1.00 85.88 334 VAL A CA 1
ATOM 2694 C C . VAL A 1 334 ? 13.869 -12.062 -33.380 1.00 85.88 334 VAL A C 1
ATOM 2696 O O . VAL A 1 334 ? 13.740 -12.338 -32.190 1.00 85.88 334 VAL A O 1
ATOM 2699 N N . LYS A 1 335 ? 15.071 -11.938 -33.949 1.00 86.81 335 LYS A N 1
ATOM 2700 C CA . LYS A 1 335 ? 16.311 -11.958 -33.168 1.00 86.81 335 LYS A CA 1
ATOM 2701 C C . LYS A 1 335 ? 16.435 -10.661 -32.375 1.00 86.81 335 LYS A C 1
ATOM 2703 O O . LYS A 1 335 ? 16.317 -9.573 -32.934 1.00 86.81 335 LYS A O 1
ATOM 2708 N N . PHE A 1 336 ? 16.718 -10.788 -31.086 1.00 85.38 336 PHE A N 1
ATOM 2709 C CA . PHE A 1 336 ? 16.990 -9.665 -30.192 1.00 85.38 336 PHE A CA 1
ATOM 2710 C C . PHE A 1 336 ? 18.184 -9.957 -29.277 1.00 85.38 336 PHE A C 1
ATOM 2712 O O . PHE A 1 336 ? 18.583 -11.111 -29.102 1.00 85.38 336 PHE A O 1
ATOM 2719 N N . SER A 1 337 ? 18.725 -8.902 -28.673 1.00 83.00 337 SER A N 1
ATOM 2720 C CA . SER A 1 337 ? 19.747 -8.970 -27.627 1.00 83.00 337 SER A CA 1
ATOM 2721 C C . SER A 1 337 ? 19.206 -8.332 -26.355 1.00 83.00 337 SER A C 1
ATOM 2723 O O . SER A 1 337 ? 18.517 -7.314 -26.408 1.00 83.00 337 SER A O 1
ATOM 2725 N N . VAL A 1 338 ? 19.530 -8.922 -25.211 1.00 81.94 338 VAL A N 1
ATOM 2726 C CA . VAL A 1 338 ? 19.235 -8.377 -23.887 1.00 81.94 338 VAL A CA 1
ATOM 2727 C C . VAL A 1 338 ? 20.428 -7.542 -23.441 1.00 81.94 338 VAL A C 1
ATOM 2729 O O . VAL A 1 338 ? 21.562 -8.020 -23.467 1.00 81.94 338 VAL A O 1
ATOM 2732 N N . LEU A 1 339 ? 20.171 -6.301 -23.034 1.00 77.69 339 LEU A N 1
ATOM 2733 C CA . LEU A 1 339 ? 21.180 -5.377 -22.517 1.00 77.69 339 LEU A CA 1
ATOM 2734 C C . LEU A 1 339 ? 21.050 -5.261 -20.995 1.00 77.69 339 LEU A C 1
ATOM 2736 O O . LEU A 1 339 ? 19.933 -5.230 -20.477 1.00 77.69 339 LEU A O 1
ATOM 2740 N N . CYS A 1 340 ? 22.174 -5.130 -20.290 1.00 74.38 340 CYS A N 1
ATOM 2741 C CA . CYS A 1 340 ? 22.176 -4.837 -18.856 1.00 74.38 340 CYS A CA 1
ATOM 2742 C C . CYS A 1 340 ? 21.487 -3.489 -18.578 1.00 74.38 340 CYS A C 1
ATOM 2744 O O . CYS A 1 340 ? 21.779 -2.498 -19.250 1.00 74.38 340 CYS A O 1
ATOM 2746 N N . CYS A 1 341 ? 20.602 -3.427 -17.578 1.00 68.50 341 CYS A N 1
ATOM 2747 C CA . CYS A 1 341 ? 19.895 -2.192 -17.227 1.00 68.50 341 CYS A CA 1
ATOM 2748 C C . CYS A 1 341 ? 20.839 -1.094 -16.723 1.00 68.50 341 CYS A C 1
ATOM 2750 O O . CYS A 1 341 ? 20.626 0.056 -17.072 1.00 68.50 341 CYS A O 1
ATOM 2752 N N . GLY A 1 342 ? 21.908 -1.442 -15.996 1.00 67.56 342 GLY A N 1
ATOM 2753 C CA . GLY A 1 342 ? 22.847 -0.462 -15.441 1.00 67.56 342 GLY A CA 1
ATOM 2754 C C . GLY A 1 342 ? 23.917 0.006 -16.433 1.00 67.56 342 GLY A C 1
ATOM 2755 O O . GLY A 1 342 ? 24.122 1.203 -16.617 1.00 67.56 342 GLY A O 1
ATOM 2756 N N . CYS A 1 343 ? 24.618 -0.925 -17.096 1.00 69.06 343 CYS A N 1
ATOM 2757 C CA . CYS A 1 343 ? 25.773 -0.585 -17.947 1.00 69.06 343 CYS A CA 1
ATOM 2758 C C . CYS A 1 343 ? 25.516 -0.688 -19.457 1.00 69.06 343 CYS A C 1
ATOM 2760 O O . CYS A 1 343 ? 26.374 -0.289 -20.242 1.00 69.06 343 CYS A O 1
ATOM 2762 N N . ARG A 1 344 ? 24.361 -1.230 -19.871 1.00 71.50 344 ARG A N 1
ATOM 2763 C CA . ARG A 1 344 ? 23.914 -1.372 -21.272 1.00 71.50 344 ARG A CA 1
ATOM 2764 C C . ARG A 1 344 ? 24.798 -2.217 -22.184 1.00 71.50 344 ARG A C 1
ATOM 2766 O O . ARG A 1 344 ? 24.507 -2.326 -23.371 1.00 71.50 344 ARG A O 1
ATOM 2773 N N . LYS A 1 345 ? 25.807 -2.891 -21.629 1.00 73.75 345 LYS A N 1
ATOM 2774 C CA . LYS A 1 345 ? 26.534 -3.955 -22.324 1.00 73.75 345 LYS A CA 1
ATOM 2775 C C . LYS A 1 345 ? 25.576 -5.098 -22.657 1.00 73.75 345 LYS A C 1
ATOM 2777 O O . LYS A 1 345 ? 24.663 -5.393 -21.878 1.00 73.75 345 LYS A O 1
ATOM 2782 N N . ILE A 1 346 ? 25.793 -5.731 -23.807 1.00 72.88 346 ILE A N 1
ATOM 2783 C CA . ILE A 1 346 ? 25.048 -6.926 -24.208 1.00 72.88 346 ILE A CA 1
ATOM 2784 C C . ILE A 1 346 ? 25.280 -8.011 -23.157 1.00 72.88 346 ILE A C 1
ATOM 2786 O O . ILE A 1 346 ? 26.420 -8.340 -22.841 1.00 72.88 346 ILE A O 1
ATOM 2790 N N . SER A 1 347 ? 24.190 -8.540 -22.609 1.00 75.50 347 SER A N 1
ATOM 2791 C CA . SER A 1 347 ? 24.220 -9.598 -21.601 1.00 75.50 347 SER A CA 1
ATOM 2792 C C . SER A 1 347 ? 23.971 -10.971 -22.215 1.00 75.50 347 SER A C 1
ATOM 2794 O O . SER A 1 347 ? 24.696 -11.907 -21.904 1.00 75.50 347 SER A O 1
ATOM 2796 N N . VAL A 1 348 ? 22.947 -11.112 -23.065 1.00 84.56 348 VAL A N 1
ATOM 2797 C CA . VAL A 1 348 ? 22.530 -12.405 -23.643 1.00 84.56 348 VAL A CA 1
ATOM 2798 C C . VAL A 1 348 ? 21.876 -12.182 -25.006 1.00 84.56 348 VAL A C 1
ATOM 2800 O O . VAL A 1 348 ? 21.096 -11.240 -25.165 1.00 84.56 348 VAL A O 1
ATOM 2803 N N . HIS A 1 349 ? 22.130 -13.051 -25.986 1.00 85.88 349 HIS A N 1
ATOM 2804 C CA . HIS A 1 349 ? 21.389 -13.033 -27.252 1.00 85.88 349 HIS A CA 1
ATOM 2805 C C . HIS A 1 349 ? 20.151 -13.946 -27.187 1.00 85.88 349 HIS A C 1
ATOM 2807 O O . HIS A 1 349 ? 20.174 -15.006 -26.570 1.00 85.88 349 HIS A O 1
ATOM 2813 N N . SER A 1 350 ? 19.067 -13.582 -27.875 1.00 88.06 350 SER A N 1
ATOM 2814 C CA . SER A 1 350 ? 17.807 -14.353 -27.946 1.00 88.06 350 SER A CA 1
ATOM 2815 C C . SER A 1 350 ? 17.989 -15.843 -28.265 1.00 88.06 350 SER A C 1
ATOM 2817 O O . SER A 1 350 ? 17.280 -16.684 -27.718 1.00 88.06 350 SER A O 1
ATOM 2819 N N . SER A 1 351 ? 18.986 -16.198 -29.081 1.00 87.06 351 SER A N 1
ATOM 2820 C CA . SER A 1 351 ? 19.327 -17.595 -29.407 1.00 87.06 351 SER A CA 1
ATOM 2821 C C . SER A 1 351 ? 19.786 -18.430 -28.206 1.00 87.06 351 SER A C 1
ATOM 2823 O O . SER A 1 351 ? 19.736 -19.661 -28.255 1.00 87.06 351 SER A O 1
ATOM 2825 N N . GLU A 1 352 ? 20.239 -17.780 -27.139 1.00 87.25 352 GLU A N 1
ATOM 2826 C CA . GLU A 1 352 ? 20.736 -18.394 -25.908 1.00 87.25 352 GLU A CA 1
ATOM 2827 C C . GLU A 1 352 ? 19.662 -18.451 -24.814 1.00 87.25 352 GLU A C 1
ATOM 2829 O O . GLU A 1 352 ? 19.912 -19.007 -23.750 1.00 87.25 352 GLU A O 1
ATOM 2834 N N . ILE A 1 353 ? 18.461 -17.917 -25.058 1.00 88.25 353 ILE A N 1
ATOM 2835 C CA . ILE A 1 353 ? 17.369 -17.935 -24.083 1.00 88.25 353 ILE A CA 1
ATOM 2836 C C . ILE A 1 353 ? 16.522 -19.197 -24.277 1.00 88.25 353 ILE A C 1
ATOM 2838 O O . ILE A 1 353 ? 16.193 -19.584 -25.402 1.00 88.25 353 ILE A O 1
ATOM 2842 N N . ARG A 1 354 ? 16.162 -19.867 -23.183 1.00 87.44 354 ARG A N 1
ATOM 2843 C CA . ARG A 1 354 ? 15.190 -20.969 -23.154 1.00 87.44 354 ARG A CA 1
ATOM 2844 C C . ARG A 1 354 ? 14.123 -20.686 -22.113 1.00 87.44 354 ARG A C 1
ATOM 2846 O O . ARG A 1 354 ? 14.407 -20.076 -21.088 1.00 87.44 354 ARG A O 1
ATOM 2853 N N . THR A 1 355 ? 12.914 -21.167 -22.364 1.00 87.25 355 THR A N 1
ATOM 2854 C CA . THR A 1 355 ? 11.806 -21.058 -21.415 1.00 87.25 355 THR A CA 1
ATOM 2855 C C . THR A 1 355 ? 11.559 -22.411 -20.758 1.00 87.25 355 THR A C 1
ATOM 2857 O O . THR A 1 355 ? 11.392 -23.413 -21.448 1.00 87.25 355 THR A O 1
ATOM 2860 N N . ILE A 1 356 ? 11.525 -22.437 -19.428 1.00 88.69 356 ILE A N 1
ATOM 2861 C CA . ILE A 1 356 ? 11.153 -23.587 -18.601 1.00 88.69 356 ILE A CA 1
ATOM 2862 C C . ILE A 1 356 ? 9.766 -23.316 -18.012 1.00 88.69 356 ILE A C 1
ATOM 2864 O O . ILE A 1 356 ? 9.508 -22.227 -17.493 1.00 88.69 356 ILE A O 1
ATOM 2868 N N . ASN A 1 357 ? 8.878 -24.311 -18.076 1.00 87.94 357 ASN A N 1
ATOM 2869 C CA . ASN A 1 357 ? 7.510 -24.241 -17.543 1.00 87.94 357 ASN A CA 1
ATOM 2870 C C . ASN A 1 357 ? 6.736 -22.999 -18.021 1.00 87.94 357 ASN A C 1
ATOM 2872 O O . ASN A 1 357 ? 6.029 -22.375 -17.233 1.00 87.94 357 ASN A O 1
ATOM 2876 N N . GLU A 1 358 ? 6.963 -22.582 -19.272 1.00 82.50 358 GLU A N 1
ATOM 2877 C CA . GLU A 1 358 ? 6.342 -21.409 -19.921 1.00 82.50 358 GLU A CA 1
ATOM 2878 C C . GLU A 1 358 ? 6.578 -20.046 -19.235 1.00 82.50 358 GLU A C 1
ATOM 2880 O O . GLU A 1 358 ? 6.146 -19.014 -19.738 1.00 82.50 358 GLU A O 1
ATOM 2885 N N . THR A 1 359 ? 7.313 -20.013 -18.122 1.00 81.94 359 THR A N 1
ATOM 2886 C CA . THR A 1 359 ? 7.384 -18.863 -17.204 1.00 81.94 359 THR A CA 1
ATOM 2887 C C . THR A 1 359 ? 8.816 -18.433 -16.915 1.00 81.94 359 THR A C 1
ATOM 2889 O O . THR A 1 359 ? 9.111 -17.241 -16.860 1.00 81.94 359 THR A O 1
ATOM 2892 N N . HIS A 1 360 ? 9.733 -19.388 -16.760 1.00 84.69 360 HIS A N 1
ATOM 2893 C CA . HIS A 1 360 ? 11.103 -19.111 -16.347 1.00 84.69 360 HIS A CA 1
ATOM 2894 C C . HIS A 1 360 ? 11.996 -19.005 -17.579 1.00 84.69 360 HIS A C 1
ATOM 2896 O O . HIS A 1 360 ? 12.168 -19.980 -18.305 1.00 84.69 360 HIS A O 1
ATOM 2902 N N . ARG A 1 361 ? 12.581 -17.830 -17.820 1.00 84.88 361 ARG A N 1
ATOM 2903 C CA . ARG A 1 361 ? 13.516 -17.603 -18.930 1.00 84.88 361 ARG A CA 1
ATOM 2904 C C . ARG A 1 361 ? 14.949 -17.770 -18.429 1.00 84.88 361 ARG A C 1
ATOM 2906 O O . ARG A 1 361 ? 15.371 -17.046 -17.535 1.00 84.88 361 ARG A O 1
ATOM 2913 N N . ILE A 1 362 ? 15.684 -18.719 -19.001 1.00 87.81 362 ILE A N 1
ATOM 2914 C CA . ILE A 1 362 ? 17.072 -19.034 -18.644 1.00 87.81 362 ILE A CA 1
ATOM 2915 C C . ILE A 1 362 ? 18.015 -18.759 -19.814 1.00 87.81 362 ILE A C 1
ATOM 2917 O O . ILE A 1 362 ? 17.626 -18.917 -20.969 1.00 87.81 362 ILE A O 1
ATOM 2921 N N . SER A 1 363 ? 19.260 -18.387 -19.518 1.00 86.44 363 SER A N 1
ATOM 2922 C CA . SER A 1 363 ? 20.338 -18.328 -20.510 1.00 86.44 363 SER A CA 1
ATOM 2923 C C . SER A 1 363 ? 21.166 -19.610 -20.463 1.00 86.44 363 SER A C 1
ATOM 2925 O O . SER A 1 363 ? 21.519 -20.073 -19.381 1.00 86.44 363 SER A O 1
ATOM 2927 N N . ILE A 1 364 ? 21.488 -20.178 -21.625 1.00 86.56 364 ILE A N 1
ATOM 2928 C CA . ILE A 1 364 ? 22.381 -21.345 -21.756 1.00 86.56 364 ILE A CA 1
ATOM 2929 C C . ILE A 1 364 ? 23.819 -20.959 -22.141 1.00 86.56 364 ILE A C 1
ATOM 2931 O O . ILE A 1 364 ? 24.627 -21.836 -22.455 1.00 86.56 364 ILE A O 1
ATOM 2935 N N . SER A 1 365 ? 24.137 -19.660 -22.163 1.00 78.81 365 SER A N 1
ATOM 2936 C CA . SER A 1 365 ? 25.471 -19.185 -22.534 1.00 78.81 365 SER A CA 1
ATOM 2937 C C . SER A 1 365 ? 26.527 -19.645 -21.525 1.00 78.81 365 SER A C 1
ATOM 2939 O O . SER A 1 365 ? 26.341 -19.522 -20.316 1.00 78.81 365 SER A O 1
ATOM 2941 N N . ARG A 1 366 ? 27.656 -20.166 -22.022 1.00 67.12 366 ARG A N 1
ATOM 2942 C CA . ARG A 1 366 ? 28.793 -20.616 -21.192 1.00 67.12 366 ARG A CA 1
ATOM 2943 C C . ARG A 1 366 ? 29.742 -19.481 -20.793 1.00 67.12 366 ARG A C 1
ATOM 2945 O O . ARG A 1 366 ? 30.584 -19.693 -19.932 1.00 67.12 366 ARG A O 1
ATOM 2952 N N . ASN A 1 367 ? 29.589 -18.308 -21.412 1.00 63.25 367 ASN A N 1
ATOM 2953 C CA . ASN A 1 367 ? 30.464 -17.141 -21.259 1.00 63.25 367 ASN A CA 1
ATOM 2954 C C . ASN A 1 367 ? 29.787 -15.993 -20.493 1.00 63.25 367 ASN A C 1
ATOM 2956 O O . ASN A 1 367 ? 30.138 -14.832 -20.680 1.00 63.25 367 ASN A O 1
ATOM 2960 N N . LEU A 1 368 ? 28.781 -16.286 -19.666 1.00 63.75 368 LEU A N 1
ATOM 2961 C CA . LEU A 1 368 ? 28.311 -15.298 -18.700 1.00 63.75 368 LEU A CA 1
ATOM 2962 C C . LEU A 1 368 ? 29.451 -15.072 -17.703 1.00 63.75 368 LEU A C 1
ATOM 2964 O O . LEU A 1 368 ? 29.713 -15.953 -16.891 1.00 63.75 368 LEU A O 1
ATOM 2968 N N . ASP A 1 369 ? 30.147 -13.937 -17.797 1.00 54.34 369 ASP A N 1
ATOM 2969 C CA . ASP A 1 369 ? 31.165 -13.536 -16.822 1.00 54.34 369 ASP A CA 1
ATOM 2970 C C . ASP A 1 369 ? 30.531 -13.520 -15.423 1.00 54.34 369 ASP A C 1
ATOM 2972 O O . ASP A 1 369 ? 29.770 -12.619 -15.061 1.00 54.34 369 ASP A O 1
ATOM 2976 N N . LEU A 1 370 ? 30.824 -14.558 -14.636 1.00 51.81 370 LEU A N 1
ATOM 2977 C CA . LEU A 1 370 ? 30.263 -14.782 -13.300 1.00 51.81 370 LEU A CA 1
ATOM 2978 C C . LEU A 1 370 ? 30.820 -13.804 -12.247 1.00 51.81 370 LEU A C 1
ATOM 2980 O O . LEU A 1 370 ? 30.378 -13.837 -11.103 1.00 51.81 370 LEU A O 1
ATOM 2984 N N . GLU A 1 371 ? 31.755 -12.923 -12.614 1.00 45.25 371 GLU A N 1
ATOM 2985 C CA . GLU A 1 371 ? 32.397 -11.975 -11.693 1.00 45.25 371 GLU A CA 1
ATOM 2986 C C . GLU A 1 371 ? 31.543 -10.727 -11.383 1.00 45.25 371 GLU A C 1
ATOM 2988 O O . GLU A 1 371 ? 31.799 -10.054 -10.392 1.00 45.25 371 GLU A O 1
ATOM 2993 N N . ASN A 1 372 ? 30.476 -10.440 -12.146 1.00 42.44 372 ASN A N 1
ATOM 2994 C CA . ASN A 1 372 ? 29.564 -9.300 -11.911 1.00 42.44 372 ASN A CA 1
ATOM 2995 C C . ASN A 1 372 ? 28.158 -9.745 -11.449 1.00 42.44 372 ASN A C 1
ATOM 2997 O O . ASN A 1 372 ? 27.130 -9.343 -12.000 1.00 42.44 372 ASN A O 1
ATOM 3001 N N . GLN A 1 373 ? 28.101 -10.608 -10.432 1.00 40.59 373 GLN A N 1
ATOM 3002 C CA . GLN A 1 373 ? 26.885 -11.302 -9.979 1.00 40.59 373 GLN A CA 1
ATOM 3003 C C . GLN A 1 373 ? 25.827 -10.462 -9.230 1.00 40.59 373 GLN A C 1
ATOM 3005 O O . GLN A 1 373 ? 24.867 -11.029 -8.714 1.00 40.59 373 GLN A O 1
ATOM 3010 N N . SER A 1 374 ? 25.910 -9.132 -9.206 1.00 36.56 374 SER A N 1
ATOM 3011 C CA . SER A 1 374 ? 24.921 -8.306 -8.485 1.00 36.56 374 SER A CA 1
ATOM 3012 C C . SER A 1 374 ? 23.631 -8.017 -9.276 1.00 36.56 374 SER A C 1
ATOM 3014 O O . SER A 1 374 ? 22.680 -7.496 -8.703 1.00 36.56 374 SER A O 1
ATOM 3016 N N . TYR A 1 375 ? 23.561 -8.346 -10.576 1.00 36.16 375 TYR A N 1
ATOM 3017 C CA . TYR A 1 375 ? 22.460 -7.910 -11.459 1.00 36.16 375 TYR A CA 1
ATOM 3018 C C . TYR A 1 375 ? 21.919 -8.997 -12.400 1.00 36.16 375 TYR A C 1
ATOM 3020 O O . TYR A 1 375 ? 21.529 -8.709 -13.534 1.00 36.16 375 TYR A O 1
ATOM 3028 N N . VAL A 1 376 ? 21.854 -10.258 -11.959 1.00 34.47 376 VAL A N 1
ATOM 3029 C CA . VAL A 1 376 ? 21.101 -11.281 -12.708 1.00 34.47 376 VAL A CA 1
ATOM 3030 C C . VAL A 1 376 ? 19.609 -11.060 -12.455 1.00 34.47 376 VAL A C 1
ATOM 3032 O O . VAL A 1 376 ? 18.991 -11.663 -11.580 1.00 34.47 376 VAL A O 1
ATOM 3035 N N . LEU A 1 377 ? 19.035 -10.129 -13.217 1.00 36.06 377 LEU A N 1
ATOM 3036 C CA . LEU A 1 377 ? 17.597 -9.924 -13.308 1.00 36.06 377 LEU A CA 1
ATOM 3037 C C . LEU A 1 377 ? 16.950 -11.221 -13.798 1.00 36.06 377 LEU A C 1
ATOM 3039 O O . LEU A 1 377 ? 17.147 -11.647 -14.937 1.00 36.06 377 LEU A O 1
ATOM 3043 N N . TRP A 1 378 ? 16.130 -11.823 -12.941 1.00 29.62 378 TRP A N 1
ATOM 3044 C CA . TRP A 1 378 ? 15.067 -12.714 -13.376 1.00 29.62 378 TRP A CA 1
ATOM 3045 C C . TRP A 1 378 ? 14.167 -11.910 -14.318 1.00 29.62 378 TRP A C 1
ATOM 3047 O O . TRP A 1 378 ? 13.377 -11.080 -13.871 1.00 29.62 378 TRP A O 1
ATOM 3057 N N . ILE A 1 379 ? 14.318 -12.103 -15.631 1.00 30.86 379 ILE A N 1
ATOM 3058 C CA . ILE A 1 379 ? 13.451 -11.467 -16.628 1.00 30.86 379 ILE A CA 1
ATOM 3059 C C . ILE A 1 379 ? 12.094 -12.171 -16.580 1.00 30.86 379 ILE A C 1
ATOM 3061 O O . ILE A 1 379 ? 11.783 -13.074 -17.364 1.00 30.86 379 ILE A O 1
ATOM 3065 N N . VAL A 1 380 ? 11.277 -11.746 -15.622 1.00 24.47 380 VAL A N 1
ATOM 3066 C CA . VAL A 1 380 ? 9.835 -11.960 -15.631 1.00 24.47 380 VAL A CA 1
ATOM 3067 C C . VAL A 1 380 ? 9.240 -10.826 -16.46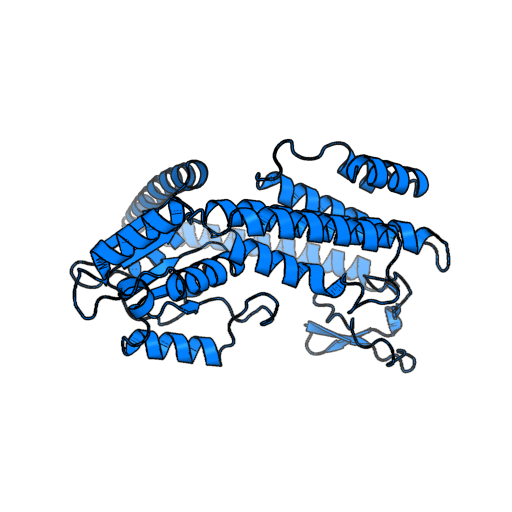5 1.00 24.47 380 VAL A C 1
ATOM 3069 O O . VAL A 1 380 ? 8.933 -9.754 -15.953 1.00 24.47 380 VAL A O 1
ATOM 3072 N N . MET A 1 381 ? 9.173 -11.039 -17.781 1.00 27.27 381 MET A N 1
ATOM 3073 C CA . MET A 1 381 ? 8.184 -10.371 -18.633 1.00 27.27 381 MET A CA 1
ATOM 3074 C C . MET A 1 381 ? 6.862 -11.109 -18.560 1.00 27.27 381 MET A C 1
ATOM 3076 O O . MET A 1 381 ? 6.910 -12.341 -18.825 1.00 27.27 381 MET A O 1
#

Secondary structure (DSSP, 8-state):
-HHHHHHHHHHHHT-HHHHHHHT---S-TTSHHHHHHHHHHHHHHHT----TTSTHHHHHHHHHHHHHHHHHHHHHHHHHTTS-HHHHHHHHHHHTGGGSTTT-TT--HHHHHHHHHHHHHHHHHHTTTT---HHHHHHHHHHIIIIISS-TT--EEEE-S-HHHHHHHHHHHTTSS-HHHHTT--EEE--TTS-GGGTPPPHHHHHHHHHHHHHTS--EEEE-GGGTSSS-PPP-SEEEEES----HHHHHHHHTT--STT-EEEEE--HHHHHHHHHHHHHHHHHHHHHHHHHTS-HHHHHHHHHHHHHHHHHHHHHHHHHHHHHHHHHTT---EEE-TTT--EEEEGGGEEEETTTEEEE--TT--TT-TT-------

InterPro domains:
  IPR001650 Helicase, C-terminal domain-like [PF00271] (142-258)
  IPR001650 Helicase, C-terminal domain-like [PS51194] (135-314)
  IPR001650 Helicase, C-terminal domain-like [SM00490] (167-261)
  IPR027417 P-loop containing nucleoside triphosphate hydrolase [G3DSA:3.40.50.300] (126-297)
  IPR027417 P-loop containing nucleoside triphosphate hydrolase [SSF52540] (135-269)
  IPR038557 RIG-I-like receptor, C-terminal domain superfamily [G3DSA:2.170.150.30] (325-374)
  IPR051363 RIG-I-like Receptor (RLR) Helicase [PTHR14074] (15-360)